Protein AF-0000000083135665 (afdb_homodimer)

Sequence (626 aa):
MLQQIFTLSFMTAFLAAAVRLAVPLMYGGIGETIAEKSGILNIGMEGVMLSGAFFSFAGAWYSGNLFVGLLAGMLGGLVVSLLHGLLSITLVQNQSVSGLAINMLMLGVTSFLFKLMSDGQGYQQIETFPNIAIPGLSKIPLIGEAFFNCDFLTYLIYILLIFTWIFYKKTNPGLAFAAVGEHPQAAESAGIPVKKYRWVVMVFNGLLGGIGGAYLVLVQLGVFTENMISGRGYIALATVILGRYTPFGMFGAALLFGAANALQIRLQTIGVSISPFLLAILPYALTLIAMLGAAGKSSEPEALSKPYIKGSRMLQQIFTLSFMTAFLAAAVRLAVPLMYGGIGETIAEKSGILNIGMEGVMLSGAFFSFAGAWYSGNLFVGLLAGMLGGLVVSLLHGLLSITLVQNQSVSGLAINMLMLGVTSFLFKLMSDGQGYQQIETFPNIAIPGLSKIPLIGEAFFNCDFLTYLIYILLIFTWIFYKKTNPGLAFAAVGEHPQAAESAGIPVKKYRWVVMVFNGLLGGIGGAYLVLVQLGVFTENMISGRGYIALATVILGRYTPFGMFGAALLFGAANALQIRLQTIGVSISPFLLAILPYALTLIAMLGAAGKSSEPEALSKPYIKGSR

Structure (mmCIF, N/CA/C/O backbone):
data_AF-0000000083135665-model_v1
#
loop_
_entity.id
_entity.type
_entity.pdbx_description
1 polymer 'ABC transporter permease'
#
loop_
_atom_site.group_PDB
_atom_site.id
_atom_site.type_symbol
_atom_site.label_atom_id
_atom_site.label_alt_id
_atom_site.label_comp_id
_atom_site.label_asym_id
_atom_site.label_entity_id
_atom_site.label_seq_id
_atom_site.pdbx_PDB_ins_code
_atom_site.Cartn_x
_atom_site.Cartn_y
_atom_site.Cartn_z
_atom_site.occupancy
_atom_site.B_iso_or_equiv
_atom_site.auth_seq_id
_atom_site.auth_comp_id
_atom_site.auth_asym_id
_atom_site.auth_atom_id
_atom_site.pdbx_PDB_model_num
ATOM 1 N N . MET A 1 1 ? -18.047 -30.859 16.953 1 53.84 1 MET A N 1
ATOM 2 C CA . MET A 1 1 ? -17.969 -29.688 16.078 1 53.84 1 MET A CA 1
ATOM 3 C C . MET A 1 1 ? -16.594 -29.562 15.453 1 53.84 1 MET A C 1
ATOM 5 O O . MET A 1 1 ? -16.453 -29.453 14.234 1 53.84 1 MET A O 1
ATOM 9 N N . LEU A 1 2 ? -15.664 -29.656 16.344 1 58.78 2 LEU A N 1
ATOM 10 C CA . LEU A 1 2 ? -14.289 -29.734 15.859 1 58.78 2 LEU A CA 1
ATOM 11 C C . LEU A 1 2 ? -14.023 -31.047 15.141 1 58.78 2 LEU A C 1
ATOM 13 O O . LEU A 1 2 ? -13.18 -31.109 14.242 1 58.78 2 LEU A O 1
ATOM 17 N N . GLN A 1 3 ? -14.734 -32.031 15.492 1 61.81 3 GLN A N 1
ATOM 18 C CA . GLN A 1 3 ? -14.531 -33.312 14.844 1 61.81 3 GLN A CA 1
ATOM 19 C C . GLN A 1 3 ? -14.883 -33.25 13.359 1 61.81 3 GLN A C 1
ATOM 21 O O . GLN A 1 3 ? -14.344 -34.031 12.555 1 61.81 3 GLN A O 1
ATOM 26 N N . GLN A 1 4 ? -15.758 -32.375 13.102 1 66.75 4 GLN A N 1
ATOM 27 C CA . GLN A 1 4 ? -16.188 -32.219 11.719 1 66.75 4 GLN A CA 1
ATOM 28 C C . GLN A 1 4 ? -15.055 -31.641 10.859 1 66.75 4 GLN A C 1
ATOM 30 O O . GLN A 1 4 ? -15.023 -31.875 9.648 1 66.75 4 GLN A O 1
ATOM 35 N N . ILE A 1 5 ? -14.133 -31 11.5 1 68.31 5 ILE A N 1
ATOM 36 C CA . ILE A 1 5 ? -13.031 -30.359 10.781 1 68.31 5 ILE A CA 1
ATOM 37 C C . ILE A 1 5 ? -12.078 -31.438 10.266 1 68.31 5 ILE A C 1
ATOM 39 O O . ILE A 1 5 ? -11.414 -31.25 9.242 1 68.31 5 ILE A O 1
ATOM 43 N N . PHE A 1 6 ? -12.281 -32.562 10.766 1 72.38 6 PHE A N 1
ATOM 44 C CA . PHE A 1 6 ? -11.312 -33.562 10.383 1 72.38 6 PHE A CA 1
ATOM 45 C C . PHE A 1 6 ? -11.953 -34.625 9.469 1 72.38 6 PHE A C 1
ATOM 47 O O . PHE A 1 6 ? -11.328 -35.625 9.133 1 72.38 6 PHE A O 1
ATOM 54 N N . THR A 1 7 ? -13.078 -34.375 8.969 1 80.44 7 THR A N 1
ATOM 55 C CA . THR A 1 7 ? -13.688 -35.312 8.016 1 80.44 7 THR A CA 1
ATOM 56 C C . THR A 1 7 ? -13.086 -35.125 6.625 1 80.44 7 THR A C 1
ATOM 58 O O . THR A 1 7 ? -12.555 -34.062 6.312 1 80.44 7 THR A O 1
ATOM 61 N N . LEU A 1 8 ? -13.164 -36.188 5.887 1 83.88 8 LEU A N 1
ATOM 62 C CA . LEU A 1 8 ? -12.617 -36.156 4.531 1 83.88 8 LEU A CA 1
ATOM 63 C C . LEU A 1 8 ? -13.352 -35.125 3.67 1 83.88 8 LEU A C 1
ATOM 65 O O . LEU A 1 8 ? -12.727 -34.438 2.857 1 83.88 8 LEU A O 1
ATOM 69 N N . SER A 1 9 ? -14.578 -35.094 3.891 1 82.69 9 SER A N 1
ATOM 70 C CA . SER A 1 9 ? -15.383 -34.156 3.123 1 82.69 9 SER A CA 1
ATOM 71 C C . SER A 1 9 ? -14.984 -32.719 3.428 1 82.69 9 SER A C 1
ATOM 73 O O . SER A 1 9 ? -14.852 -31.906 2.514 1 82.69 9 SER A O 1
ATOM 75 N N . PHE A 1 10 ? -14.789 -32.469 4.645 1 84.88 10 PHE A N 1
ATOM 76 C CA . PHE A 1 10 ? -14.391 -31.141 5.051 1 84.88 10 PHE A CA 1
ATOM 77 C C . PHE A 1 10 ? -13 -30.797 4.527 1 84.88 10 PHE A C 1
ATOM 79 O O . PHE A 1 10 ? -12.789 -29.734 3.963 1 84.88 10 PHE A O 1
ATOM 86 N N . MET A 1 11 ? -12.172 -31.672 4.688 1 88.06 11 MET A N 1
ATOM 87 C CA . MET A 1 11 ? -10.789 -31.438 4.277 1 88.06 11 MET A CA 1
ATOM 88 C C . MET A 1 11 ? -10.688 -31.266 2.766 1 88.06 11 MET A C 1
ATOM 90 O O . MET A 1 11 ? -9.898 -30.469 2.279 1 88.06 11 MET A O 1
ATOM 94 N N . THR A 1 12 ? -11.453 -32.062 2.074 1 89.12 12 THR A N 1
ATOM 95 C CA . THR A 1 12 ? -11.453 -31.953 0.618 1 89.12 12 THR A CA 1
ATOM 96 C C . THR A 1 12 ? -11.969 -30.578 0.173 1 89.12 12 THR A C 1
ATOM 98 O O . THR A 1 12 ? -11.359 -29.922 -0.673 1 89.12 12 THR A O 1
ATOM 101 N N . ALA A 1 13 ? -13.039 -30.219 0.764 1 87.69 13 ALA A N 1
ATOM 102 C CA . ALA A 1 13 ? -13.625 -28.922 0.43 1 87.69 13 ALA A CA 1
ATOM 103 C C . ALA A 1 13 ? -12.711 -27.781 0.849 1 87.69 13 ALA A C 1
ATOM 105 O O . ALA A 1 13 ? -12.609 -26.766 0.152 1 87.69 13 ALA A O 1
ATOM 106 N N . PHE A 1 14 ? -12.094 -27.969 1.969 1 90.56 14 PHE A N 1
ATOM 107 C CA . PHE A 1 14 ? -11.156 -26.969 2.484 1 90.56 14 PHE A CA 1
ATOM 108 C C . PHE A 1 14 ? -9.977 -26.797 1.537 1 90.56 14 PHE A C 1
ATOM 110 O O . PHE A 1 14 ? -9.633 -25.672 1.17 1 90.56 14 PHE A O 1
ATOM 117 N N . LEU A 1 15 ? -9.453 -27.859 1.141 1 91.62 15 LEU A N 1
ATOM 118 C CA . LEU A 1 15 ? -8.289 -27.797 0.264 1 91.62 15 LEU A CA 1
ATOM 119 C C . LEU A 1 15 ? -8.656 -27.219 -1.094 1 91.62 15 LEU A C 1
ATOM 121 O O . LEU A 1 15 ? -7.887 -26.438 -1.669 1 91.62 15 LEU A O 1
ATOM 125 N N . ALA A 1 16 ? -9.797 -27.609 -1.599 1 92.44 16 ALA A N 1
ATOM 126 C CA . ALA A 1 16 ? -10.258 -27.062 -2.873 1 92.44 16 ALA A CA 1
ATOM 127 C C . ALA A 1 16 ? -10.453 -25.547 -2.787 1 92.44 16 ALA A C 1
ATOM 129 O O . ALA A 1 16 ? -10.055 -24.812 -3.695 1 92.44 16 ALA A O 1
ATOM 130 N N . ALA A 1 17 ? -10.992 -25.125 -1.688 1 92 17 ALA A N 1
ATOM 131 C CA . ALA A 1 17 ? -11.211 -23.703 -1.481 1 92 17 ALA A CA 1
ATOM 132 C C . ALA A 1 17 ? -9.883 -22.969 -1.312 1 92 17 ALA A C 1
ATOM 134 O O . ALA A 1 17 ? -9.719 -21.844 -1.809 1 92 17 ALA A O 1
ATOM 135 N N . ALA A 1 18 ? -9.039 -23.547 -0.624 1 93.31 18 ALA A N 1
ATOM 136 C CA . ALA A 1 18 ? -7.715 -22.969 -0.41 1 93.31 18 ALA A CA 1
ATOM 137 C C . ALA A 1 18 ? -7.008 -22.703 -1.737 1 93.31 18 ALA A C 1
ATOM 139 O O . ALA A 1 18 ? -6.449 -21.625 -1.949 1 93.31 18 ALA A O 1
ATOM 140 N N . VAL A 1 19 ? -7.129 -23.641 -2.609 1 95 19 VAL A N 1
ATOM 141 C CA . VAL A 1 19 ? -6.477 -23.516 -3.91 1 95 19 VAL A CA 1
ATOM 142 C C . VAL A 1 19 ? -7.164 -22.438 -4.73 1 95 19 VAL A C 1
ATOM 144 O O . VAL A 1 19 ? -6.5 -21.562 -5.309 1 95 19 VAL A O 1
ATOM 147 N N . ARG A 1 20 ? -8.445 -22.484 -4.699 1 94.56 20 ARG A N 1
ATOM 148 C CA . ARG A 1 20 ? -9.219 -21.516 -5.469 1 94.56 20 ARG A CA 1
ATOM 149 C C . ARG A 1 20 ? -8.906 -20.094 -5.02 1 94.56 20 ARG A C 1
ATOM 151 O O . ARG A 1 20 ? -8.773 -19.188 -5.852 1 94.56 20 ARG A O 1
ATOM 158 N N . LEU A 1 21 ? -8.742 -19.922 -3.742 1 94.31 21 LEU A N 1
ATOM 159 C CA . LEU A 1 21 ? -8.508 -18.594 -3.188 1 94.31 21 LEU A CA 1
ATOM 160 C C . LEU A 1 21 ? -7.043 -18.188 -3.361 1 94.31 21 LEU A C 1
ATOM 162 O O . LEU A 1 21 ? -6.711 -17 -3.27 1 94.31 21 LEU A O 1
ATOM 166 N N . ALA A 1 22 ? -6.199 -19.109 -3.656 1 97.31 22 ALA A N 1
ATOM 167 C CA . ALA A 1 22 ? -4.766 -18.859 -3.805 1 97.31 22 ALA A CA 1
ATOM 168 C C . ALA A 1 22 ? -4.426 -18.453 -5.238 1 97.31 22 ALA A C 1
ATOM 170 O O . ALA A 1 22 ? -3.414 -17.797 -5.48 1 97.31 22 ALA A O 1
ATOM 171 N N . VAL A 1 23 ? -5.215 -18.812 -6.168 1 98.25 23 VAL A N 1
ATOM 172 C CA . VAL A 1 23 ? -4.863 -18.734 -7.582 1 98.25 23 VAL A CA 1
ATOM 173 C C . VAL A 1 23 ? -4.625 -17.281 -7.977 1 98.25 23 VAL A C 1
ATOM 175 O O . VAL A 1 23 ? -3.6 -16.953 -8.578 1 98.25 23 VAL A O 1
ATOM 178 N N . PRO A 1 24 ? -5.531 -16.328 -7.629 1 98.44 24 PRO A N 1
ATOM 179 C CA . PRO A 1 24 ? -5.23 -14.938 -7.98 1 98.44 24 PRO A CA 1
ATOM 180 C C . PRO A 1 24 ? -3.926 -14.438 -7.363 1 98.44 24 PRO A C 1
ATOM 182 O O . PRO A 1 24 ? -3.188 -13.68 -8 1 98.44 24 PRO A O 1
ATOM 185 N N . LEU A 1 25 ? -3.639 -14.891 -6.176 1 97.81 25 LEU A N 1
ATOM 186 C CA . LEU A 1 25 ? -2.398 -14.516 -5.504 1 97.81 25 LEU A CA 1
ATOM 187 C C . LEU A 1 25 ? -1.191 -15.102 -6.23 1 97.81 25 LEU A C 1
ATOM 189 O O . LEU A 1 25 ? -0.142 -14.461 -6.316 1 97.81 25 LEU A O 1
ATOM 193 N N . MET A 1 26 ? -1.379 -16.297 -6.746 1 98.56 26 MET A N 1
ATOM 194 C CA . MET A 1 26 ? -0.293 -16.938 -7.473 1 98.56 26 MET A CA 1
ATOM 195 C C . MET A 1 26 ? 0.042 -16.172 -8.75 1 98.56 26 MET A C 1
ATOM 197 O O . MET A 1 26 ? 1.215 -16.016 -9.094 1 98.56 26 MET A O 1
ATOM 201 N N . TYR A 1 27 ? -0.945 -15.688 -9.422 1 98.88 27 TYR A N 1
ATOM 202 C CA . TYR A 1 27 ? -0.711 -14.914 -10.641 1 98.88 27 TYR A CA 1
ATOM 203 C C . TYR A 1 27 ? -0.014 -13.594 -10.32 1 98.88 27 TYR A C 1
ATOM 205 O O . TYR A 1 27 ? 0.992 -13.25 -10.945 1 98.88 27 TYR A O 1
ATOM 213 N N . GLY A 1 28 ? -0.559 -12.875 -9.359 1 98.62 28 GLY A N 1
ATOM 214 C CA . GLY A 1 28 ? 0.14 -11.68 -8.93 1 98.62 28 GLY A CA 1
ATOM 215 C C . GLY A 1 28 ? 1.542 -11.953 -8.422 1 98.62 28 GLY A C 1
ATOM 216 O O . GLY A 1 28 ? 2.477 -11.211 -8.727 1 98.62 28 GLY A O 1
ATOM 217 N N . GLY A 1 29 ? 1.669 -13.039 -7.68 1 98.25 29 GLY A N 1
ATOM 218 C CA . GLY A 1 29 ? 2.938 -13.414 -7.074 1 98.25 29 GLY A CA 1
ATOM 219 C C . GLY A 1 29 ? 4.004 -13.773 -8.094 1 98.25 29 GLY A C 1
ATOM 220 O O . GLY A 1 29 ? 5.156 -13.359 -7.965 1 98.25 29 GLY A O 1
ATOM 221 N N . ILE A 1 30 ? 3.631 -14.578 -9.062 1 98.12 30 ILE A N 1
ATOM 222 C CA . ILE A 1 30 ? 4.621 -14.969 -10.062 1 98.12 30 ILE A CA 1
ATOM 223 C C . ILE A 1 30 ? 5.035 -13.758 -10.883 1 98.12 30 ILE A C 1
ATOM 225 O O . ILE A 1 30 ? 6.203 -13.617 -11.25 1 98.12 30 ILE A O 1
ATOM 229 N N . GLY A 1 31 ? 4.059 -12.906 -11.211 1 98.25 31 GLY A N 1
ATOM 230 C CA . GLY A 1 31 ? 4.41 -11.641 -11.844 1 98.25 31 GLY A CA 1
ATOM 231 C C . GLY A 1 31 ? 5.402 -10.828 -11.039 1 98.25 31 GLY A C 1
ATOM 232 O O . GLY A 1 31 ? 6.363 -10.281 -11.586 1 98.25 31 GLY A O 1
ATOM 233 N N . GLU A 1 32 ? 5.207 -10.805 -9.781 1 97.75 32 GLU A N 1
ATOM 234 C CA . GLU A 1 32 ? 6.082 -10.047 -8.891 1 97.75 32 GLU A CA 1
ATOM 235 C C . GLU A 1 32 ? 7.43 -10.75 -8.719 1 97.75 32 GLU A C 1
ATOM 237 O O . GLU A 1 32 ? 8.461 -10.086 -8.578 1 97.75 32 GLU A O 1
ATOM 242 N N . THR A 1 33 ? 7.391 -12.078 -8.672 1 96.94 33 THR A N 1
ATOM 243 C CA . THR A 1 33 ? 8.641 -12.828 -8.57 1 96.94 33 THR A CA 1
ATOM 244 C C . THR A 1 33 ? 9.562 -12.508 -9.742 1 96.94 33 THR A C 1
ATOM 246 O O . THR A 1 33 ? 10.75 -12.242 -9.539 1 96.94 33 THR A O 1
ATOM 249 N N . ILE A 1 34 ? 8.992 -12.469 -10.875 1 96.94 34 ILE A N 1
ATOM 250 C CA . ILE A 1 34 ? 9.75 -12.164 -12.086 1 96.94 34 ILE A CA 1
ATOM 251 C C . ILE A 1 34 ? 10.281 -10.734 -12.016 1 96.94 34 ILE A C 1
ATOM 253 O O . ILE A 1 34 ? 11.453 -10.492 -12.32 1 96.94 34 ILE A O 1
ATOM 257 N N . ALA A 1 35 ? 9.469 -9.836 -11.57 1 96.88 35 ALA A N 1
ATOM 258 C CA . ALA A 1 35 ? 9.859 -8.43 -11.484 1 96.88 35 ALA A CA 1
ATOM 259 C C . ALA A 1 35 ? 10.945 -8.227 -10.438 1 96.88 35 ALA A C 1
ATOM 261 O O . ALA A 1 35 ? 11.969 -7.598 -10.711 1 96.88 35 ALA A O 1
ATOM 262 N N . GLU A 1 36 ? 10.758 -8.805 -9.305 1 95.06 36 GLU A N 1
ATOM 263 C CA . GLU A 1 36 ? 11.688 -8.594 -8.195 1 95.06 36 GLU A CA 1
ATOM 264 C C . GLU A 1 36 ? 13.031 -9.258 -8.461 1 95.06 36 GLU A C 1
ATOM 266 O O . GLU A 1 36 ? 14.078 -8.742 -8.062 1 95.06 36 GLU A O 1
ATOM 271 N N . LYS A 1 37 ? 13.031 -10.352 -9.117 1 94.56 37 LYS A N 1
ATOM 272 C CA . LYS A 1 37 ? 14.281 -11.023 -9.461 1 94.56 37 LYS A CA 1
ATOM 273 C C . LYS A 1 37 ? 15.125 -10.18 -10.414 1 94.56 37 LYS A C 1
ATOM 275 O O . LYS A 1 37 ? 16.344 -10.344 -10.484 1 94.56 37 LYS A O 1
ATOM 280 N N . SER A 1 38 ? 14.461 -9.305 -11.078 1 94.81 38 SER A N 1
ATOM 281 C CA . SER A 1 38 ? 15.188 -8.43 -11.992 1 94.81 38 SER A CA 1
ATOM 282 C C . SER A 1 38 ? 15.461 -7.066 -11.359 1 94.81 38 SER A C 1
ATOM 284 O O . SER A 1 38 ? 16.016 -6.172 -12.008 1 94.81 38 SER A O 1
ATOM 286 N N . GLY A 1 39 ? 15.008 -6.887 -10.148 1 93.62 39 GLY A N 1
ATOM 287 C CA . GLY A 1 39 ? 15.367 -5.695 -9.391 1 93.62 39 GLY A CA 1
ATOM 288 C C . GLY A 1 39 ? 14.25 -4.672 -9.328 1 93.62 39 GLY A C 1
ATOM 289 O O . GLY A 1 39 ? 14.445 -3.566 -8.82 1 93.62 39 GLY A O 1
ATOM 290 N N . ILE A 1 40 ? 13.047 -5.004 -9.844 1 95.19 40 ILE A N 1
ATOM 291 C CA . ILE A 1 40 ? 11.945 -4.051 -9.844 1 95.19 40 ILE A CA 1
ATOM 292 C C . ILE A 1 40 ? 10.875 -4.508 -8.852 1 95.19 40 ILE A C 1
ATOM 294 O O . ILE A 1 40 ? 10.391 -5.641 -8.93 1 95.19 40 ILE A O 1
ATOM 298 N N . LEU A 1 41 ? 10.625 -3.691 -7.879 1 95.12 41 LEU A N 1
ATOM 299 C CA . LEU A 1 41 ? 9.523 -3.908 -6.949 1 95.12 41 LEU A CA 1
ATOM 300 C C . LEU A 1 41 ? 8.281 -3.143 -7.391 1 95.12 41 LEU A C 1
ATOM 302 O O . LEU A 1 41 ? 8.289 -1.91 -7.43 1 95.12 41 LEU A O 1
ATOM 306 N N . ASN A 1 42 ? 7.25 -3.861 -7.719 1 96.56 42 ASN A N 1
ATOM 307 C CA . ASN A 1 42 ? 6.023 -3.189 -8.148 1 96.56 42 ASN A CA 1
ATOM 308 C C . ASN A 1 42 ? 4.949 -3.25 -7.066 1 96.56 42 ASN A C 1
ATOM 310 O O . ASN A 1 42 ? 4.027 -4.066 -7.145 1 96.56 42 ASN A O 1
ATOM 314 N N . ILE A 1 43 ? 4.984 -2.301 -6.219 1 94.62 43 ILE A N 1
ATOM 315 C CA . ILE A 1 43 ? 3.975 -2.17 -5.172 1 94.62 43 ILE A CA 1
ATOM 316 C C . ILE A 1 43 ? 2.615 -1.879 -5.805 1 94.62 43 ILE A C 1
ATOM 318 O O . ILE A 1 43 ? 1.575 -2.072 -5.172 1 94.62 43 ILE A O 1
ATOM 322 N N . GLY A 1 44 ? 2.604 -1.494 -7.039 1 96.81 44 GLY A N 1
ATOM 323 C CA . GLY A 1 44 ? 1.392 -1.168 -7.773 1 96.81 44 GLY A CA 1
ATOM 324 C C . GLY A 1 44 ? 0.614 -2.393 -8.219 1 96.81 44 GLY A C 1
ATOM 325 O O . GLY A 1 44 ? -0.378 -2.277 -8.938 1 96.81 44 GLY A O 1
ATOM 326 N N . MET A 1 45 ? 1.031 -3.531 -7.781 1 98.06 45 MET A N 1
ATOM 327 C CA . MET A 1 45 ? 0.377 -4.773 -8.18 1 98.06 45 MET A CA 1
ATOM 328 C C . MET A 1 45 ? -1.102 -4.754 -7.805 1 98.06 45 MET A C 1
ATOM 330 O O . MET A 1 45 ? -1.931 -5.34 -8.508 1 98.06 45 MET A O 1
ATOM 334 N N . GLU A 1 46 ? -1.435 -4.09 -6.75 1 96.69 46 GLU A N 1
ATOM 335 C CA . GLU A 1 46 ? -2.838 -3.895 -6.395 1 96.69 46 GLU A CA 1
ATOM 336 C C . GLU A 1 46 ? -3.607 -3.234 -7.539 1 96.69 46 GLU A C 1
ATOM 338 O O . GLU A 1 46 ? -4.703 -3.676 -7.891 1 96.69 46 GLU A O 1
ATOM 343 N N . GLY A 1 47 ? -3.01 -2.201 -8.086 1 97.88 47 GLY A N 1
ATOM 344 C CA . GLY A 1 47 ? -3.615 -1.505 -9.203 1 97.88 47 GLY A CA 1
ATOM 345 C C . GLY A 1 47 ? -3.605 -2.318 -10.484 1 97.88 47 GLY A C 1
ATOM 346 O O . GLY A 1 47 ? -4.562 -2.271 -11.266 1 97.88 47 GLY A O 1
ATOM 347 N N . VAL A 1 48 ? -2.535 -3.037 -10.719 1 98.81 48 VAL A N 1
ATOM 348 C CA . VAL A 1 48 ? -2.424 -3.9 -11.891 1 98.81 48 VAL A CA 1
ATOM 349 C C . VAL A 1 48 ? -3.553 -4.93 -11.883 1 98.81 48 VAL A C 1
ATOM 351 O O . VAL A 1 48 ? -4.262 -5.09 -12.883 1 98.81 48 VAL A O 1
ATOM 354 N N . MET A 1 49 ? -3.76 -5.555 -10.766 1 98.81 49 MET A N 1
ATOM 355 C CA . MET A 1 49 ? -4.797 -6.574 -10.641 1 98.81 49 MET A CA 1
ATOM 356 C C . MET A 1 49 ? -6.184 -5.953 -10.727 1 98.81 49 MET A C 1
ATOM 358 O O . MET A 1 49 ? -7.086 -6.523 -11.344 1 98.81 49 MET A O 1
ATOM 362 N N . LEU A 1 50 ? -6.336 -4.785 -10.125 1 98.62 50 LEU A N 1
ATOM 363 C CA . LEU A 1 50 ? -7.625 -4.109 -10.164 1 98.62 50 LEU A CA 1
ATOM 364 C C . LEU A 1 50 ? -8 -3.732 -11.594 1 98.62 50 LEU A C 1
ATOM 366 O O . LEU A 1 50 ? -9.148 -3.9 -12 1 98.62 50 LEU A O 1
ATOM 370 N N . SER A 1 51 ? -7.027 -3.219 -12.266 1 98.75 51 SER A N 1
ATOM 371 C CA . SER A 1 51 ? -7.246 -2.918 -13.68 1 98.75 51 SER A CA 1
ATOM 372 C C . SER A 1 51 ? -7.613 -4.176 -14.461 1 98.75 51 SER A C 1
ATOM 374 O O . SER A 1 51 ? -8.508 -4.148 -15.305 1 98.75 51 SER A O 1
ATOM 376 N N . GLY A 1 52 ? -6.938 -5.23 -14.203 1 98.88 52 GLY A N 1
ATOM 377 C CA . GLY A 1 52 ? -7.273 -6.492 -14.836 1 98.88 52 GLY A CA 1
ATOM 378 C C . GLY A 1 52 ? -8.695 -6.949 -14.555 1 98.88 52 GLY A C 1
ATOM 379 O O . GLY A 1 52 ? -9.391 -7.41 -15.453 1 98.88 52 GLY A O 1
ATOM 380 N N . ALA A 1 53 ? -9.078 -6.809 -13.312 1 98.75 53 ALA A N 1
ATOM 381 C CA . ALA A 1 53 ? -10.43 -7.195 -12.922 1 98.75 53 ALA A CA 1
ATOM 382 C C . ALA A 1 53 ? -11.469 -6.363 -13.664 1 98.75 53 ALA A C 1
ATOM 384 O O . ALA A 1 53 ? -12.414 -6.91 -14.242 1 98.75 53 ALA A O 1
ATOM 385 N N . PHE A 1 54 ? -11.281 -5.047 -13.734 1 98.12 54 PHE A N 1
ATOM 386 C CA . PHE A 1 54 ? -12.266 -4.172 -14.359 1 98.12 54 PHE A CA 1
ATOM 387 C C . PHE A 1 54 ? -12.344 -4.434 -15.859 1 98.12 54 PHE A C 1
ATOM 389 O O . PHE A 1 54 ? -13.438 -4.625 -16.406 1 98.12 54 PHE A O 1
ATOM 396 N N . PHE A 1 55 ? -11.188 -4.445 -16.5 1 98.69 55 PHE A N 1
ATOM 397 C CA . PHE A 1 55 ? -11.211 -4.527 -17.953 1 98.69 55 PHE A CA 1
ATOM 398 C C . PHE A 1 55 ? -11.617 -5.926 -18.406 1 98.69 55 PHE A C 1
ATOM 400 O O . PHE A 1 55 ? -12.188 -6.086 -19.5 1 98.69 55 PHE A O 1
ATOM 407 N N . SER A 1 56 ? -11.336 -6.93 -17.609 1 98.81 56 SER A N 1
ATOM 408 C CA . SER A 1 56 ? -11.852 -8.242 -17.969 1 98.81 56 SER A CA 1
ATOM 409 C C . SER A 1 56 ? -13.375 -8.273 -17.922 1 98.81 56 SER A C 1
ATOM 411 O O . SER A 1 56 ? -14.023 -8.859 -18.797 1 98.81 56 SER A O 1
ATOM 413 N N . PHE A 1 57 ? -13.93 -7.691 -16.922 1 97.94 57 PHE A N 1
ATOM 414 C CA . PHE A 1 57 ? -15.383 -7.609 -16.812 1 97.94 57 PHE A CA 1
ATOM 415 C C . PHE A 1 57 ? -15.969 -6.844 -18 1 97.94 57 PHE A C 1
ATOM 417 O O . PHE A 1 57 ? -16.906 -7.312 -18.641 1 97.94 57 PHE A O 1
ATOM 424 N N . ALA A 1 58 ? -15.391 -5.633 -18.219 1 97.25 58 ALA A N 1
ATOM 425 C CA . ALA A 1 58 ? -15.867 -4.793 -19.312 1 97.25 58 ALA A CA 1
ATOM 426 C C . ALA A 1 58 ? -15.797 -5.531 -20.641 1 97.25 58 ALA A C 1
ATOM 428 O O . ALA A 1 58 ? -16.75 -5.512 -21.422 1 97.25 58 ALA A O 1
ATOM 429 N N . GLY A 1 59 ? -14.664 -6.156 -20.906 1 97.81 59 GLY A N 1
ATOM 430 C CA . GLY A 1 59 ? -14.5 -6.895 -22.156 1 97.81 59 GLY A CA 1
ATOM 431 C C . GLY A 1 59 ? -15.5 -8.031 -22.297 1 97.81 59 GLY A C 1
ATOM 432 O O . GLY A 1 59 ? -16.078 -8.219 -23.375 1 97.81 59 GLY A O 1
ATOM 433 N N . ALA A 1 60 ? -15.672 -8.789 -21.234 1 97.81 60 ALA A N 1
ATOM 434 C CA . ALA A 1 60 ? -16.625 -9.891 -21.266 1 97.81 60 ALA A CA 1
ATOM 435 C C . ALA A 1 60 ? -18.047 -9.375 -21.406 1 97.81 60 ALA A C 1
ATOM 437 O O . ALA A 1 60 ? -18.859 -9.938 -22.156 1 97.81 60 ALA A O 1
ATOM 438 N N . TRP A 1 61 ? -18.312 -8.328 -20.672 1 94.94 61 TRP A N 1
ATOM 439 C CA . TRP A 1 61 ? -19.672 -7.766 -20.641 1 94.94 61 TRP A CA 1
ATOM 440 C C . TRP A 1 61 ? -20.078 -7.258 -22.016 1 94.94 61 TRP A C 1
ATOM 442 O O . TRP A 1 61 ? -21.156 -7.582 -22.5 1 94.94 61 TRP A O 1
ATOM 452 N N . TYR A 1 62 ? -19.266 -6.52 -22.703 1 94.88 62 TYR A N 1
ATOM 453 C CA . TYR A 1 62 ? -19.625 -5.887 -23.953 1 94.88 62 TYR A CA 1
ATOM 454 C C . TYR A 1 62 ? -19.516 -6.871 -25.109 1 94.88 62 TYR A C 1
ATOM 456 O O . TYR A 1 62 ? -20.266 -6.785 -26.094 1 94.88 62 TYR A O 1
ATOM 464 N N . SER A 1 63 ? -18.641 -7.852 -25.016 1 96.81 63 SER A N 1
ATOM 465 C CA . SER A 1 63 ? -18.422 -8.773 -26.125 1 96.81 63 SER A CA 1
ATOM 466 C C . SER A 1 63 ? -19.266 -10.031 -25.969 1 96.81 63 SER A C 1
ATOM 468 O O . SER A 1 63 ? -19.5 -10.75 -26.938 1 96.81 63 SER A O 1
ATOM 470 N N . GLY A 1 64 ? -19.625 -10.383 -24.766 1 95.94 64 GLY A N 1
ATOM 471 C CA . GLY A 1 64 ? -20.297 -11.633 -24.484 1 95.94 64 GLY A CA 1
ATOM 472 C C . GLY A 1 64 ? -19.359 -12.836 -24.531 1 95.94 64 GLY A C 1
ATOM 473 O O . GLY A 1 64 ? -19.828 -13.977 -24.562 1 95.94 64 GLY A O 1
ATOM 474 N N . ASN A 1 65 ? -18.062 -12.531 -24.578 1 98.25 65 ASN A N 1
ATOM 475 C CA . ASN A 1 65 ? -17.047 -13.578 -24.719 1 98.25 65 ASN A CA 1
ATOM 476 C C . ASN A 1 65 ? -16.016 -13.508 -23.594 1 98.25 65 ASN A C 1
ATOM 478 O O . ASN A 1 65 ? -15.336 -12.5 -23.438 1 98.25 65 ASN A O 1
ATOM 482 N N . LEU A 1 66 ? -15.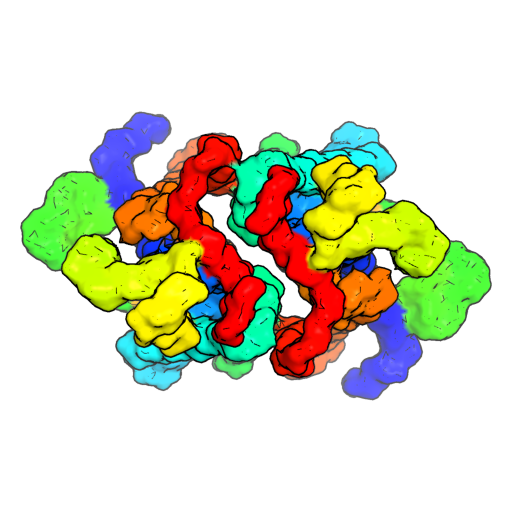867 -14.617 -22.859 1 98.38 66 LEU A N 1
ATOM 483 C CA . LEU A 1 66 ? -14.984 -14.656 -21.703 1 98.38 66 LEU A CA 1
ATOM 484 C C . LEU A 1 66 ? -13.523 -14.523 -22.125 1 98.38 66 LEU A C 1
ATOM 486 O O . LEU A 1 66 ? -12.719 -13.93 -21.406 1 98.38 66 LEU A O 1
ATOM 490 N N . PHE A 1 67 ? -13.188 -14.992 -23.297 1 98.69 67 PHE A N 1
ATOM 491 C CA . PHE A 1 67 ? -11.805 -14.922 -23.75 1 98.69 67 PHE A CA 1
ATOM 492 C C . PHE A 1 67 ? -11.438 -13.5 -24.141 1 98.69 67 PHE A C 1
ATOM 494 O O . PHE A 1 67 ? -10.289 -13.07 -23.969 1 98.69 67 PHE A O 1
ATOM 501 N N . VAL A 1 68 ? -12.414 -12.789 -24.719 1 98.69 68 VAL A N 1
ATOM 502 C CA . VAL A 1 68 ? -12.188 -11.375 -24.984 1 98.69 68 VAL A CA 1
ATOM 503 C C . VAL A 1 68 ? -12.016 -10.625 -23.656 1 98.69 68 VAL A C 1
ATOM 505 O O . VAL A 1 68 ? -11.172 -9.727 -23.562 1 98.69 68 VAL A O 1
ATOM 508 N N . GLY A 1 69 ? -12.82 -11.031 -22.656 1 98.75 69 GLY A N 1
ATOM 509 C CA . GLY A 1 69 ? -12.633 -10.469 -21.328 1 98.75 69 GLY A CA 1
ATOM 510 C C . GLY A 1 69 ? -11.25 -10.719 -20.75 1 98.75 69 GLY A C 1
ATOM 511 O O . GLY A 1 69 ? -10.625 -9.812 -20.219 1 98.75 69 GLY A O 1
ATOM 512 N N . LEU A 1 70 ? -10.781 -11.953 -20.891 1 98.88 70 LEU A N 1
ATOM 513 C CA . LEU A 1 70 ? -9.461 -12.312 -20.391 1 98.88 70 LEU A CA 1
ATOM 514 C C . LEU A 1 70 ? -8.375 -11.484 -21.078 1 98.88 70 LEU A C 1
ATOM 516 O O . LEU A 1 70 ? -7.48 -10.961 -20.406 1 98.88 70 LEU A O 1
ATOM 520 N N . LEU A 1 71 ? -8.484 -11.312 -22.391 1 98.88 71 LEU A N 1
ATOM 521 C CA . LEU A 1 71 ? -7.512 -10.523 -23.141 1 98.88 71 LEU A CA 1
ATOM 522 C C . LEU A 1 71 ? -7.539 -9.062 -22.688 1 98.88 71 LEU A C 1
ATOM 524 O O . LEU A 1 71 ? -6.488 -8.445 -22.516 1 98.88 71 LEU A O 1
ATOM 528 N N . ALA A 1 72 ? -8.734 -8.555 -22.484 1 98.88 72 ALA A N 1
ATOM 529 C CA . ALA A 1 72 ? -8.875 -7.172 -22.031 1 98.88 72 ALA A CA 1
ATOM 530 C C . ALA A 1 72 ? -8.273 -6.992 -20.641 1 98.88 72 ALA A C 1
ATOM 532 O O . ALA A 1 72 ? -7.645 -5.969 -20.359 1 98.88 72 ALA A O 1
ATOM 533 N N . GLY A 1 73 ? -8.539 -7.953 -19.734 1 98.88 73 GLY A N 1
ATOM 534 C CA . GLY A 1 73 ? -7.938 -7.91 -18.422 1 98.88 73 GLY A CA 1
ATOM 535 C C . GLY A 1 73 ? -6.422 -7.941 -18.453 1 98.88 73 GLY A C 1
ATOM 536 O O . GLY A 1 73 ? -5.766 -7.172 -17.734 1 98.88 73 GLY A O 1
ATOM 537 N N . MET A 1 74 ? -5.867 -8.812 -19.281 1 98.94 74 MET A N 1
ATOM 538 C CA . MET A 1 74 ? -4.422 -8.898 -19.453 1 98.94 74 MET A CA 1
ATOM 539 C C . MET A 1 74 ? -3.852 -7.57 -19.938 1 98.94 74 MET A C 1
ATOM 541 O O . MET A 1 74 ? -2.85 -7.086 -19.406 1 98.94 74 MET A O 1
ATOM 545 N N . LEU A 1 75 ? -4.508 -6.961 -20.891 1 98.88 75 LEU A N 1
ATOM 546 C CA . LEU A 1 75 ? -4.051 -5.691 -21.453 1 98.88 75 LEU A CA 1
ATOM 547 C C . LEU A 1 75 ? -4.199 -4.562 -20.438 1 98.88 75 LEU A C 1
ATOM 549 O O . LEU A 1 75 ? -3.357 -3.666 -20.359 1 98.88 75 LEU A O 1
ATOM 553 N N . GLY A 1 76 ? -5.312 -4.648 -19.688 1 98.88 76 GLY A N 1
ATOM 554 C CA . GLY A 1 76 ? -5.473 -3.678 -18.625 1 98.88 76 GLY A CA 1
ATOM 555 C C . GLY A 1 76 ? -4.34 -3.705 -17.609 1 98.88 76 GLY A C 1
ATOM 556 O O . GLY A 1 76 ? -3.795 -2.658 -17.25 1 98.88 76 GLY A O 1
ATOM 557 N N . GLY A 1 77 ? -3.988 -4.926 -17.141 1 98.88 77 GLY A N 1
ATOM 558 C CA . GLY A 1 77 ? -2.855 -5.066 -16.25 1 98.88 77 GLY A CA 1
ATOM 559 C C . GLY A 1 77 ? -1.539 -4.645 -16.875 1 98.88 77 GLY A C 1
ATOM 560 O O . GLY A 1 77 ? -0.707 -4.02 -16.219 1 98.88 77 GLY A O 1
ATOM 561 N N . LEU A 1 78 ? -1.388 -4.93 -18.141 1 98.88 78 LEU A N 1
ATOM 562 C CA . LEU A 1 78 ? -0.172 -4.594 -18.875 1 98.88 78 LEU A CA 1
ATOM 563 C C . LEU A 1 78 ? 0.043 -3.082 -18.906 1 98.88 78 LEU A C 1
ATOM 565 O O . LEU A 1 78 ? 1.143 -2.602 -18.625 1 98.88 78 LEU A O 1
ATOM 569 N N . VAL A 1 79 ? -0.952 -2.328 -19.188 1 98.81 79 VAL A N 1
ATOM 570 C CA . VAL A 1 79 ? -0.852 -0.876 -19.297 1 98.81 79 VAL A CA 1
ATOM 571 C C . VAL A 1 79 ? -0.412 -0.285 -17.969 1 98.81 79 VAL A C 1
ATOM 573 O O . VAL A 1 79 ? 0.474 0.572 -17.922 1 98.81 79 VAL A O 1
ATOM 576 N N . VAL A 1 80 ? -0.952 -0.757 -16.906 1 98.62 80 VAL A N 1
ATOM 577 C CA . VAL A 1 80 ? -0.656 -0.227 -15.586 1 98.62 80 VAL A CA 1
ATOM 578 C C . VAL A 1 80 ? 0.779 -0.575 -15.195 1 98.62 80 VAL A C 1
ATOM 580 O O . VAL A 1 80 ? 1.506 0.266 -14.664 1 98.62 80 VAL A O 1
ATOM 583 N N . SER A 1 81 ? 1.136 -1.785 -15.445 1 98.81 81 SER A N 1
ATOM 584 C CA . SER A 1 81 ? 2.498 -2.205 -15.133 1 98.81 81 SER A CA 1
ATOM 585 C C . SER A 1 81 ? 3.52 -1.43 -15.953 1 98.81 81 SER A C 1
ATOM 587 O O . SER A 1 81 ? 4.602 -1.102 -15.461 1 98.81 81 SER A O 1
ATOM 589 N N . LEU A 1 82 ? 3.219 -1.124 -17.219 1 98.62 82 LEU A N 1
ATOM 590 C CA . LEU A 1 82 ? 4.125 -0.353 -18.062 1 98.62 82 LEU A CA 1
ATOM 591 C C . LEU A 1 82 ? 4.246 1.082 -17.562 1 98.62 82 LEU A C 1
ATOM 593 O O . LEU A 1 82 ? 5.309 1.695 -17.672 1 98.62 82 LEU A O 1
ATOM 597 N N . LEU A 1 83 ? 3.209 1.562 -17.016 1 97.69 83 LEU A N 1
ATOM 598 C CA . LEU A 1 83 ? 3.281 2.879 -16.391 1 97.69 83 LEU A CA 1
ATOM 599 C C . LEU A 1 83 ? 4.266 2.875 -15.227 1 97.69 83 LEU A C 1
ATOM 601 O O . LEU A 1 83 ? 5.055 3.809 -15.07 1 97.69 83 LEU A O 1
ATOM 605 N N . HIS A 1 84 ? 4.172 1.87 -14.422 1 97.38 84 HIS A N 1
ATOM 606 C CA . HIS A 1 84 ? 5.152 1.722 -13.352 1 97.38 84 HIS A CA 1
ATOM 607 C C . HIS A 1 84 ? 6.566 1.62 -13.914 1 97.38 84 HIS A C 1
ATOM 609 O O . HIS A 1 84 ? 7.504 2.199 -13.359 1 97.38 84 HIS A O 1
ATOM 615 N N . GLY A 1 85 ? 6.668 0.863 -15.016 1 97.31 85 GLY A N 1
ATOM 616 C CA . GLY A 1 85 ? 7.957 0.773 -15.68 1 97.31 85 GLY A CA 1
ATOM 617 C C . GLY A 1 85 ? 8.477 2.115 -16.156 1 97.31 85 GLY A C 1
ATOM 618 O O . GLY A 1 85 ? 9.656 2.43 -15.984 1 97.31 85 GLY A O 1
ATOM 619 N N . LEU A 1 86 ? 7.613 2.873 -16.719 1 96.38 86 LEU A N 1
ATOM 620 C CA . LEU A 1 86 ? 8 4.199 -17.203 1 96.38 86 LEU A CA 1
ATOM 621 C C . LEU A 1 86 ? 8.523 5.051 -16.047 1 96.38 86 LEU A C 1
ATOM 623 O O . LEU A 1 86 ? 9.578 5.688 -16.172 1 96.38 86 LEU A O 1
ATOM 627 N N . LEU A 1 87 ? 7.906 4.988 -14.984 1 93.31 87 LEU A N 1
ATOM 628 C CA . LEU A 1 87 ? 8.273 5.809 -13.836 1 93.31 87 LEU A CA 1
ATOM 629 C C . LEU A 1 87 ? 9.547 5.289 -13.188 1 93.31 87 LEU A C 1
ATOM 631 O O . LEU A 1 87 ? 10.43 6.074 -12.82 1 93.31 87 LEU A O 1
ATOM 635 N N . SER A 1 88 ? 9.711 3.988 -13.109 1 93.06 88 SER A N 1
ATOM 636 C CA . SER A 1 88 ? 10.789 3.395 -12.32 1 93.06 88 SER A CA 1
ATOM 637 C C . SER A 1 88 ? 12.039 3.182 -13.164 1 93.06 88 SER A C 1
ATOM 639 O O . SER A 1 88 ? 13.156 3.352 -12.68 1 93.06 88 SER A O 1
ATOM 641 N N . ILE A 1 89 ? 11.852 2.805 -14.422 1 93.94 89 ILE A N 1
ATOM 642 C CA . ILE A 1 89 ? 12.992 2.418 -15.258 1 93.94 89 ILE A CA 1
ATOM 643 C C . ILE A 1 89 ? 13.508 3.635 -16.016 1 93.94 89 ILE A C 1
ATOM 645 O O . ILE A 1 89 ? 14.703 3.936 -15.984 1 93.94 89 ILE A O 1
ATOM 649 N N . THR A 1 90 ? 12.586 4.305 -16.641 1 93.06 90 THR A N 1
ATOM 650 C CA . THR A 1 90 ? 13 5.406 -17.5 1 93.06 90 THR A CA 1
ATOM 651 C C . THR A 1 90 ? 13.18 6.688 -16.703 1 93.06 90 THR A C 1
ATOM 653 O O . THR A 1 90 ? 14.203 7.367 -16.828 1 93.06 90 THR A O 1
ATOM 656 N N . LEU A 1 91 ? 12.273 6.965 -15.812 1 90.25 91 LEU A N 1
ATOM 657 C CA . LEU A 1 91 ? 12.32 8.234 -15.094 1 90.25 91 LEU A CA 1
ATOM 658 C C . LEU A 1 91 ? 13.008 8.07 -13.75 1 90.25 91 LEU A C 1
ATOM 660 O O . LEU A 1 91 ? 13.203 9.055 -13.023 1 90.25 91 LEU A O 1
ATOM 664 N N . VAL A 1 92 ? 13.297 6.832 -13.352 1 90 92 VAL A N 1
ATOM 665 C CA . VAL A 1 92 ? 14.117 6.484 -12.195 1 90 92 VAL A CA 1
ATOM 666 C C . VAL A 1 92 ? 13.484 7.059 -10.93 1 90 92 VAL A C 1
ATOM 668 O O . VAL A 1 92 ? 14.188 7.594 -10.07 1 90 92 VAL A O 1
ATOM 671 N N . GLN A 1 93 ? 12.148 7.07 -10.969 1 86.88 93 GLN A N 1
ATOM 672 C CA . GLN A 1 93 ? 11.422 7.488 -9.773 1 86.88 93 GLN A CA 1
ATOM 673 C C . GLN A 1 93 ? 11.438 6.391 -8.711 1 86.88 93 GLN A C 1
ATOM 675 O O . GLN A 1 93 ? 11.703 5.227 -9.016 1 86.88 93 GLN A O 1
ATOM 680 N N . ASN A 1 94 ? 11.234 6.789 -7.438 1 86.19 94 ASN A N 1
ATOM 681 C CA . ASN A 1 94 ? 11.109 5.832 -6.344 1 86.19 94 ASN A CA 1
ATOM 682 C C . ASN A 1 94 ? 10.008 4.812 -6.613 1 86.19 94 ASN A C 1
ATOM 684 O O . ASN A 1 94 ? 8.852 5.184 -6.805 1 86.19 94 ASN A O 1
ATOM 688 N N . GLN A 1 95 ? 10.359 3.568 -6.684 1 91.19 95 GLN A N 1
ATOM 689 C CA . GLN A 1 95 ? 9.445 2.492 -7.07 1 91.19 95 GLN A CA 1
ATOM 690 C C . GLN A 1 95 ? 8.289 2.367 -6.086 1 91.19 95 GLN A C 1
ATOM 692 O O . GLN A 1 95 ? 7.168 2.045 -6.477 1 91.19 95 GLN A O 1
ATOM 697 N N . SER A 1 96 ? 8.547 2.607 -4.812 1 88.88 96 SER A N 1
ATOM 698 C CA . SER A 1 96 ? 7.512 2.52 -3.791 1 88.88 96 SER A CA 1
ATOM 699 C C . SER A 1 96 ? 6.445 3.592 -3.992 1 88.88 96 SER A C 1
ATOM 701 O O . SER A 1 96 ? 5.25 3.303 -3.949 1 88.88 96 SER A O 1
ATOM 703 N N . VAL A 1 97 ? 6.938 4.766 -4.27 1 82.75 97 VAL A N 1
ATOM 704 C CA . VAL A 1 97 ? 6.047 5.902 -4.469 1 82.75 97 VAL A CA 1
ATOM 705 C C . VAL A 1 97 ? 5.23 5.703 -5.742 1 82.75 97 VAL A C 1
ATOM 707 O O . VAL A 1 97 ? 4.023 5.953 -5.762 1 82.75 97 VAL A O 1
ATOM 710 N N . SER A 1 98 ? 5.941 5.266 -6.762 1 90.75 98 SER A N 1
ATOM 711 C CA . SER A 1 98 ? 5.273 5.004 -8.031 1 90.75 98 SER A CA 1
ATOM 712 C C . SER A 1 98 ? 4.152 3.979 -7.867 1 90.75 98 SER A C 1
ATOM 714 O O . SER A 1 98 ? 3.031 4.199 -8.328 1 90.75 98 SER A O 1
ATOM 716 N N . GLY A 1 99 ? 4.434 2.889 -7.223 1 93.62 99 GLY A N 1
ATOM 717 C CA . GLY A 1 99 ? 3.441 1.845 -7.012 1 93.62 99 GLY A CA 1
ATOM 718 C C . GLY A 1 99 ? 2.223 2.324 -6.242 1 93.62 99 GLY A C 1
ATOM 719 O O . GLY A 1 99 ? 1.089 2.033 -6.629 1 93.62 99 GLY A O 1
ATOM 720 N N . LEU A 1 100 ? 2.455 3.047 -5.195 1 88.69 100 LEU A N 1
ATOM 721 C CA . LEU A 1 100 ? 1.367 3.547 -4.363 1 88.69 100 LEU A CA 1
ATOM 722 C C . LEU A 1 100 ? 0.486 4.516 -5.145 1 88.69 100 LEU A C 1
ATOM 724 O O . LEU A 1 100 ? -0.743 4.453 -5.059 1 88.69 100 LEU A O 1
ATOM 728 N N . ALA A 1 101 ? 1.131 5.426 -5.855 1 87.62 101 ALA A N 1
ATOM 729 C CA . ALA A 1 101 ? 0.392 6.395 -6.664 1 87.62 101 ALA A CA 1
ATOM 730 C C . ALA A 1 101 ? -0.499 5.691 -7.684 1 87.62 101 ALA A C 1
ATOM 732 O O . ALA A 1 101 ? -1.654 6.078 -7.879 1 87.62 101 ALA A O 1
ATOM 733 N N . ILE A 1 102 ? 0.042 4.676 -8.266 1 94.62 102 ILE A N 1
ATOM 734 C CA . ILE A 1 102 ? -0.686 3.924 -9.281 1 94.62 102 ILE A CA 1
ATOM 735 C C . ILE A 1 102 ? -1.876 3.213 -8.641 1 94.62 102 ILE A C 1
ATOM 737 O O . ILE A 1 102 ? -2.973 3.197 -9.203 1 94.62 102 ILE A O 1
ATOM 741 N N . ASN A 1 103 ? -1.665 2.637 -7.5 1 93.81 103 ASN A N 1
ATOM 742 C CA . ASN A 1 103 ? -2.76 1.967 -6.809 1 93.81 103 ASN A CA 1
ATOM 743 C C . ASN A 1 103 ? -3.918 2.922 -6.535 1 93.81 103 ASN A C 1
ATOM 745 O O . ASN A 1 103 ? -5.078 2.586 -6.789 1 93.81 103 ASN A O 1
ATOM 749 N N . MET A 1 104 ? -3.592 4.051 -6.051 1 87.44 104 MET A N 1
ATOM 750 C CA . MET A 1 104 ? -4.625 5.023 -5.711 1 87.44 104 MET A CA 1
ATOM 751 C C . MET A 1 104 ? -5.336 5.523 -6.965 1 87.44 104 MET A C 1
ATOM 753 O O . MET A 1 104 ? -6.555 5.715 -6.961 1 87.44 104 MET A O 1
ATOM 757 N N . LEU A 1 105 ? -4.57 5.727 -7.965 1 90.19 105 LEU A N 1
ATOM 758 C CA . LEU A 1 105 ? -5.152 6.168 -9.227 1 90.19 105 LEU A CA 1
ATOM 759 C C . LEU A 1 105 ? -6.113 5.117 -9.781 1 90.19 105 LEU A C 1
ATOM 761 O O . LEU A 1 105 ? -7.215 5.449 -10.227 1 90.19 105 LEU A O 1
ATOM 765 N N . MET A 1 106 ? -5.684 3.887 -9.75 1 94.75 106 MET A N 1
ATOM 766 C CA . MET A 1 106 ? -6.488 2.83 -10.359 1 94.75 106 MET A CA 1
ATOM 767 C C . MET A 1 106 ? -7.758 2.58 -9.547 1 94.75 106 MET A C 1
ATOM 769 O O . MET A 1 106 ? -8.797 2.221 -10.109 1 94.75 106 MET A O 1
ATOM 773 N N . LEU A 1 107 ? -7.723 2.732 -8.234 1 89.19 107 LEU A N 1
ATOM 774 C CA . LEU A 1 107 ? -8.93 2.664 -7.422 1 89.19 107 LEU A CA 1
ATOM 775 C C . LEU A 1 107 ? -9.984 3.641 -7.934 1 89.19 107 LEU A C 1
ATOM 777 O O . LEU A 1 107 ? -11.141 3.262 -8.133 1 89.19 107 LEU A O 1
ATOM 781 N N . GLY A 1 108 ? -9.602 4.902 -8.195 1 86.5 108 GLY A N 1
ATOM 782 C CA . GLY A 1 108 ? -10.516 5.914 -8.703 1 86.5 108 GLY A CA 1
ATOM 783 C C . GLY A 1 108 ? -10.945 5.672 -10.133 1 86.5 108 GLY A C 1
ATOM 784 O O . GLY A 1 108 ? -12.133 5.754 -10.453 1 86.5 108 GLY A O 1
ATOM 785 N N . VAL A 1 109 ? -10.016 5.309 -11 1 92.44 109 VAL A N 1
ATOM 786 C CA . VAL A 1 109 ? -10.273 5.152 -12.43 1 92.44 109 VAL A CA 1
ATOM 787 C C . VAL A 1 109 ? -11.242 3.998 -12.656 1 92.44 109 VAL A C 1
ATOM 789 O O . VAL A 1 109 ? -12.219 4.133 -13.406 1 92.44 109 VAL A O 1
ATOM 792 N N . THR A 1 110 ? -11.031 2.896 -12 1 93.94 110 THR A N 1
ATOM 793 C CA . THR A 1 110 ? -11.883 1.736 -12.234 1 93.94 110 THR A CA 1
ATOM 794 C C . THR A 1 110 ? -13.281 1.969 -11.664 1 93.94 110 THR A C 1
ATOM 796 O O . THR A 1 110 ? -14.273 1.553 -12.258 1 93.94 110 THR A O 1
ATOM 799 N N . SER A 1 111 ? -13.359 2.604 -10.508 1 87.94 111 SER A N 1
ATOM 800 C CA . SER A 1 111 ? -14.664 2.932 -9.938 1 87.94 111 SER A CA 1
ATOM 801 C C . SER A 1 111 ? -15.445 3.869 -10.852 1 87.94 111 SER A C 1
ATOM 803 O O . SER A 1 111 ? -16.641 3.676 -11.078 1 87.94 111 SER A O 1
ATOM 805 N N . PHE A 1 112 ? -14.75 4.867 -11.422 1 86.5 112 PHE A N 1
ATOM 806 C CA . PHE A 1 112 ? -15.367 5.832 -12.32 1 86.5 112 PHE A CA 1
ATOM 807 C C . PHE A 1 112 ? -15.859 5.152 -13.594 1 86.5 112 PHE A C 1
ATOM 809 O O . PHE A 1 112 ? -17 5.355 -14.016 1 86.5 112 PHE A O 1
ATOM 816 N N . LEU A 1 113 ? -15.008 4.375 -14.156 1 90.75 113 LEU A N 1
ATOM 817 C CA . LEU A 1 113 ? -15.359 3.703 -15.406 1 90.75 113 LEU A CA 1
ATOM 818 C C . LEU A 1 113 ? -16.5 2.721 -15.188 1 90.75 113 LEU A C 1
ATOM 820 O O . LEU A 1 113 ? -17.375 2.564 -16.047 1 90.75 113 LEU A O 1
ATOM 824 N N . PHE A 1 114 ? -16.5 2.094 -14.07 1 90.56 114 PHE A N 1
ATOM 825 C CA . PHE A 1 114 ? -17.562 1.141 -13.758 1 90.56 114 PHE A CA 1
ATOM 826 C C . PHE A 1 114 ? -18.906 1.85 -13.625 1 90.56 114 PHE A C 1
ATOM 828 O O . PHE A 1 114 ? -19.922 1.35 -14.102 1 90.56 114 PHE A O 1
ATOM 835 N N . LYS A 1 115 ? -18.891 2.906 -12.953 1 83.62 115 LYS A N 1
ATOM 836 C CA . LYS A 1 115 ? -20.109 3.684 -12.805 1 83.62 115 LYS A CA 1
ATOM 837 C C . LYS A 1 115 ? -20.609 4.188 -14.156 1 83.62 115 LYS A C 1
ATOM 839 O O . LYS A 1 115 ? -21.828 4.262 -14.383 1 83.62 115 LYS A O 1
ATOM 844 N N . LEU A 1 116 ? -19.703 4.637 -14.969 1 83.06 116 LEU A N 1
ATOM 845 C CA . LEU A 1 116 ? -20.062 5.078 -16.312 1 83.06 116 LEU A CA 1
ATOM 846 C C . LEU A 1 116 ? -20.703 3.945 -17.109 1 83.06 116 LEU A C 1
ATOM 848 O O . LEU A 1 116 ? -21.625 4.172 -17.875 1 83.06 116 LEU A O 1
ATOM 852 N N . MET A 1 117 ? -20.203 2.756 -16.922 1 86.62 117 MET A N 1
ATOM 853 C CA . MET A 1 117 ? -20.703 1.58 -17.625 1 86.62 117 MET A CA 1
ATOM 854 C C . MET A 1 117 ? -22.094 1.205 -17.109 1 86.62 117 MET A C 1
ATOM 856 O O . MET A 1 117 ? -22.953 0.776 -17.875 1 86.62 117 MET A O 1
ATOM 860 N N . SER A 1 118 ? -22.359 1.169 -15.797 1 76.81 118 SER A N 1
ATOM 861 C CA . SER A 1 118 ? -23.562 0.663 -15.164 1 76.81 118 SER A CA 1
ATOM 862 C C . SER A 1 118 ? -24.75 1.578 -15.43 1 76.81 118 SER A C 1
ATOM 864 O O . SER A 1 118 ? -25.906 1.147 -15.352 1 76.81 118 SER A O 1
ATOM 866 N N . ASP A 1 119 ? -24.594 2.646 -16.062 1 65.69 119 ASP A N 1
ATOM 867 C CA . ASP A 1 119 ? -25.688 3.607 -16.234 1 65.69 119 ASP A CA 1
ATOM 868 C C . ASP A 1 119 ? -26.594 3.613 -15.008 1 65.69 119 ASP A C 1
ATOM 870 O O . ASP A 1 119 ? -27.828 3.631 -15.148 1 65.69 119 ASP A O 1
ATOM 874 N N . GLY A 1 120 ? -26 3.4 -13.828 1 60.22 120 GLY A N 1
ATOM 875 C CA . GLY A 1 120 ? -26.766 3.43 -12.594 1 60.22 120 GLY A CA 1
ATOM 876 C C . GLY A 1 120 ? -27.469 2.119 -12.297 1 60.22 120 GLY A C 1
ATOM 877 O O . GLY A 1 120 ? -28.125 1.979 -11.258 1 60.22 120 GLY A O 1
ATOM 878 N N . GLN A 1 121 ? -27.438 1.15 -13.172 1 63.03 121 GLN A N 1
ATOM 879 C CA . GLN A 1 121 ? -28.156 -0.105 -12.945 1 63.03 121 GLN A CA 1
ATOM 880 C C . GLN A 1 121 ? -27.203 -1.194 -12.461 1 63.03 121 GLN A C 1
ATOM 882 O O . GLN A 1 121 ? -26 -1.135 -12.727 1 63.03 121 GLN A O 1
ATOM 887 N N . GLY A 1 122 ? -27.625 -1.982 -11.523 1 67.31 122 GLY A N 1
ATOM 888 C CA . GLY A 1 122 ? -26.875 -3.141 -11.078 1 67.31 122 GLY A CA 1
ATOM 889 C C . GLY A 1 122 ? -26.547 -4.109 -12.195 1 67.31 122 GLY A C 1
ATOM 890 O O . GLY A 1 122 ? -27.25 -4.16 -13.203 1 67.31 122 GLY A O 1
ATOM 891 N N . TYR A 1 123 ? -25.266 -4.531 -12.234 1 71.88 123 TYR A N 1
ATOM 892 C CA . TYR A 1 123 ? -24.859 -5.465 -13.289 1 71.88 123 TYR A CA 1
ATOM 893 C C . TYR A 1 123 ? -25.281 -6.891 -12.938 1 71.88 123 TYR A C 1
ATOM 895 O O . TYR A 1 123 ? -25.25 -7.281 -11.766 1 71.88 123 TYR A O 1
ATOM 903 N N . GLN A 1 124 ? -25.875 -7.441 -13.961 1 76.56 124 GLN A N 1
ATOM 904 C CA . GLN A 1 124 ? -26.062 -8.883 -13.836 1 76.56 124 GLN A CA 1
ATOM 905 C C . GLN A 1 124 ? -24.719 -9.617 -13.867 1 76.56 124 GLN A C 1
ATOM 907 O O . GLN A 1 124 ? -23.781 -9.172 -14.523 1 76.56 124 GLN A O 1
ATOM 912 N N . GLN A 1 125 ? -24.688 -10.703 -13.211 1 88.69 125 GLN A N 1
ATOM 913 C CA . GLN A 1 125 ? -23.531 -11.586 -13.172 1 88.69 125 GLN A CA 1
ATOM 914 C C . GLN A 1 125 ? -23.266 -12.211 -14.539 1 88.69 125 GLN A C 1
ATOM 916 O O . GLN A 1 125 ? -24.188 -12.648 -15.219 1 88.69 125 GLN A O 1
ATOM 921 N N . ILE A 1 126 ? -22.016 -12.109 -15.047 1 93.12 126 ILE A N 1
ATOM 922 C CA . ILE A 1 126 ? -21.641 -12.781 -16.281 1 93.12 126 ILE A CA 1
ATOM 923 C C . ILE A 1 126 ? -21.328 -14.25 -16 1 93.12 126 ILE A C 1
ATOM 925 O O . ILE A 1 126 ? -21.125 -14.633 -14.844 1 93.12 126 ILE A O 1
ATOM 929 N N . GLU A 1 127 ? -21.328 -15.008 -17.062 1 94.5 127 GLU A N 1
ATOM 930 C CA . GLU A 1 127 ? -20.875 -16.391 -16.922 1 94.5 127 GLU A CA 1
ATOM 931 C C . GLU A 1 127 ? -19.391 -16.453 -16.547 1 94.5 127 GLU A C 1
ATOM 933 O O . GLU A 1 127 ? -18.641 -15.5 -16.812 1 94.5 127 GLU A O 1
ATOM 938 N N . THR A 1 128 ? -19.016 -17.516 -15.93 1 96.88 128 THR A N 1
ATOM 939 C CA . THR A 1 128 ? -17.625 -17.688 -15.539 1 96.88 128 THR A CA 1
ATOM 940 C C . THR A 1 128 ? -17.031 -18.922 -16.219 1 96.88 128 THR A C 1
ATOM 942 O O . THR A 1 128 ? -17.766 -19.766 -16.75 1 96.88 128 THR A O 1
A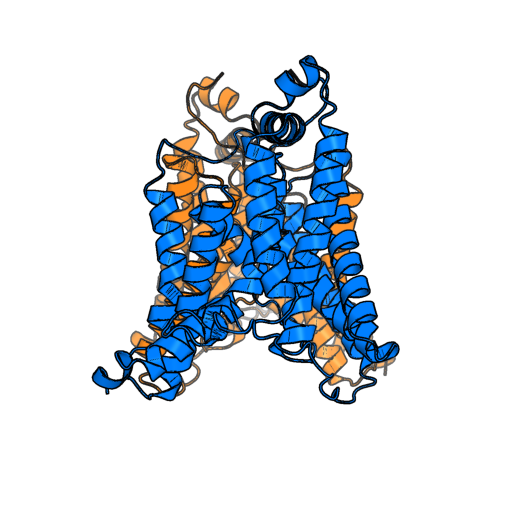TOM 945 N N . PHE A 1 129 ? -15.734 -19.031 -16.328 1 97.38 129 PHE A N 1
ATOM 946 C CA . PHE A 1 129 ? -15.07 -20.203 -16.859 1 97.38 129 PHE A CA 1
ATOM 947 C C . PHE A 1 129 ? -15.422 -21.438 -16.047 1 97.38 129 PHE A C 1
ATOM 949 O O . PHE A 1 129 ? -15.352 -21.422 -14.812 1 97.38 129 PHE A O 1
ATOM 956 N N . PRO A 1 130 ? -15.797 -22.5 -16.672 1 94.69 130 PRO A N 1
ATOM 957 C CA . PRO A 1 130 ? -16.109 -23.734 -15.945 1 94.69 130 PRO A CA 1
ATOM 958 C C . PRO A 1 130 ? -14.875 -24.5 -15.523 1 94.69 130 PRO A C 1
ATOM 960 O O . PRO A 1 130 ? -13.781 -24.266 -16.047 1 94.69 130 PRO A O 1
ATOM 963 N N . ASN A 1 131 ? -15.062 -25.375 -14.531 1 94 131 ASN A N 1
ATOM 964 C CA . ASN A 1 131 ? -14.008 -26.312 -14.172 1 94 131 ASN A CA 1
ATOM 965 C C . ASN A 1 131 ? -13.859 -27.422 -15.227 1 94 131 ASN A C 1
ATOM 967 O O . ASN A 1 131 ? -14.82 -27.75 -15.93 1 94 131 ASN A O 1
ATOM 971 N N . ILE A 1 132 ? -12.672 -27.891 -15.391 1 94.12 132 ILE A N 1
ATOM 972 C CA . ILE A 1 132 ? -12.344 -29.031 -16.25 1 94.12 132 ILE A CA 1
ATOM 973 C C . ILE A 1 132 ? -11.727 -30.141 -15.414 1 94.12 132 ILE A C 1
ATOM 975 O O . ILE A 1 132 ? -10.578 -30.047 -14.961 1 94.12 132 ILE A O 1
ATOM 979 N N . ALA A 1 133 ? -12.461 -31.188 -15.258 1 93.06 133 ALA A N 1
ATOM 980 C CA . ALA A 1 133 ? -11.977 -32.312 -14.461 1 93.06 133 ALA A CA 1
ATOM 981 C C . ALA A 1 133 ? -11.062 -33.219 -15.289 1 93.06 133 ALA A C 1
ATOM 983 O O . ALA A 1 133 ? -11.414 -33.594 -16.406 1 93.06 133 ALA A O 1
ATOM 984 N N . ILE A 1 134 ? -9.945 -33.469 -14.797 1 91.56 134 ILE A N 1
ATOM 985 C CA . ILE A 1 134 ? -9.07 -34.469 -15.422 1 91.56 134 ILE A CA 1
ATOM 986 C C . ILE A 1 134 ? -9.477 -35.875 -14.992 1 91.56 134 ILE A C 1
ATOM 988 O O . ILE A 1 134 ? -9.406 -36.219 -13.805 1 91.56 134 ILE A O 1
ATOM 992 N N . PRO A 1 135 ? -9.898 -36.625 -15.953 1 90.31 135 PRO A N 1
ATOM 993 C CA . PRO A 1 135 ? -10.406 -37.969 -15.609 1 90.31 135 PRO A CA 1
ATOM 994 C C . PRO A 1 135 ? -9.398 -38.781 -14.812 1 90.31 135 PRO A C 1
ATOM 996 O O . PRO A 1 135 ? -8.211 -38.781 -15.141 1 90.31 135 PRO A O 1
ATOM 999 N N . GLY A 1 136 ? -9.914 -39.469 -13.781 1 89.69 136 GLY A N 1
ATOM 1000 C CA . GLY A 1 136 ? -9.055 -40.281 -12.945 1 89.69 136 GLY A CA 1
ATOM 1001 C C . GLY A 1 136 ? -8.406 -39.531 -11.812 1 89.69 136 GLY A C 1
ATOM 1002 O O . GLY A 1 136 ? -8.617 -39.844 -10.641 1 89.69 136 GLY A O 1
ATOM 1003 N N . LEU A 1 137 ? -7.797 -38.406 -12.141 1 89.44 137 LEU A N 1
ATOM 1004 C CA . LEU A 1 137 ? -7.047 -37.656 -11.148 1 89.44 137 LEU A CA 1
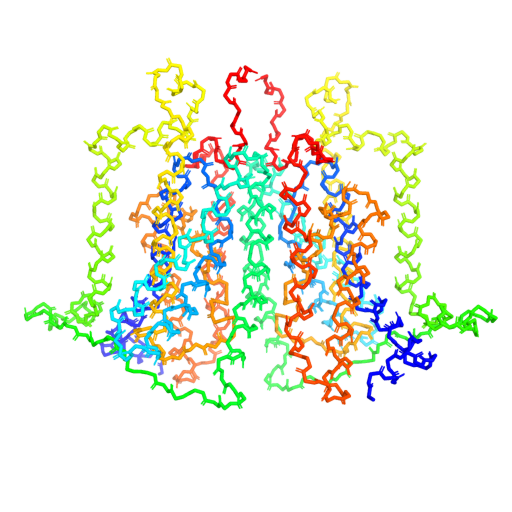ATOM 1005 C C . LEU A 1 137 ? -7.988 -36.844 -10.266 1 89.44 137 LEU A C 1
ATOM 1007 O O . LEU A 1 137 ? -7.711 -36.625 -9.078 1 89.44 137 LEU A O 1
ATOM 1011 N N . SER A 1 138 ? -9.047 -36.438 -10.805 1 89.88 138 SER A N 1
ATOM 1012 C CA . SER A 1 138 ? -10 -35.594 -10.078 1 89.88 138 SER A CA 1
ATOM 1013 C C . SER A 1 138 ? -10.711 -36.406 -8.992 1 89.88 138 SER A C 1
ATOM 1015 O O . SER A 1 138 ? -11.344 -35.812 -8.102 1 89.88 138 SER A O 1
ATOM 1017 N N . LYS A 1 139 ? -10.602 -37.75 -9.008 1 87.31 139 LYS A N 1
ATOM 1018 C CA . LYS A 1 139 ? -11.32 -38.594 -8.07 1 87.31 139 LYS A CA 1
ATOM 1019 C C . LYS A 1 139 ? -10.438 -39 -6.895 1 87.31 139 LYS A C 1
ATOM 1021 O O . LYS A 1 139 ? -10.898 -39.625 -5.949 1 87.31 139 LYS A O 1
ATOM 1026 N N . ILE A 1 140 ? -9.172 -38.625 -6.934 1 87.75 140 ILE A N 1
ATOM 1027 C CA . ILE A 1 140 ? -8.266 -38.906 -5.828 1 87.75 140 ILE A CA 1
ATOM 1028 C C . ILE A 1 140 ? -8.75 -38.219 -4.562 1 87.75 140 ILE A C 1
ATOM 1030 O O . ILE A 1 140 ? -9 -37 -4.566 1 87.75 140 ILE A O 1
ATOM 1034 N N . PRO A 1 141 ? -8.883 -38.969 -3.525 1 85.88 141 PRO A N 1
ATOM 1035 C CA . PRO A 1 141 ? -9.367 -38.375 -2.287 1 85.88 141 PRO A CA 1
ATOM 1036 C C . PRO A 1 141 ? -8.461 -37.25 -1.782 1 85.88 141 PRO A C 1
ATOM 1038 O O . PRO A 1 141 ? -7.238 -37.312 -1.899 1 85.88 141 PRO A O 1
ATOM 1041 N N . LEU A 1 142 ? -9.031 -36.125 -1.277 1 85.56 142 LEU A N 1
ATOM 1042 C CA . LEU A 1 142 ? -8.359 -35.031 -0.63 1 85.56 142 LEU A CA 1
ATOM 1043 C C . LEU A 1 142 ? -7.777 -34.062 -1.666 1 85.56 142 LEU A C 1
ATOM 1045 O O . LEU A 1 142 ? -8.148 -32.875 -1.703 1 85.56 142 LEU A O 1
ATOM 1049 N N . ILE A 1 143 ? -7.035 -34.594 -2.666 1 88.69 143 ILE A N 1
ATOM 1050 C CA . ILE A 1 143 ? -6.27 -33.688 -3.52 1 88.69 143 ILE A CA 1
ATOM 1051 C C . ILE A 1 143 ? -6.949 -33.594 -4.883 1 88.69 143 ILE A C 1
ATOM 1053 O O . ILE A 1 143 ? -6.688 -32.656 -5.637 1 88.69 143 ILE A O 1
ATOM 1057 N N . GLY A 1 144 ? -7.773 -34.531 -5.312 1 88 144 GLY A N 1
ATOM 1058 C CA . GLY A 1 144 ? -8.375 -34.562 -6.637 1 88 144 GLY A CA 1
ATOM 1059 C C . GLY A 1 144 ? -9.18 -33.344 -6.961 1 88 144 GLY A C 1
ATOM 1060 O O . GLY A 1 144 ? -8.938 -32.688 -7.973 1 88 144 GLY A O 1
ATOM 1061 N N . GLU A 1 145 ? -10.07 -32.969 -6.094 1 87.81 145 GLU A N 1
ATOM 1062 C CA . GLU A 1 145 ? -10.938 -31.812 -6.293 1 87.81 145 GLU A CA 1
ATOM 1063 C C . GLU A 1 145 ? -10.133 -30.516 -6.27 1 87.81 145 GLU A C 1
ATOM 1065 O O . GLU A 1 145 ? -10.422 -29.594 -7.023 1 87.81 145 GLU A O 1
ATOM 1070 N N . ALA A 1 146 ? -9.102 -30.5 -5.5 1 89 146 ALA A N 1
ATOM 1071 C CA . ALA A 1 146 ? -8.352 -29.281 -5.258 1 89 146 ALA A CA 1
ATOM 1072 C C . ALA A 1 146 ? -7.414 -28.969 -6.422 1 89 146 ALA A C 1
ATOM 1074 O O . ALA A 1 146 ? -7.27 -27.812 -6.824 1 89 146 ALA A O 1
ATOM 1075 N N . PHE A 1 147 ? -6.895 -30.016 -7.047 1 91.81 147 PHE A N 1
ATOM 1076 C CA . PHE A 1 147 ? -5.816 -29.75 -7.992 1 91.81 147 PHE A CA 1
ATOM 1077 C C . PHE A 1 147 ? -6.195 -30.234 -9.391 1 91.81 147 PHE A C 1
ATOM 1079 O O . PHE A 1 147 ? -5.586 -29.828 -10.383 1 91.81 147 PHE A O 1
ATOM 1086 N N . PHE A 1 148 ? -7.289 -31.094 -9.469 1 93.31 148 PHE A N 1
ATOM 1087 C CA . PHE A 1 148 ? -7.516 -31.734 -10.766 1 93.31 148 PHE A CA 1
ATOM 1088 C C . PHE A 1 148 ? -8.953 -31.531 -11.219 1 93.31 148 PHE A C 1
ATOM 1090 O O . PHE A 1 148 ? -9.414 -32.188 -12.156 1 93.31 148 PHE A O 1
ATOM 1097 N N . ASN A 1 149 ? -9.688 -30.75 -10.641 1 92.81 149 ASN A N 1
ATOM 1098 C CA . ASN A 1 149 ? -10.992 -30.234 -11.055 1 92.81 149 ASN A CA 1
ATOM 1099 C C . ASN A 1 149 ? -11.055 -28.719 -10.969 1 92.81 149 ASN A C 1
ATOM 1101 O O . ASN A 1 149 ? -11.859 -28.172 -10.211 1 92.81 149 ASN A O 1
ATOM 1105 N N . CYS A 1 150 ? -10.148 -28.094 -11.789 1 94.56 150 CYS A N 1
ATOM 1106 C CA . CYS A 1 150 ? -9.977 -26.641 -11.75 1 94.56 150 CYS A CA 1
ATOM 1107 C C . CYS A 1 150 ? -10.258 -26.016 -13.109 1 94.56 150 CYS A C 1
ATOM 1109 O O . CYS A 1 150 ? -10.422 -26.734 -14.102 1 94.56 150 CYS A O 1
ATOM 1111 N N . ASP A 1 151 ? -10.469 -24.781 -13.156 1 96.12 151 ASP A N 1
ATOM 1112 C CA . ASP A 1 151 ? -10.609 -24.031 -14.398 1 96.12 151 ASP A CA 1
ATOM 1113 C C . ASP A 1 151 ? -9.281 -23.984 -15.156 1 96.12 151 ASP A C 1
ATOM 1115 O O . ASP A 1 151 ? -8.227 -24.297 -14.594 1 96.12 151 ASP A O 1
ATOM 1119 N N . PHE A 1 152 ? -9.305 -23.609 -16.422 1 96.31 152 PHE A N 1
ATOM 1120 C CA . PHE A 1 152 ? -8.117 -23.688 -17.266 1 96.31 152 PHE A CA 1
ATOM 1121 C C . PHE A 1 152 ? -7.051 -22.703 -16.797 1 96.31 152 PHE A C 1
ATOM 1123 O O . PHE A 1 152 ? -5.852 -22.953 -16.953 1 96.31 152 PHE A O 1
ATOM 1130 N N . LEU A 1 153 ? -7.422 -21.578 -16.156 1 98.19 153 LEU A N 1
ATOM 1131 C CA . LEU A 1 153 ? -6.445 -20.609 -15.664 1 98.19 153 LEU A CA 1
ATOM 1132 C C . LEU A 1 153 ? -5.652 -21.203 -14.5 1 98.19 153 LEU A C 1
ATOM 1134 O O . LEU A 1 153 ? -4.465 -20.906 -14.336 1 98.19 153 LEU A O 1
ATOM 1138 N N . THR A 1 154 ? -6.32 -22.016 -13.703 1 97.81 154 THR A N 1
ATOM 1139 C CA . THR A 1 154 ? -5.625 -22.672 -12.609 1 97.81 154 THR A CA 1
ATOM 1140 C C . THR A 1 154 ? -4.59 -23.656 -13.141 1 97.81 154 THR A C 1
ATOM 1142 O O . THR A 1 154 ? -3.445 -23.688 -12.68 1 97.81 154 THR A O 1
ATOM 1145 N N . TYR A 1 155 ? -4.93 -24.453 -14.156 1 97.31 155 TYR A N 1
ATOM 1146 C CA . TYR A 1 155 ? -3.963 -25.344 -14.789 1 97.31 155 TYR A CA 1
ATOM 1147 C C . TYR A 1 155 ? -2.809 -24.562 -15.398 1 97.31 155 TYR A C 1
ATOM 1149 O O . TYR A 1 155 ? -1.651 -24.969 -15.32 1 97.31 155 TYR A O 1
ATOM 1157 N N . LEU A 1 156 ? -3.152 -23.406 -15.961 1 97.94 156 LEU A N 1
ATOM 1158 C CA . LEU A 1 156 ? -2.139 -22.578 -16.594 1 97.94 156 LEU A CA 1
ATOM 1159 C C . LEU A 1 156 ? -1.113 -22.078 -15.586 1 97.94 156 LEU A C 1
ATOM 1161 O O . LEU A 1 156 ? 0.086 -22.062 -15.867 1 97.94 156 LEU A O 1
ATOM 1165 N N . ILE A 1 157 ? -1.579 -21.703 -14.375 1 97.81 157 ILE A N 1
ATOM 1166 C CA . ILE A 1 157 ? -0.645 -21.141 -13.398 1 97.81 157 ILE A CA 1
ATOM 1167 C C . ILE A 1 157 ? 0.284 -22.25 -12.891 1 97.81 157 ILE A C 1
ATOM 1169 O O . ILE A 1 157 ? 1.454 -22 -12.594 1 97.81 157 ILE A O 1
ATOM 1173 N N . TYR A 1 158 ? -0.204 -23.547 -12.859 1 96.44 158 TYR A N 1
ATOM 1174 C CA . TYR A 1 158 ? 0.675 -24.656 -12.508 1 96.44 158 TYR A CA 1
ATOM 1175 C C . TYR A 1 158 ? 1.795 -24.812 -13.531 1 96.44 158 TYR A C 1
ATOM 1177 O O . TYR A 1 158 ? 2.959 -24.984 -13.164 1 96.44 158 TYR A O 1
ATOM 1185 N N . ILE A 1 159 ? 1.461 -24.688 -14.711 1 97.56 159 ILE A N 1
ATOM 1186 C CA . ILE A 1 159 ? 2.432 -24.812 -15.789 1 97.56 159 ILE A CA 1
ATOM 1187 C C . ILE A 1 159 ? 3.418 -23.656 -15.742 1 97.56 159 ILE A C 1
ATOM 1189 O O . ILE A 1 159 ? 4.629 -23.859 -15.867 1 97.56 159 ILE A O 1
ATOM 1193 N N . LEU A 1 160 ? 2.893 -22.453 -15.5 1 98 160 LEU A N 1
ATOM 1194 C CA . LEU A 1 160 ? 3.73 -21.266 -15.461 1 98 160 LEU A CA 1
ATOM 1195 C C . LEU A 1 160 ? 4.715 -21.328 -14.305 1 98 160 LEU A C 1
ATOM 1197 O O . LEU A 1 160 ? 5.848 -20.859 -14.414 1 98 160 LEU A O 1
ATOM 1201 N N . LEU A 1 161 ? 4.23 -21.906 -13.219 1 97.44 161 LEU A N 1
ATOM 1202 C CA . LEU A 1 161 ? 5.102 -22.078 -12.062 1 97.44 161 LEU A CA 1
ATOM 1203 C C . LEU A 1 161 ? 6.293 -22.969 -12.398 1 97.44 161 LEU A C 1
ATOM 1205 O O . LEU A 1 161 ? 7.438 -22.625 -12.102 1 97.44 161 LEU A O 1
ATOM 1209 N N . ILE A 1 162 ? 6.02 -24.078 -13.031 1 97.38 162 ILE A N 1
ATOM 1210 C CA . ILE A 1 162 ? 7.062 -25.031 -13.414 1 97.38 162 ILE A CA 1
ATOM 1211 C C . ILE A 1 162 ? 7.977 -24.391 -14.461 1 97.38 162 ILE A C 1
ATOM 1213 O O . ILE A 1 162 ? 9.203 -24.469 -14.352 1 97.38 162 ILE A O 1
ATOM 1217 N N . PHE A 1 163 ? 7.379 -23.703 -15.344 1 97.62 163 PHE A N 1
ATOM 1218 C CA . PHE A 1 163 ? 8.141 -23.062 -16.406 1 97.62 163 PHE A CA 1
ATOM 1219 C C . PHE A 1 163 ? 9.055 -21.984 -15.844 1 97.62 163 PHE A C 1
ATOM 1221 O O . PHE A 1 163 ? 10.219 -21.875 -16.234 1 97.62 163 PHE A O 1
ATOM 1228 N N . THR A 1 164 ? 8.531 -21.141 -14.992 1 97.38 164 THR A N 1
ATOM 1229 C CA . THR A 1 164 ? 9.328 -20.062 -14.406 1 97.38 164 THR A CA 1
ATOM 1230 C C . THR A 1 164 ? 10.484 -20.641 -13.586 1 97.38 164 THR A C 1
ATOM 1232 O O . THR A 1 164 ? 11.594 -20.109 -13.625 1 97.38 164 THR A O 1
ATOM 1235 N N . TRP A 1 165 ? 10.172 -21.719 -12.914 1 96.38 165 TRP A N 1
ATOM 1236 C CA . TRP A 1 165 ? 11.219 -22.375 -12.133 1 96.38 165 TRP A CA 1
ATOM 1237 C C . TRP A 1 165 ? 12.328 -22.891 -13.031 1 96.38 165 TRP A C 1
ATOM 1239 O O . TRP A 1 165 ? 13.508 -22.672 -12.773 1 96.38 165 TRP A O 1
ATOM 1249 N N . ILE A 1 166 ? 12.016 -23.594 -14.133 1 96.81 166 ILE A N 1
ATOM 1250 C CA . ILE A 1 166 ? 12.984 -24.125 -15.086 1 96.81 166 ILE A CA 1
ATOM 1251 C C . ILE A 1 166 ? 13.734 -22.984 -15.766 1 96.81 166 ILE A C 1
ATOM 1253 O O . ILE A 1 166 ? 14.953 -23.047 -15.945 1 96.81 166 ILE A O 1
ATOM 1257 N N . PHE A 1 167 ? 13.016 -21.922 -16.047 1 96.56 167 PHE A N 1
ATOM 1258 C CA . PHE A 1 167 ? 13.578 -20.766 -16.734 1 96.56 167 PHE A CA 1
ATOM 1259 C C . PHE A 1 167 ? 14.719 -20.156 -15.93 1 96.56 167 PHE A C 1
ATOM 1261 O O . PHE A 1 167 ? 15.812 -19.938 -16.469 1 96.56 167 PHE A O 1
ATOM 1268 N N . TYR A 1 168 ? 14.578 -19.953 -14.664 1 94.31 168 TYR A N 1
ATOM 1269 C CA . TYR A 1 168 ? 15.57 -19.266 -13.844 1 94.31 168 TYR A CA 1
ATOM 1270 C C . TYR A 1 168 ? 16.688 -20.219 -13.422 1 94.31 168 TYR A C 1
ATOM 1272 O O . TYR A 1 168 ? 17.812 -19.812 -13.203 1 94.31 168 TYR A O 1
ATOM 1280 N N . LYS A 1 169 ? 16.359 -21.531 -13.391 1 93.75 169 LYS A N 1
ATOM 1281 C CA . LYS A 1 169 ? 17.328 -22.484 -12.875 1 93.75 169 LYS A CA 1
ATOM 1282 C C . LYS A 1 169 ? 18.188 -23.062 -14 1 93.75 169 LYS A C 1
ATOM 1284 O O . LYS A 1 169 ? 19.359 -23.391 -13.797 1 93.75 169 LYS A O 1
ATOM 1289 N N . LYS A 1 170 ? 17.625 -23.062 -15.219 1 95.06 170 LYS A N 1
ATOM 1290 C CA . LYS A 1 170 ? 18.297 -23.922 -16.203 1 95.06 170 LYS A CA 1
ATOM 1291 C C . LYS A 1 170 ? 18.609 -23.156 -17.484 1 95.06 170 LYS A C 1
ATOM 1293 O O . LYS A 1 170 ? 19.281 -23.672 -18.359 1 95.06 170 LYS A O 1
ATOM 1298 N N . THR A 1 171 ? 18.172 -21.938 -17.609 1 96.19 171 THR A N 1
ATOM 1299 C CA . THR A 1 171 ? 18.375 -21.281 -18.906 1 96.19 171 THR A CA 1
ATOM 1300 C C . THR A 1 171 ? 19.281 -20.062 -18.766 1 96.19 171 THR A C 1
ATOM 1302 O O . THR A 1 171 ? 19.344 -19.438 -17.703 1 96.19 171 THR A O 1
ATOM 1305 N N . ASN A 1 172 ? 19.953 -19.719 -19.844 1 94.56 172 ASN A N 1
ATOM 1306 C CA . ASN A 1 172 ? 20.859 -18.578 -19.875 1 94.56 172 ASN A CA 1
ATOM 1307 C C . ASN A 1 172 ? 20.109 -17.266 -19.734 1 94.56 172 ASN A C 1
ATOM 1309 O O . ASN A 1 172 ? 20.5 -16.406 -18.922 1 94.56 172 ASN A O 1
ATOM 1313 N N . PRO A 1 173 ? 18.969 -17.156 -20.438 1 94.38 173 PRO A N 1
ATOM 1314 C CA . PRO A 1 173 ? 18.219 -15.914 -20.219 1 94.38 173 PRO A CA 1
ATOM 1315 C C . PRO A 1 173 ? 17.734 -15.758 -18.781 1 94.38 173 PRO A C 1
ATOM 1317 O O . PRO A 1 173 ? 17.719 -14.648 -18.25 1 94.38 173 PRO A O 1
ATOM 1320 N N . GLY A 1 174 ? 17.328 -16.812 -18.219 1 95 174 GLY A N 1
ATOM 1321 C CA . GLY A 1 174 ? 16.906 -16.766 -16.828 1 95 174 GLY A CA 1
ATOM 1322 C C . GLY A 1 174 ? 18 -16.297 -15.891 1 95 174 GLY A C 1
ATOM 1323 O O . GLY A 1 174 ? 17.75 -15.5 -14.984 1 95 174 GLY A O 1
ATOM 1324 N N . LEU A 1 175 ? 19.203 -16.719 -16.141 1 93.12 175 LEU A N 1
ATOM 1325 C CA . LEU A 1 175 ? 20.344 -16.312 -15.352 1 93.12 175 LEU A CA 1
ATOM 1326 C C . LEU A 1 175 ? 20.688 -14.844 -15.594 1 93.12 175 LEU A C 1
ATOM 1328 O O . LEU A 1 175 ? 21.078 -14.125 -14.672 1 93.12 175 LEU A O 1
ATOM 1332 N N . ALA A 1 176 ? 20.469 -14.484 -16.797 1 94.31 176 ALA A N 1
ATOM 1333 C CA . ALA A 1 176 ? 20.703 -13.086 -17.141 1 94.31 176 ALA A CA 1
ATOM 1334 C C . ALA A 1 176 ? 19.719 -12.172 -16.406 1 94.31 176 ALA A C 1
ATOM 1336 O O . ALA A 1 176 ? 20.109 -11.125 -15.891 1 94.31 176 ALA A O 1
ATOM 1337 N N . PHE A 1 177 ? 18.484 -12.633 -16.391 1 94 177 PHE A N 1
ATOM 1338 C CA . PHE A 1 177 ? 17.469 -11.859 -15.672 1 94 177 PHE A CA 1
ATOM 1339 C C . PHE A 1 177 ? 17.812 -11.758 -14.188 1 94 177 PHE A C 1
ATOM 1341 O O . PHE A 1 177 ? 17.688 -10.695 -13.586 1 94 177 PHE A O 1
ATOM 1348 N N . ALA A 1 178 ? 18.281 -12.789 -13.617 1 93.88 178 ALA A N 1
ATOM 1349 C CA . ALA A 1 178 ? 18.672 -12.812 -12.203 1 93.88 178 ALA A CA 1
ATOM 1350 C C . ALA A 1 178 ? 19.875 -11.914 -11.953 1 93.88 178 ALA A C 1
ATOM 1352 O O . ALA A 1 178 ? 19.953 -11.234 -10.93 1 93.88 178 ALA A O 1
ATOM 1353 N N . ALA A 1 179 ? 20.812 -11.875 -12.883 1 93 179 ALA A N 1
ATOM 1354 C CA . ALA A 1 179 ? 22.016 -11.055 -12.75 1 93 179 ALA A CA 1
ATOM 1355 C C . ALA A 1 179 ? 21.672 -9.57 -12.734 1 93 179 ALA A C 1
ATOM 1357 O O . ALA A 1 179 ? 22.312 -8.789 -12.023 1 93 179 ALA A O 1
ATOM 1358 N N . VAL A 1 180 ? 20.656 -9.273 -13.5 1 94.19 180 VAL A N 1
ATOM 1359 C CA . VAL A 1 180 ? 20.203 -7.891 -13.57 1 94.19 180 VAL A CA 1
ATOM 1360 C C . VAL A 1 180 ? 19.688 -7.438 -12.211 1 94.19 180 VAL A C 1
ATOM 1362 O O . VAL A 1 180 ? 19.859 -6.281 -11.828 1 94.19 180 VAL A O 1
ATOM 1365 N N . GLY A 1 181 ? 19.062 -8.336 -11.508 1 93.25 181 GLY A N 1
ATOM 1366 C CA . GLY A 1 181 ? 18.516 -8.016 -10.195 1 93.25 181 GLY A CA 1
ATOM 1367 C C . GLY A 1 181 ? 19.547 -8.031 -9.094 1 93.25 181 GLY A C 1
ATOM 1368 O O . GLY A 1 181 ? 19.422 -7.316 -8.102 1 93.25 181 GLY A O 1
ATOM 1369 N N . GLU A 1 182 ? 20.672 -8.75 -9.312 1 91.81 182 GLU A N 1
ATOM 1370 C CA . GLU A 1 182 ? 21.688 -8.875 -8.289 1 91.81 182 GLU A CA 1
ATOM 1371 C C . GLU A 1 182 ? 22.766 -7.801 -8.438 1 91.81 182 GLU A C 1
ATOM 1373 O O . GLU A 1 182 ? 23.078 -7.094 -7.48 1 91.81 182 GLU A O 1
ATOM 1378 N N . HIS A 1 183 ? 23.297 -7.727 -9.648 1 92.75 183 HIS A N 1
ATOM 1379 C CA . HIS A 1 183 ? 24.375 -6.781 -9.938 1 92.75 183 HIS A CA 1
ATOM 1380 C C . HIS A 1 183 ? 24.172 -6.125 -11.297 1 92.75 183 HIS A C 1
ATOM 1382 O O . HIS A 1 183 ? 24.859 -6.477 -12.266 1 92.75 183 HIS A O 1
ATOM 1388 N N . PRO A 1 184 ? 23.312 -5.117 -11.281 1 93.31 184 PRO A N 1
ATOM 1389 C CA . PRO A 1 184 ? 22.984 -4.516 -12.578 1 93.31 184 PRO A CA 1
ATOM 1390 C C . PRO A 1 184 ? 24.203 -3.871 -13.25 1 93.31 184 PRO A C 1
ATOM 1392 O O . PRO A 1 184 ? 24.359 -3.959 -14.477 1 93.31 184 PRO A O 1
ATOM 1395 N N . GLN A 1 185 ? 25.078 -3.248 -12.5 1 91.94 185 GLN A N 1
ATOM 1396 C CA . GLN A 1 185 ? 26.25 -2.605 -13.078 1 91.94 185 GLN A CA 1
ATOM 1397 C C . GLN A 1 185 ? 27.188 -3.639 -13.688 1 91.94 185 GLN A C 1
ATOM 1399 O O . GLN A 1 185 ? 27.719 -3.436 -14.789 1 91.94 185 GLN A O 1
ATOM 1404 N N . ALA A 1 186 ? 27.406 -4.688 -12.922 1 91.81 186 ALA A N 1
ATOM 1405 C CA . ALA A 1 186 ? 28.25 -5.77 -13.422 1 91.81 186 ALA A CA 1
ATOM 1406 C C . ALA A 1 186 ? 27.625 -6.418 -14.656 1 91.81 186 ALA A C 1
ATOM 1408 O O . ALA A 1 186 ? 28.344 -6.766 -15.602 1 91.81 186 ALA A O 1
ATOM 1409 N N . ALA A 1 187 ? 26.328 -6.559 -14.641 1 93.12 187 ALA A N 1
ATOM 1410 C CA . ALA A 1 187 ? 25.625 -7.133 -15.781 1 93.12 187 ALA A CA 1
ATOM 1411 C C . ALA A 1 187 ? 25.781 -6.25 -17.016 1 93.12 187 ALA A C 1
ATOM 1413 O O . ALA A 1 187 ? 26.016 -6.754 -18.125 1 93.12 187 ALA A O 1
ATOM 1414 N N . GLU A 1 188 ? 25.656 -4.996 -16.844 1 93.06 188 GLU A N 1
ATOM 1415 C CA . GLU A 1 188 ? 25.828 -4.066 -17.953 1 93.06 188 GLU A CA 1
ATOM 1416 C C . GLU A 1 188 ? 27.234 -4.137 -18.531 1 93.06 188 GLU A C 1
ATOM 1418 O O . GLU A 1 188 ? 27.422 -4.078 -19.75 1 93.06 188 GLU A O 1
ATOM 1423 N N . SER A 1 189 ? 28.188 -4.227 -17.656 1 93.31 189 SER A N 1
ATOM 1424 C CA . SER A 1 189 ? 29.578 -4.328 -18.078 1 93.31 189 SER A CA 1
ATOM 1425 C C . SER A 1 189 ? 29.812 -5.613 -18.875 1 93.31 189 SER A C 1
ATOM 1427 O O . SER A 1 189 ? 30.688 -5.66 -19.734 1 93.31 189 SER A O 1
ATOM 1429 N N . ALA A 1 190 ? 29.031 -6.605 -18.625 1 94.44 190 ALA A N 1
ATOM 1430 C CA . ALA A 1 190 ? 29.156 -7.895 -19.312 1 94.44 190 ALA A CA 1
ATOM 1431 C C . ALA A 1 190 ? 28.344 -7.91 -20.594 1 94.44 190 ALA A C 1
ATOM 1433 O O . ALA A 1 190 ? 28.25 -8.938 -21.281 1 94.44 190 ALA A O 1
ATOM 1434 N N . GLY A 1 191 ? 27.656 -6.797 -20.922 1 93.69 191 GLY A N 1
ATOM 1435 C CA . GLY A 1 191 ? 26.969 -6.672 -22.188 1 93.69 191 GLY A CA 1
ATOM 1436 C C . GLY A 1 191 ? 25.484 -6.926 -22.094 1 93.69 191 GLY A C 1
ATOM 1437 O O . GLY A 1 191 ? 24.781 -6.953 -23.109 1 93.69 191 GLY A O 1
ATOM 1438 N N . ILE A 1 192 ? 24.984 -7.137 -20.969 1 94.56 192 ILE A N 1
ATOM 1439 C CA . ILE A 1 192 ? 23.562 -7.367 -20.781 1 94.56 192 ILE A CA 1
ATOM 1440 C C . ILE A 1 192 ? 22.828 -6.027 -20.688 1 94.56 192 ILE A C 1
ATOM 1442 O O . ILE A 1 192 ? 23.125 -5.211 -19.812 1 94.56 192 ILE A O 1
ATOM 1446 N N . PRO A 1 193 ? 21.891 -5.809 -21.625 1 96.19 193 PRO A N 1
ATOM 1447 C CA . PRO A 1 193 ? 21.156 -4.547 -21.562 1 96.19 193 PRO A CA 1
ATOM 1448 C C . PRO A 1 193 ? 20.109 -4.531 -20.438 1 96.19 193 PRO A C 1
ATOM 1450 O O . PRO A 1 193 ? 18.969 -4.949 -20.641 1 96.19 193 PRO A O 1
ATOM 1453 N N . VAL A 1 194 ? 20.406 -3.939 -19.375 1 96 194 VAL A N 1
ATOM 1454 C CA . VAL A 1 194 ? 19.641 -3.994 -18.125 1 96 194 VAL A CA 1
ATOM 1455 C C . VAL A 1 194 ? 18.266 -3.381 -18.344 1 96 194 VAL A C 1
ATOM 1457 O O . VAL A 1 194 ? 17.25 -3.984 -17.984 1 96 194 VAL A O 1
ATOM 1460 N N . LYS A 1 195 ? 18.125 -2.211 -18.969 1 96 195 LYS A N 1
ATOM 1461 C CA . LYS A 1 195 ? 16.859 -1.529 -19.172 1 96 195 LYS A CA 1
ATOM 1462 C C . LYS A 1 195 ? 15.891 -2.383 -19.984 1 96 195 LYS A C 1
ATOM 1464 O O . LYS A 1 195 ? 14.703 -2.465 -19.672 1 96 195 LYS A O 1
ATOM 1469 N N . LYS A 1 196 ? 16.406 -3.004 -21.031 1 97.12 196 LYS A N 1
ATOM 1470 C CA . LYS A 1 196 ? 15.57 -3.85 -21.875 1 97.12 196 LYS A CA 1
ATOM 1471 C C . LYS A 1 196 ? 14.992 -5.02 -21.078 1 97.12 196 LYS A C 1
ATOM 1473 O O . LYS A 1 196 ? 13.812 -5.34 -21.203 1 97.12 196 LYS A O 1
ATOM 1478 N N . TYR A 1 197 ? 15.852 -5.66 -20.312 1 96.38 197 TYR A N 1
ATOM 1479 C CA . TYR A 1 197 ? 15.414 -6.781 -19.5 1 96.38 197 TYR A CA 1
ATOM 1480 C C . TYR A 1 197 ? 14.344 -6.348 -18.5 1 96.38 197 TYR A C 1
ATOM 1482 O O . TYR A 1 197 ? 13.336 -7.047 -18.328 1 96.38 197 TYR A O 1
ATOM 1490 N N . ARG A 1 198 ? 14.492 -5.199 -17.906 1 97.31 198 ARG A N 1
ATOM 1491 C CA . ARG A 1 198 ? 13.531 -4.707 -16.922 1 97.31 198 ARG A CA 1
ATOM 1492 C C . ARG A 1 198 ? 12.203 -4.355 -17.578 1 97.31 198 ARG A C 1
ATOM 1494 O O . ARG A 1 198 ? 11.141 -4.57 -17 1 97.31 198 ARG A O 1
ATOM 1501 N N . TRP A 1 199 ? 12.266 -3.869 -18.812 1 98.06 199 TRP A N 1
ATOM 1502 C CA . TRP A 1 199 ? 11.023 -3.598 -19.531 1 98.06 199 TRP A CA 1
ATOM 1503 C C . TRP A 1 199 ? 10.297 -4.895 -19.875 1 98.06 199 TRP A C 1
ATOM 1505 O O . TRP A 1 199 ? 9.07 -4.969 -19.797 1 98.06 199 TRP A O 1
ATOM 1515 N N . VAL A 1 200 ? 11.039 -5.895 -20.266 1 98.25 200 VAL A N 1
ATOM 1516 C CA . VAL A 1 200 ? 10.438 -7.188 -20.578 1 98.25 200 VAL A CA 1
ATOM 1517 C C . VAL A 1 200 ? 9.734 -7.746 -19.344 1 98.25 200 VAL A C 1
ATOM 1519 O O . VAL A 1 200 ? 8.633 -8.273 -19.438 1 98.25 200 VAL A O 1
ATOM 1522 N N . VAL A 1 201 ? 10.359 -7.582 -18.219 1 97.12 201 VAL A N 1
ATOM 1523 C CA . VAL A 1 201 ? 9.797 -8.117 -16.984 1 97.12 201 VAL A CA 1
ATOM 1524 C C . VAL A 1 201 ? 8.516 -7.359 -16.625 1 97.12 201 VAL A C 1
ATOM 1526 O O . VAL A 1 201 ? 7.566 -7.945 -16.094 1 97.12 201 VAL A O 1
ATOM 1529 N N . MET A 1 202 ? 8.453 -6.051 -16.922 1 98.38 202 MET A N 1
ATOM 1530 C CA . MET A 1 202 ? 7.25 -5.273 -16.641 1 98.38 202 MET A CA 1
ATOM 1531 C C . MET A 1 202 ? 6.082 -5.754 -17.5 1 98.38 202 MET A C 1
ATOM 1533 O O . MET A 1 202 ? 4.93 -5.723 -17.078 1 98.38 202 MET A O 1
ATOM 1537 N N . VAL A 1 203 ? 6.395 -6.258 -18.703 1 98.75 203 VAL A N 1
ATOM 1538 C CA . VAL A 1 203 ? 5.363 -6.816 -19.578 1 98.75 203 VAL A CA 1
ATOM 1539 C C . VAL A 1 203 ? 4.766 -8.062 -18.922 1 98.75 203 VAL A C 1
ATOM 1541 O O . VAL A 1 203 ? 3.545 -8.172 -18.797 1 98.75 203 VAL A O 1
ATOM 1544 N N . PHE A 1 204 ? 5.621 -8.953 -18.453 1 98.62 204 PHE A N 1
ATOM 1545 C CA . PHE A 1 204 ? 5.145 -10.188 -17.844 1 98.62 204 PHE A CA 1
ATOM 1546 C C . PHE A 1 204 ? 4.438 -9.898 -16.516 1 98.62 204 PHE A C 1
ATOM 1548 O O . PHE A 1 204 ? 3.426 -10.531 -16.203 1 98.62 204 PHE A O 1
ATOM 1555 N N . ASN A 1 205 ? 5.012 -8.953 -15.758 1 98.69 205 ASN A N 1
ATOM 1556 C CA . ASN A 1 205 ? 4.391 -8.531 -14.508 1 98.69 205 ASN A CA 1
ATOM 1557 C C . ASN A 1 205 ? 2.953 -8.07 -14.719 1 98.69 205 ASN A C 1
ATOM 1559 O O . ASN A 1 205 ? 2.045 -8.5 -14.008 1 98.69 205 ASN A O 1
ATOM 1563 N N . GLY A 1 206 ? 2.744 -7.273 -15.766 1 98.88 206 GLY A N 1
ATOM 1564 C CA . GLY A 1 206 ? 1.433 -6.723 -16.062 1 98.88 206 GLY A CA 1
ATOM 1565 C C . GLY A 1 206 ? 0.456 -7.758 -16.578 1 98.88 206 GLY A C 1
ATOM 1566 O O . GLY A 1 206 ? -0.702 -7.797 -16.172 1 98.88 206 GLY A O 1
ATOM 1567 N N . LEU A 1 207 ? 0.92 -8.578 -17.5 1 98.88 207 LEU A N 1
ATOM 1568 C CA . LEU A 1 207 ? 0.055 -9.609 -18.062 1 98.88 207 LEU A CA 1
ATOM 1569 C C . LEU A 1 207 ? -0.401 -10.586 -16.984 1 98.88 207 LEU A C 1
ATOM 1571 O O . LEU A 1 207 ? -1.593 -10.883 -16.875 1 98.88 207 LEU A O 1
ATOM 1575 N N . LEU A 1 208 ? 0.537 -11.039 -16.203 1 98.88 208 LEU A N 1
ATOM 1576 C CA . LEU A 1 208 ? 0.228 -12.031 -15.172 1 98.88 208 LEU A CA 1
ATOM 1577 C C . LEU A 1 208 ? -0.607 -11.414 -14.055 1 98.88 208 LEU A C 1
ATOM 1579 O O . LEU A 1 208 ? -1.578 -12.016 -13.594 1 98.88 208 LEU A O 1
ATOM 1583 N N . GLY A 1 209 ? -0.254 -10.195 -13.625 1 98.88 209 GLY A N 1
ATOM 1584 C CA . GLY A 1 209 ? -1.098 -9.5 -12.664 1 98.88 209 GLY A CA 1
ATOM 1585 C C . GLY A 1 209 ? -2.508 -9.266 -13.172 1 98.88 209 GLY A C 1
ATOM 1586 O O . GLY A 1 209 ? -3.475 -9.398 -12.422 1 98.88 209 GLY A O 1
ATOM 1587 N N . GLY A 1 210 ? -2.582 -8.883 -14.445 1 98.94 210 GLY A N 1
ATOM 1588 C CA . GLY A 1 210 ? -3.887 -8.711 -15.07 1 98.94 210 GLY A CA 1
ATOM 1589 C C . GLY A 1 210 ? -4.734 -9.969 -15.039 1 98.94 210 GLY A C 1
ATOM 1590 O O . GLY A 1 210 ? -5.934 -9.914 -14.758 1 98.94 210 GLY A O 1
ATOM 1591 N N . ILE A 1 211 ? -4.125 -11.102 -15.289 1 98.88 211 ILE A N 1
ATOM 1592 C CA . ILE A 1 211 ? -4.832 -12.383 -15.227 1 98.88 211 ILE A CA 1
ATOM 1593 C C . ILE A 1 211 ? -5.301 -12.641 -13.797 1 98.88 211 ILE A C 1
ATOM 1595 O O . ILE A 1 211 ? -6.41 -13.133 -13.578 1 98.88 211 ILE A O 1
ATOM 1599 N N . GLY A 1 212 ? -4.426 -12.328 -12.836 1 98.81 212 GLY A N 1
ATOM 1600 C CA . GLY A 1 212 ? -4.816 -12.484 -11.445 1 98.81 212 GLY A CA 1
ATOM 1601 C C . GLY A 1 212 ? -6.082 -11.727 -11.094 1 98.81 212 GLY A C 1
ATOM 1602 O O . GLY A 1 212 ? -6.965 -12.266 -10.422 1 98.81 212 GLY A O 1
ATOM 1603 N N . GLY A 1 213 ? -6.164 -10.469 -11.531 1 98.81 213 GLY A N 1
ATOM 1604 C CA . GLY A 1 213 ? -7.383 -9.695 -11.344 1 98.81 213 GLY A CA 1
ATOM 1605 C C . GLY A 1 213 ? -8.562 -10.258 -12.109 1 98.81 213 GLY A C 1
ATOM 1606 O O . GLY A 1 213 ? -9.672 -10.336 -11.578 1 98.81 213 GLY A O 1
ATOM 1607 N N . ALA A 1 214 ? -8.32 -10.672 -13.305 1 98.88 214 ALA A N 1
ATOM 1608 C CA . ALA A 1 214 ? -9.367 -11.227 -14.156 1 98.88 214 ALA A CA 1
ATOM 1609 C C . ALA A 1 214 ? -9.945 -12.508 -13.562 1 98.88 214 ALA A C 1
ATOM 1611 O O . ALA A 1 214 ? -11.133 -12.797 -13.719 1 98.88 214 ALA A O 1
ATOM 1612 N N . TYR A 1 215 ? -9.102 -13.227 -12.914 1 98.75 215 TYR A N 1
ATOM 1613 C CA . TYR A 1 215 ? -9.531 -14.484 -12.297 1 98.75 215 TYR A CA 1
ATOM 1614 C C . TYR A 1 215 ? -10.68 -14.242 -11.32 1 98.75 215 TYR A C 1
ATOM 1616 O O . TYR A 1 215 ? -11.633 -15.023 -11.281 1 98.75 215 TYR A O 1
ATOM 1624 N N . LEU A 1 216 ? -10.625 -13.219 -10.57 1 98 216 LEU A N 1
ATOM 1625 C CA . LEU A 1 216 ? -11.672 -12.914 -9.594 1 98 216 LEU A CA 1
ATOM 1626 C C . LEU A 1 216 ? -13.008 -12.664 -10.289 1 98 216 LEU A C 1
ATOM 1628 O O . LEU A 1 216 ? -14.062 -13.008 -9.75 1 98 216 LEU A O 1
ATOM 1632 N N . VAL A 1 217 ? -12.945 -12.148 -11.445 1 98.19 217 VAL A N 1
ATOM 1633 C CA . VAL A 1 217 ? -14.148 -11.789 -12.172 1 98.19 217 VAL A CA 1
ATOM 1634 C C . VAL A 1 217 ? -14.609 -12.969 -13.031 1 98.19 217 VAL A C 1
ATOM 1636 O O . VAL A 1 217 ? -15.758 -13.414 -12.922 1 98.19 217 VAL A O 1
ATOM 1639 N N . LEU A 1 218 ? -13.742 -13.562 -13.789 1 98.5 218 LEU A N 1
ATOM 1640 C CA . LEU A 1 218 ? -14.109 -14.484 -14.852 1 98.5 218 LEU A CA 1
ATOM 1641 C C . LEU A 1 218 ? -14.25 -15.906 -14.312 1 98.5 218 LEU A C 1
ATOM 1643 O O . LEU A 1 218 ? -14.797 -16.781 -14.992 1 98.5 218 LEU A O 1
ATOM 1647 N N . VAL A 1 219 ? -13.75 -16.141 -13.109 1 97.81 219 VAL A N 1
ATOM 1648 C CA . VAL A 1 219 ? -13.805 -17.5 -12.578 1 97.81 219 VAL A CA 1
ATOM 1649 C C . VAL A 1 219 ? -14.578 -17.5 -11.258 1 97.81 219 VAL A C 1
ATOM 1651 O O . VAL A 1 219 ? -15.477 -18.312 -11.055 1 97.81 219 VAL A O 1
ATOM 1654 N N . GLN A 1 220 ? -14.367 -16.531 -10.391 1 95.62 220 GLN A N 1
ATOM 1655 C CA . GLN A 1 220 ? -14.867 -16.641 -9.023 1 95.62 220 GLN A CA 1
ATOM 1656 C C . GLN A 1 220 ? -16.234 -15.961 -8.883 1 95.62 220 GLN A C 1
ATOM 1658 O O . GLN A 1 220 ? -17.172 -16.562 -8.375 1 95.62 220 GLN A O 1
ATOM 1663 N N . LEU A 1 221 ? -16.391 -14.703 -9.398 1 94.75 221 LEU A N 1
ATOM 1664 C CA . LEU A 1 221 ? -17.562 -13.945 -8.953 1 94.75 221 LEU A CA 1
ATOM 1665 C C . LEU A 1 221 ? -18.484 -13.633 -10.125 1 94.75 221 LEU A C 1
ATOM 1667 O O . LEU A 1 221 ? -19.688 -13.477 -9.938 1 94.75 221 LEU A O 1
ATOM 1671 N N . GLY A 1 222 ? -17.938 -13.445 -11.242 1 96.56 222 GLY A N 1
ATOM 1672 C CA . GLY A 1 222 ? -18.75 -13.109 -12.406 1 96.56 222 GLY A CA 1
ATOM 1673 C C . GLY A 1 222 ? -19.219 -11.672 -12.406 1 96.56 222 GLY A C 1
ATOM 1674 O O . GLY A 1 222 ? -20.109 -11.305 -13.172 1 96.56 222 GLY A O 1
ATOM 1675 N N . VAL A 1 223 ? -18.734 -10.867 -11.523 1 95.38 223 VAL A N 1
ATOM 1676 C CA . VAL A 1 223 ? -19.094 -9.453 -11.461 1 95.38 223 VAL A CA 1
ATOM 1677 C C . VAL A 1 223 ? -17.891 -8.641 -10.984 1 95.38 223 VAL A C 1
ATOM 1679 O O . VAL A 1 223 ? -17 -9.172 -10.312 1 95.38 223 VAL A O 1
ATOM 1682 N N . PHE A 1 224 ? -17.859 -7.387 -11.438 1 95.94 224 PHE A N 1
ATOM 1683 C CA . PHE A 1 224 ? -16.891 -6.441 -10.906 1 95.94 224 PHE A CA 1
ATOM 1684 C C . PHE A 1 224 ? -17.5 -5.605 -9.789 1 95.94 224 PHE A C 1
ATOM 1686 O O . PHE A 1 224 ? -18.641 -5.156 -9.891 1 95.94 224 PHE A O 1
ATOM 1693 N N . THR A 1 225 ? -16.844 -5.512 -8.719 1 92.88 225 THR A N 1
ATOM 1694 C CA . THR A 1 225 ? -17.219 -4.586 -7.652 1 92.88 225 THR A CA 1
ATOM 1695 C C . THR A 1 225 ? -16.062 -3.627 -7.348 1 92.88 225 THR A C 1
ATOM 1697 O O . THR A 1 225 ? -14.898 -3.969 -7.543 1 92.88 225 THR A O 1
ATOM 1700 N N . GLU A 1 226 ? -16.422 -2.48 -6.926 1 88.69 226 GLU A N 1
ATOM 1701 C CA . GLU A 1 226 ? -15.414 -1.477 -6.613 1 88.69 226 GLU A CA 1
ATOM 1702 C C . GLU A 1 226 ? -14.43 -1.991 -5.562 1 88.69 226 GLU A C 1
ATOM 1704 O O . GLU A 1 226 ? -14.844 -2.568 -4.551 1 88.69 226 GLU A O 1
ATOM 1709 N N . ASN A 1 227 ? -13.086 -1.86 -5.836 1 89.06 227 ASN A N 1
ATOM 1710 C CA . ASN A 1 227 ? -12.008 -2.225 -4.926 1 89.06 227 ASN A CA 1
ATOM 1711 C C . ASN A 1 227 ? -12.031 -3.713 -4.59 1 89.06 227 ASN A C 1
ATOM 1713 O O . ASN A 1 227 ? -11.742 -4.102 -3.457 1 89.06 227 ASN A O 1
ATOM 1717 N N . MET A 1 228 ? -12.43 -4.5 -5.539 1 94.31 228 MET A N 1
ATOM 1718 C CA . MET A 1 228 ? -12.648 -5.918 -5.254 1 94.31 228 MET A CA 1
ATOM 1719 C C . MET A 1 228 ? -11.32 -6.621 -4.977 1 94.31 228 MET A C 1
ATOM 1721 O O . MET A 1 228 ? -11.305 -7.719 -4.418 1 94.31 228 MET A O 1
ATOM 1725 N N . ILE A 1 229 ? -10.164 -6.031 -5.434 1 95.44 229 ILE A N 1
ATOM 1726 C CA . ILE A 1 229 ? -8.875 -6.66 -5.145 1 95.44 229 ILE A CA 1
ATOM 1727 C C . ILE A 1 229 ? -8.609 -6.617 -3.643 1 95.44 229 ILE A C 1
ATOM 1729 O O . ILE A 1 229 ? -8.031 -7.555 -3.082 1 95.44 229 ILE A O 1
ATOM 1733 N N . SER A 1 230 ? -8.938 -5.543 -3.037 1 89.81 230 SER A N 1
ATOM 1734 C CA . SER A 1 230 ? -9.016 -5.402 -1.586 1 89.81 230 SER A CA 1
ATOM 1735 C C . SER A 1 230 ? -7.75 -5.906 -0.907 1 89.81 230 SER A C 1
ATOM 1737 O O . SER A 1 230 ? -7.816 -6.715 0.022 1 89.81 230 SER A O 1
ATOM 1739 N N . GLY A 1 231 ? -6.555 -5.559 -1.422 1 88.69 231 GLY A N 1
ATOM 1740 C CA . GLY A 1 231 ? -5.297 -5.84 -0.751 1 88.69 231 GLY A CA 1
ATOM 1741 C C . GLY A 1 231 ? -4.598 -7.078 -1.283 1 88.69 231 GLY A C 1
ATOM 1742 O O . GLY A 1 231 ? -3.445 -7.34 -0.939 1 88.69 231 GLY A O 1
ATOM 1743 N N . ARG A 1 232 ? -5.207 -7.832 -2.148 1 93.62 232 ARG A N 1
ATOM 1744 C CA . ARG A 1 232 ? -4.621 -9.062 -2.666 1 93.62 232 ARG A CA 1
ATOM 1745 C C . ARG A 1 232 ? -3.332 -8.781 -3.428 1 93.62 232 ARG A C 1
ATOM 1747 O O . ARG A 1 232 ? -2.424 -9.617 -3.453 1 93.62 232 ARG A O 1
ATOM 1754 N N . GLY A 1 233 ? -3.299 -7.629 -4.055 1 95.44 233 GLY A N 1
ATOM 1755 C CA . GLY A 1 233 ? -2.057 -7.25 -4.707 1 95.44 233 GLY A CA 1
ATOM 1756 C C . GLY A 1 233 ? -0.892 -7.117 -3.744 1 95.44 233 GLY A C 1
ATOM 1757 O O . GLY A 1 233 ? 0.232 -7.512 -4.062 1 95.44 233 GLY A O 1
ATOM 1758 N N . TYR A 1 234 ? -1.144 -6.594 -2.609 1 91.81 234 TYR A N 1
ATOM 1759 C CA . TYR A 1 234 ? -0.123 -6.492 -1.572 1 91.81 234 TYR A CA 1
ATOM 1760 C C . TYR A 1 234 ? 0.227 -7.863 -1.012 1 91.81 234 TYR A C 1
ATOM 1762 O O . TYR A 1 234 ? 1.387 -8.133 -0.688 1 91.81 234 TYR A O 1
ATOM 1770 N N . ILE A 1 235 ? -0.792 -8.688 -0.923 1 91.81 235 ILE A N 1
ATOM 1771 C CA . ILE A 1 235 ? -0.549 -10.039 -0.431 1 91.81 235 ILE A CA 1
ATOM 1772 C C . ILE A 1 235 ? 0.342 -10.797 -1.416 1 91.81 235 ILE A C 1
ATOM 1774 O O . ILE A 1 235 ? 1.227 -11.547 -1.008 1 91.81 235 ILE A O 1
ATOM 1778 N N . ALA A 1 236 ? 0.053 -10.539 -2.641 1 95.75 236 ALA A N 1
ATOM 1779 C CA . ALA A 1 236 ? 0.908 -11.156 -3.652 1 95.75 236 ALA A CA 1
ATOM 1780 C C . ALA A 1 236 ? 2.373 -10.797 -3.422 1 95.75 236 ALA A C 1
ATOM 1782 O O . ALA A 1 236 ? 3.252 -11.656 -3.533 1 95.75 236 ALA A O 1
ATOM 1783 N N . LEU A 1 237 ? 2.621 -9.578 -3.105 1 92.81 237 LEU A N 1
ATOM 1784 C CA . LEU A 1 237 ? 3.98 -9.156 -2.785 1 92.81 237 LEU A CA 1
ATOM 1785 C C . LEU A 1 237 ? 4.5 -9.891 -1.555 1 92.81 237 LEU A C 1
ATOM 1787 O O . LEU A 1 237 ? 5.652 -10.336 -1.531 1 92.81 237 LEU A O 1
ATOM 1791 N N . ALA A 1 238 ? 3.633 -10.039 -0.595 1 88.94 238 ALA A N 1
ATOM 1792 C CA . ALA A 1 238 ? 4.004 -10.727 0.64 1 88.94 238 ALA A CA 1
ATOM 1793 C C . ALA A 1 238 ? 4.355 -12.188 0.371 1 88.94 238 ALA A C 1
ATOM 1795 O O . ALA A 1 238 ? 5.25 -12.75 1.012 1 88.94 238 ALA A O 1
ATOM 1796 N N . THR A 1 239 ? 3.633 -12.781 -0.554 1 93.56 239 THR A N 1
ATOM 1797 C CA . THR A 1 239 ? 3.904 -14.18 -0.858 1 93.56 239 THR A CA 1
ATOM 1798 C C . THR A 1 239 ? 5.301 -14.344 -1.457 1 93.56 239 THR A C 1
ATOM 1800 O O . THR A 1 239 ? 5.973 -15.352 -1.218 1 93.56 239 THR A O 1
ATOM 1803 N N . VAL A 1 240 ? 5.734 -13.375 -2.234 1 93.81 240 VAL A N 1
ATOM 1804 C CA . VAL A 1 240 ? 7.059 -13.43 -2.846 1 93.81 240 VAL A CA 1
ATOM 1805 C C . VAL A 1 240 ? 8.133 -13.359 -1.763 1 93.81 240 VAL A C 1
ATOM 1807 O O . VAL A 1 240 ? 9.109 -14.117 -1.797 1 93.81 240 VAL A O 1
ATOM 1810 N N . ILE A 1 241 ? 7.863 -12.547 -0.82 1 84.56 241 ILE A N 1
ATOM 1811 C CA . ILE A 1 241 ? 8.805 -12.375 0.28 1 84.56 241 ILE A CA 1
ATOM 1812 C C . ILE A 1 241 ? 8.852 -13.648 1.123 1 84.56 241 ILE A C 1
ATOM 1814 O O . ILE A 1 241 ? 9.93 -14.188 1.381 1 84.56 241 ILE A O 1
ATOM 1818 N N . LEU A 1 242 ? 7.719 -14.047 1.477 1 86.12 242 LEU A N 1
ATOM 1819 C CA . LEU A 1 242 ? 7.625 -15.25 2.299 1 86.12 242 LEU A CA 1
ATOM 1820 C C . LEU A 1 242 ? 8.164 -16.469 1.55 1 86.12 242 LEU A C 1
ATOM 1822 O O . LEU A 1 242 ? 8.719 -17.375 2.162 1 86.12 242 LEU A O 1
ATOM 1826 N N . GLY A 1 243 ? 8 -16.453 0.28 1 90.88 243 GLY A N 1
ATOM 1827 C CA . GLY A 1 243 ? 8.469 -17.547 -0.559 1 90.88 243 GLY A CA 1
ATOM 1828 C C . GLY A 1 243 ? 9.938 -17.422 -0.928 1 90.88 243 GLY A C 1
ATOM 1829 O O . GLY A 1 243 ? 10.438 -18.203 -1.744 1 90.88 243 GLY A O 1
ATOM 1830 N N . ARG A 1 244 ? 10.602 -16.422 -0.406 1 89.69 244 ARG A N 1
ATOM 1831 C CA . ARG A 1 244 ? 12.031 -16.203 -0.585 1 89.69 244 ARG A CA 1
ATOM 1832 C C . ARG A 1 244 ? 12.375 -16 -2.057 1 89.69 244 ARG A C 1
ATOM 1834 O O . ARG A 1 244 ? 13.391 -16.516 -2.541 1 89.69 244 ARG A O 1
ATOM 1841 N N . TYR A 1 245 ? 11.516 -15.484 -2.781 1 91.31 245 TYR A N 1
ATOM 1842 C CA . TYR A 1 245 ? 11.711 -15.008 -4.145 1 91.31 245 TYR A CA 1
ATOM 1843 C C . TYR A 1 245 ? 11.859 -16.172 -5.117 1 91.31 245 TYR A C 1
ATOM 1845 O O . TYR A 1 245 ? 12.516 -16.047 -6.152 1 91.31 245 TYR A O 1
ATOM 1853 N N . THR A 1 246 ? 11.328 -17.344 -4.758 1 94.5 246 THR A N 1
ATOM 1854 C CA . THR A 1 246 ? 11.281 -18.484 -5.668 1 94.5 246 THR A CA 1
ATOM 1855 C C . THR A 1 246 ? 9.844 -18.797 -6.086 1 94.5 246 THR A C 1
ATOM 1857 O O . THR A 1 246 ? 8.906 -18.547 -5.332 1 94.5 246 THR A O 1
ATOM 1860 N N . PRO A 1 247 ? 9.734 -19.328 -7.25 1 96.38 247 PRO A N 1
ATOM 1861 C CA . PRO A 1 247 ? 8.375 -19.625 -7.719 1 96.38 247 PRO A CA 1
ATOM 1862 C C . PRO A 1 247 ? 7.641 -20.594 -6.809 1 96.38 247 PRO A C 1
ATOM 1864 O O . PRO A 1 247 ? 6.488 -20.359 -6.441 1 96.38 247 PRO A O 1
ATOM 1867 N N . PHE A 1 248 ? 8.281 -21.609 -6.363 1 96.56 248 PHE A N 1
ATOM 1868 C CA . PHE A 1 248 ? 7.613 -22.625 -5.551 1 96.56 248 PHE A CA 1
ATOM 1869 C C . PHE A 1 248 ? 7.414 -22.141 -4.125 1 96.56 248 PHE A C 1
ATOM 1871 O O . PHE A 1 248 ? 6.422 -22.484 -3.477 1 96.56 248 PHE A O 1
ATOM 1878 N N . GLY A 1 249 ? 8.383 -21.375 -3.613 1 95.25 249 GLY A N 1
ATOM 1879 C CA . GLY A 1 249 ? 8.156 -20.734 -2.33 1 95.25 249 GLY A CA 1
ATOM 1880 C C . GLY A 1 249 ? 6.961 -19.812 -2.33 1 95.25 249 GLY A C 1
ATOM 1881 O O . GLY A 1 249 ? 6.141 -19.844 -1.408 1 95.25 249 GLY A O 1
ATOM 1882 N N . MET A 1 250 ? 6.941 -19.016 -3.363 1 96.44 250 MET A N 1
ATOM 1883 C CA . MET A 1 250 ? 5.816 -18.109 -3.537 1 96.44 250 MET A CA 1
ATOM 1884 C C . MET A 1 250 ? 4.504 -18.875 -3.65 1 96.44 250 MET A C 1
ATOM 1886 O O . MET A 1 250 ? 3.494 -18.484 -3.062 1 96.44 250 MET A O 1
ATOM 1890 N N . PHE A 1 251 ? 4.512 -20 -4.34 1 97.12 251 PHE A N 1
ATOM 1891 C CA . PHE A 1 251 ? 3.354 -20.875 -4.461 1 97.12 251 PHE A CA 1
ATOM 1892 C C . PHE A 1 251 ? 2.895 -21.359 -3.094 1 97.12 251 PHE A C 1
ATOM 1894 O O . PHE A 1 251 ? 1.707 -21.297 -2.77 1 97.12 251 PHE A O 1
ATOM 1901 N N . GLY A 1 252 ? 3.801 -21.875 -2.312 1 95.44 252 GLY A N 1
ATOM 1902 C CA . GLY A 1 252 ? 3.488 -22.328 -0.966 1 95.44 252 GLY A CA 1
ATOM 1903 C C . GLY A 1 252 ? 2.91 -21.234 -0.089 1 95.44 252 GLY A C 1
ATOM 1904 O O . GLY A 1 252 ? 1.951 -21.469 0.65 1 95.44 252 GLY A O 1
ATOM 1905 N N . ALA A 1 253 ? 3.5 -20.062 -0.194 1 94.12 253 ALA A N 1
ATOM 1906 C CA . ALA A 1 253 ? 3.01 -18.922 0.58 1 94.12 253 ALA A CA 1
ATOM 1907 C C . ALA A 1 253 ? 1.599 -18.547 0.149 1 94.12 253 ALA A C 1
ATOM 1909 O O . ALA A 1 253 ? 0.748 -18.234 0.989 1 94.12 253 ALA A O 1
ATOM 1910 N N . ALA A 1 254 ? 1.372 -18.516 -1.14 1 96.56 254 ALA A N 1
ATOM 1911 C CA . ALA A 1 254 ? 0.04 -18.203 -1.648 1 96.56 254 ALA A CA 1
ATOM 1912 C C . ALA A 1 254 ? -0.993 -19.203 -1.137 1 96.56 254 ALA A C 1
ATOM 1914 O O . ALA A 1 254 ? -2.109 -18.828 -0.775 1 96.56 254 ALA A O 1
ATOM 1915 N N . LEU A 1 255 ? -0.611 -20.469 -1.106 1 94.75 255 LEU A N 1
ATOM 1916 C CA . LEU A 1 255 ? -1.501 -21.5 -0.591 1 94.75 255 LEU A CA 1
ATOM 1917 C C . LEU A 1 255 ? -1.796 -21.281 0.888 1 94.75 255 LEU A C 1
ATOM 1919 O O . LEU A 1 255 ? -2.908 -21.547 1.351 1 94.75 255 LEU A O 1
ATOM 1923 N N . LEU A 1 256 ? -0.807 -20.859 1.58 1 92.5 256 LEU A N 1
ATOM 1924 C CA . LEU A 1 256 ? -0.992 -20.562 2.998 1 92.5 256 LEU A CA 1
ATOM 1925 C C . LEU A 1 256 ? -2.021 -19.453 3.199 1 92.5 256 LEU A C 1
ATOM 1927 O O . LEU A 1 256 ? -2.902 -19.562 4.055 1 92.5 256 LEU A O 1
ATOM 1931 N N . PHE A 1 257 ? -1.918 -18.438 2.41 1 92.12 257 PHE A N 1
ATOM 1932 C CA . PHE A 1 257 ? -2.871 -17.328 2.494 1 92.12 257 PHE A CA 1
ATOM 1933 C C . PHE A 1 257 ? -4.258 -17.781 2.049 1 92.12 257 PHE A C 1
ATOM 1935 O O . PHE A 1 257 ? -5.258 -17.438 2.676 1 92.12 257 PHE A O 1
ATOM 1942 N N . GLY A 1 258 ? -4.289 -18.547 0.954 1 92.69 258 GLY A N 1
ATOM 1943 C CA . GLY A 1 258 ? -5.555 -19.109 0.519 1 92.69 258 GLY A CA 1
ATOM 1944 C C . GLY A 1 258 ? -6.195 -20.016 1.558 1 92.69 258 GLY A C 1
ATOM 1945 O O . GLY A 1 258 ? -7.406 -19.953 1.779 1 92.69 258 GLY A O 1
ATOM 1946 N N . ALA A 1 259 ? -5.43 -20.797 2.217 1 91.25 259 ALA A N 1
ATOM 1947 C CA . ALA A 1 259 ? -5.906 -21.703 3.254 1 91.25 259 ALA A CA 1
ATOM 1948 C C . ALA A 1 259 ? -6.449 -20.938 4.453 1 91.25 259 ALA A C 1
ATOM 1950 O O . ALA A 1 259 ? -7.48 -21.297 5.02 1 91.25 259 ALA A O 1
ATOM 1951 N N . ALA A 1 260 ? -5.734 -19.922 4.77 1 86.88 260 ALA A N 1
ATOM 1952 C CA . ALA A 1 260 ? -6.191 -19.094 5.887 1 86.88 260 ALA A CA 1
ATOM 1953 C C . ALA A 1 260 ? -7.547 -18.453 5.582 1 86.88 260 ALA A C 1
ATOM 1955 O O . ALA A 1 260 ? -8.438 -18.438 6.434 1 86.88 260 ALA A O 1
ATOM 1956 N N . ASN A 1 261 ? -7.695 -17.984 4.398 1 86.25 261 ASN A N 1
ATOM 1957 C CA . ASN A 1 261 ? -8.961 -17.391 3.984 1 86.25 261 ASN A CA 1
ATOM 1958 C C . ASN A 1 261 ? -10.07 -18.438 3.918 1 86.25 261 ASN A C 1
ATOM 1960 O O . ASN A 1 261 ? -11.203 -18.172 4.344 1 86.25 261 ASN A O 1
ATOM 1964 N N . ALA A 1 262 ? -9.727 -19.594 3.395 1 88 262 ALA A N 1
ATOM 1965 C CA . ALA A 1 262 ? -10.703 -20.672 3.293 1 88 262 ALA A CA 1
ATOM 1966 C C . ALA A 1 262 ? -11.164 -21.141 4.676 1 88 262 ALA A C 1
ATOM 1968 O O . ALA A 1 262 ? -12.344 -21.406 4.883 1 88 262 ALA A O 1
ATOM 1969 N N . LEU A 1 263 ? -10.227 -21.188 5.551 1 83.69 263 LEU A N 1
ATOM 1970 C CA . LEU A 1 263 ? -10.539 -21.609 6.91 1 83.69 263 LEU A CA 1
ATOM 1971 C C . LEU A 1 263 ? -11.445 -20.594 7.598 1 83.69 263 LEU A C 1
ATOM 1973 O O . LEU A 1 263 ? -12.375 -20.969 8.32 1 83.69 263 LEU A O 1
ATOM 1977 N N . GLN A 1 264 ? -11.141 -19.359 7.371 1 80.44 264 GLN A N 1
ATOM 1978 C CA . GLN A 1 264 ? -11.961 -18.297 7.941 1 80.44 264 GLN A CA 1
ATOM 1979 C C . GLN A 1 264 ? -13.406 -18.406 7.465 1 80.44 264 GLN A C 1
ATOM 1981 O O . GLN A 1 264 ? -14.344 -18.328 8.273 1 80.44 264 GLN A O 1
ATOM 1986 N N . ILE A 1 265 ? -13.57 -18.641 6.246 1 77.94 265 ILE A N 1
ATOM 1987 C CA . ILE A 1 265 ? -14.898 -18.719 5.648 1 77.94 265 ILE A CA 1
ATOM 1988 C C . ILE A 1 265 ? -15.625 -19.953 6.18 1 77.94 265 ILE A C 1
ATOM 1990 O O . ILE A 1 265 ? -16.797 -19.891 6.539 1 77.94 265 ILE A O 1
ATOM 1994 N N . ARG A 1 266 ? -14.938 -21 6.328 1 80.19 266 ARG A N 1
ATOM 1995 C CA . ARG A 1 266 ? -15.555 -22.266 6.723 1 80.19 266 ARG A CA 1
ATOM 1996 C C . ARG A 1 266 ? -15.898 -22.266 8.211 1 80.19 266 ARG A C 1
ATOM 1998 O O . ARG A 1 266 ? -16.906 -22.828 8.625 1 80.19 266 ARG A O 1
ATOM 2005 N N . LEU A 1 267 ? -15.008 -21.734 9.008 1 77.38 267 LEU A N 1
ATOM 2006 C CA . LEU A 1 267 ? -15.281 -21.672 10.438 1 77.38 267 LEU A CA 1
ATOM 2007 C C . LEU A 1 267 ? -16.484 -20.781 10.727 1 77.38 267 LEU A C 1
ATOM 2009 O O . LEU A 1 267 ? -17.25 -21.031 11.664 1 77.38 267 LEU A O 1
ATOM 2013 N N . GLN A 1 268 ? -16.578 -19.766 9.945 1 73.12 268 GLN A N 1
ATOM 2014 C CA . GLN A 1 268 ? -17.75 -18.906 10.094 1 73.12 268 GLN A CA 1
ATOM 2015 C C . GLN A 1 268 ? -19.031 -19.672 9.758 1 73.12 268 GLN A C 1
ATOM 2017 O O . GLN A 1 268 ? -20.062 -19.438 10.383 1 73.12 268 GLN A O 1
ATOM 2022 N N . THR A 1 269 ? -18.938 -20.656 8.922 1 70.06 269 THR A N 1
ATOM 2023 C CA . THR A 1 269 ? -20.109 -21.406 8.492 1 70.06 269 THR A CA 1
ATOM 2024 C C . THR A 1 269 ? -20.5 -22.438 9.539 1 70.06 269 THR A C 1
ATOM 2026 O O . THR A 1 269 ? -21.688 -22.703 9.75 1 70.06 269 THR A O 1
ATOM 2029 N N . ILE A 1 270 ? -19.484 -23.031 10.195 1 71.06 270 ILE A N 1
ATOM 2030 C CA . ILE A 1 270 ? -19.781 -24.109 11.141 1 71.06 270 ILE A CA 1
ATOM 2031 C C . ILE A 1 270 ? -20.078 -23.5 12.516 1 71.06 270 ILE A C 1
ATOM 2033 O O . ILE A 1 270 ? -20.531 -24.219 13.422 1 71.06 270 ILE A O 1
ATOM 2037 N N . GLY A 1 271 ? -19.969 -22.188 12.711 1 63.66 271 GLY A N 1
ATOM 2038 C CA . GLY A 1 271 ? -20.359 -21.547 13.953 1 63.66 271 GLY A CA 1
ATOM 2039 C C . GLY A 1 271 ? -19.297 -21.656 15.039 1 63.66 271 GLY A C 1
ATOM 2040 O O . GLY A 1 271 ? -19.609 -21.641 16.234 1 63.66 271 GLY A O 1
ATOM 2041 N N . VAL A 1 272 ? -18.156 -22.203 14.656 1 60.47 272 VAL A N 1
ATOM 2042 C CA . VAL A 1 272 ? -17.125 -22.297 15.688 1 60.47 272 VAL A CA 1
ATOM 2043 C C . VAL A 1 272 ? -16.719 -20.891 16.125 1 60.47 272 VAL A C 1
ATOM 2045 O O . VAL A 1 272 ? -16.688 -19.953 15.328 1 60.47 272 VAL A O 1
ATOM 2048 N N . SER A 1 273 ? -16.641 -20.703 17.453 1 57.75 273 SER A N 1
ATOM 2049 C CA . SER A 1 273 ? -16.406 -19.469 18.172 1 57.75 273 SER A CA 1
ATOM 2050 C C . SER A 1 273 ? -14.984 -18.953 17.938 1 57.75 273 SER A C 1
ATOM 2052 O O . SER A 1 273 ? -14.531 -18.031 18.625 1 57.75 273 SER A O 1
ATOM 2054 N N . ILE A 1 274 ? -14.18 -19.75 17.188 1 59.44 274 ILE A N 1
ATOM 2055 C CA . ILE A 1 274 ? -12.891 -19.094 16.984 1 59.44 274 ILE A CA 1
ATOM 2056 C C . ILE A 1 274 ? -13.07 -17.859 16.094 1 59.44 274 ILE A C 1
ATOM 2058 O O . ILE A 1 274 ? -13.703 -17.922 15.047 1 59.44 274 ILE A O 1
ATOM 2062 N N . SER A 1 275 ? -12.68 -16.734 16.609 1 63.66 275 SER A N 1
ATOM 2063 C CA . SER A 1 275 ? -12.828 -15.492 15.875 1 63.66 275 SER A CA 1
ATOM 2064 C C . SER A 1 275 ? -12.164 -15.578 14.5 1 63.66 275 SER A C 1
ATOM 2066 O O . SER A 1 275 ? -10.945 -15.773 14.406 1 63.66 275 SER A O 1
ATOM 2068 N N . PRO A 1 276 ? -12.875 -15.797 13.5 1 64.06 276 PRO A N 1
ATOM 2069 C CA . PRO A 1 276 ? -12.344 -15.883 12.141 1 64.06 276 PRO A CA 1
ATOM 2070 C C . PRO A 1 276 ? -11.242 -14.859 11.875 1 64.06 276 PRO A C 1
ATOM 2072 O O . PRO A 1 276 ? -10.391 -15.07 11.008 1 64.06 276 PRO A O 1
ATOM 2075 N N . PHE A 1 277 ? -11.078 -13.938 12.758 1 67.38 277 PHE A N 1
ATOM 2076 C CA . PHE A 1 277 ? -10.109 -12.867 12.531 1 67.38 277 PHE A CA 1
ATOM 2077 C C . PHE A 1 277 ? -8.727 -13.281 13.016 1 67.38 277 PHE A C 1
ATOM 2079 O O . PHE A 1 277 ? -7.715 -12.828 12.477 1 67.38 277 PHE A O 1
ATOM 2086 N N . LEU A 1 278 ? -8.766 -14.195 13.984 1 72.5 278 LEU A N 1
ATOM 2087 C CA . LEU A 1 278 ? -7.469 -14.688 14.43 1 72.5 278 LEU A CA 1
ATOM 2088 C C . LEU A 1 278 ? -6.766 -15.445 13.305 1 72.5 278 LEU A C 1
ATOM 2090 O O . LEU A 1 278 ? -5.555 -15.297 13.109 1 72.5 278 LEU A O 1
ATOM 2094 N N . LEU A 1 279 ? -7.629 -16.172 12.656 1 70.56 279 LEU A N 1
ATOM 2095 C CA . LEU A 1 279 ? -7.043 -16.969 11.578 1 70.56 279 LEU A CA 1
ATOM 2096 C C . LEU A 1 279 ? -6.602 -16.078 10.422 1 70.56 279 LEU A C 1
ATOM 2098 O O . LEU A 1 279 ? -5.605 -16.359 9.758 1 70.56 279 LEU A O 1
ATOM 2102 N N . ALA A 1 280 ? -7.285 -14.953 10.297 1 70.62 280 ALA A N 1
ATOM 2103 C CA . ALA A 1 280 ? -6.945 -14.039 9.211 1 70.62 280 ALA A CA 1
ATOM 2104 C C . ALA A 1 280 ? -5.598 -13.367 9.469 1 70.62 280 ALA A C 1
ATOM 2106 O O . ALA A 1 280 ? -4.922 -12.945 8.523 1 70.62 280 ALA A O 1
ATOM 2107 N N . ILE A 1 281 ? -5.133 -13.414 10.734 1 81.31 281 ILE A N 1
ATOM 2108 C CA . ILE A 1 281 ? -3.906 -12.742 11.141 1 81.31 281 ILE A CA 1
ATOM 2109 C C . ILE A 1 281 ? -2.705 -13.641 10.859 1 81.31 281 ILE A C 1
ATOM 2111 O O . ILE A 1 281 ? -1.594 -13.148 10.633 1 81.31 281 ILE A O 1
ATOM 2115 N N . LEU A 1 282 ? -2.934 -14.852 10.719 1 80.56 282 LEU A N 1
ATOM 2116 C CA . LEU A 1 282 ? -1.845 -15.82 10.773 1 80.56 282 LEU A CA 1
ATOM 2117 C C . LEU A 1 282 ? -0.889 -15.633 9.602 1 80.56 282 LEU A C 1
ATOM 2119 O O . LEU A 1 282 ? 0.325 -15.531 9.797 1 80.56 282 LEU A O 1
ATOM 2123 N N . PRO A 1 283 ? -1.448 -15.562 8.406 1 77.62 283 PRO A N 1
ATOM 2124 C CA . PRO A 1 283 ? -0.501 -15.438 7.297 1 77.62 283 PRO A CA 1
ATOM 2125 C C . PRO A 1 283 ? 0.304 -14.141 7.359 1 77.62 283 PRO A C 1
ATOM 2127 O O . PRO A 1 283 ? 1.481 -14.125 6.988 1 77.62 283 PRO A O 1
ATOM 2130 N N . TYR A 1 284 ? -0.202 -13.133 7.859 1 81.62 284 TYR A N 1
ATOM 2131 C CA . TYR A 1 284 ? 0.494 -11.859 7.969 1 81.62 284 TYR A CA 1
ATOM 2132 C C . TYR A 1 284 ? 1.518 -11.891 9.102 1 81.62 284 TYR A C 1
ATOM 2134 O O . TYR A 1 284 ? 2.621 -11.359 8.961 1 81.62 284 TYR A O 1
ATOM 2142 N N . ALA A 1 285 ? 1.107 -12.555 10.164 1 85.75 285 ALA A N 1
ATOM 2143 C CA . ALA A 1 285 ? 2.045 -12.734 11.266 1 85.75 285 ALA A CA 1
ATOM 2144 C C . ALA A 1 285 ? 3.254 -13.562 10.828 1 85.75 285 ALA A C 1
ATOM 2146 O O . ALA A 1 285 ? 4.391 -13.242 11.188 1 85.75 285 ALA A O 1
ATOM 2147 N N . LEU A 1 286 ? 3.014 -14.547 10.031 1 82.19 286 LEU A N 1
ATOM 2148 C CA . LEU A 1 286 ? 4.105 -15.391 9.555 1 82.19 286 LEU A CA 1
ATOM 2149 C C . LEU A 1 286 ? 5.051 -14.594 8.656 1 82.19 286 LEU A C 1
ATOM 2151 O O . LEU A 1 286 ? 6.266 -14.789 8.711 1 82.19 286 LEU A O 1
ATOM 2155 N N . THR A 1 287 ? 4.457 -13.719 7.848 1 78.75 287 THR A N 1
ATOM 2156 C CA . THR A 1 287 ? 5.289 -12.875 6.992 1 78.75 287 THR A CA 1
ATOM 2157 C C . THR A 1 287 ? 6.195 -11.977 7.832 1 78.75 287 THR A C 1
ATOM 2159 O O . THR A 1 287 ? 7.398 -11.883 7.566 1 78.75 287 THR A O 1
ATOM 2162 N N . LEU A 1 288 ? 5.695 -11.43 8.836 1 85 288 LEU A N 1
ATOM 2163 C CA . LEU A 1 288 ? 6.469 -10.547 9.711 1 85 288 LEU A CA 1
ATOM 2164 C C . LEU A 1 288 ? 7.531 -11.328 10.469 1 85 288 LEU A C 1
ATOM 2166 O O . LEU A 1 288 ? 8.664 -10.859 10.625 1 85 288 LEU A O 1
ATOM 2170 N N . ILE A 1 289 ? 7.141 -12.5 10.93 1 85.5 289 ILE A N 1
ATOM 2171 C CA . ILE A 1 289 ? 8.086 -13.344 11.656 1 85.5 289 ILE A CA 1
ATOM 2172 C C . ILE A 1 289 ? 9.234 -13.742 10.734 1 85.5 289 ILE A C 1
ATOM 2174 O O . ILE A 1 289 ? 10.398 -13.75 11.148 1 85.5 289 ILE A O 1
ATOM 2178 N N . ALA A 1 290 ? 8.898 -14.031 9.523 1 78.44 290 ALA A N 1
ATOM 2179 C CA . ALA A 1 290 ? 9.922 -14.383 8.547 1 78.44 290 ALA A CA 1
ATOM 2180 C C . ALA A 1 290 ? 10.891 -13.219 8.336 1 78.44 290 ALA A C 1
ATOM 2182 O O . ALA A 1 290 ? 12.102 -13.422 8.219 1 78.44 290 ALA A O 1
ATOM 2183 N N . MET A 1 291 ? 10.383 -12.039 8.344 1 80.38 291 MET A N 1
ATOM 2184 C CA . MET A 1 291 ? 11.219 -10.859 8.156 1 80.38 291 MET A CA 1
ATOM 2185 C C . MET A 1 291 ? 12.086 -10.602 9.383 1 80.38 291 MET A C 1
ATOM 2187 O O . MET A 1 291 ? 13.25 -10.195 9.258 1 80.38 291 MET A O 1
ATOM 2191 N N . LEU A 1 292 ? 11.531 -10.875 10.508 1 82.06 292 LEU A N 1
ATOM 2192 C CA . LEU A 1 292 ? 12.25 -10.68 11.766 1 82.06 292 LEU A CA 1
ATOM 2193 C C . LEU A 1 292 ? 13.375 -11.695 11.906 1 82.06 292 LEU A C 1
ATOM 2195 O O . LEU A 1 292 ? 14.438 -11.383 12.445 1 82.06 292 LEU A O 1
ATOM 2199 N N . GLY A 1 293 ? 13.109 -12.93 11.375 1 78.12 293 GLY A N 1
ATOM 2200 C CA . GLY A 1 293 ? 14.102 -13.992 11.477 1 78.12 293 GLY A CA 1
ATOM 2201 C C . GLY A 1 293 ? 15.141 -13.945 10.375 1 78.12 293 GLY A C 1
ATOM 2202 O O . GLY A 1 293 ? 16.188 -14.594 10.477 1 78.12 293 GLY A O 1
ATOM 2203 N N . ALA A 1 294 ? 14.836 -13.352 9.281 1 67.88 294 ALA A N 1
ATOM 2204 C CA . ALA A 1 294 ? 15.742 -13.32 8.133 1 67.88 294 ALA A CA 1
ATOM 2205 C C . ALA A 1 294 ? 16.844 -12.289 8.336 1 67.88 294 ALA A C 1
ATOM 2207 O O . ALA A 1 294 ? 17.594 -11.984 7.406 1 67.88 294 ALA A O 1
ATOM 2208 N N . ALA A 1 295 ? 17.062 -11.945 9.633 1 60.56 295 ALA A N 1
ATOM 2209 C CA . ALA A 1 295 ? 18.141 -11.016 9.969 1 60.56 295 ALA A CA 1
ATOM 2210 C C . ALA A 1 295 ? 19.5 -11.57 9.547 1 60.56 295 ALA A C 1
ATOM 2212 O O . ALA A 1 295 ? 19.891 -12.664 9.961 1 60.56 295 ALA A O 1
ATOM 2213 N N . GLY A 1 296 ? 20.125 -11.016 8.367 1 56.97 296 GLY A N 1
ATOM 2214 C CA . GLY A 1 296 ? 21.469 -11.375 7.926 1 56.97 296 GLY A CA 1
ATOM 2215 C C . GLY A 1 296 ? 21.469 -12.273 6.707 1 56.97 296 GLY A C 1
ATOM 2216 O O . GLY A 1 296 ? 22.516 -12.484 6.086 1 56.97 296 GLY A O 1
ATOM 2217 N N . LYS A 1 297 ? 20.391 -12.945 6.445 1 63.03 297 LYS A N 1
ATOM 2218 C CA . LYS A 1 297 ? 20.422 -13.836 5.285 1 63.03 297 LYS A CA 1
ATOM 2219 C C . LYS A 1 297 ? 19.297 -13.508 4.309 1 63.03 297 LYS A C 1
ATOM 2221 O O . LYS A 1 297 ? 18.328 -14.273 4.172 1 63.03 297 LYS A O 1
ATOM 2226 N N . SER A 1 298 ? 19.406 -12.281 3.742 1 65.88 298 SER A N 1
ATOM 2227 C CA . SER A 1 298 ? 18.297 -11.906 2.869 1 65.88 298 SER A CA 1
ATOM 2228 C C . SER A 1 298 ? 18.406 -12.602 1.516 1 65.88 298 SER A C 1
ATOM 2230 O O . SER A 1 298 ? 19.5 -12.734 0.964 1 65.88 298 SER A O 1
ATOM 2232 N N . SER A 1 299 ? 17.406 -13.398 1.145 1 76.31 299 SER A N 1
ATOM 2233 C CA . SER A 1 299 ? 17.281 -13.992 -0.184 1 76.31 299 SER A CA 1
ATOM 2234 C C . SER A 1 299 ? 16.812 -12.961 -1.207 1 76.31 299 SER A C 1
ATOM 2236 O O . SER A 1 299 ? 16.609 -13.289 -2.375 1 76.31 299 SER A O 1
ATOM 2238 N N . GLU A 1 300 ? 16.719 -11.742 -0.767 1 81.31 300 GLU A N 1
ATOM 2239 C CA . GLU A 1 300 ? 16.266 -10.656 -1.636 1 81.31 300 GLU A CA 1
ATOM 2240 C C . GLU A 1 300 ? 17.344 -10.273 -2.65 1 81.31 300 GLU A C 1
ATOM 2242 O O . GLU A 1 300 ? 18.516 -10.219 -2.316 1 81.31 300 GLU A O 1
ATOM 2247 N N . PRO A 1 301 ? 16.906 -10.039 -3.877 1 79.62 301 PRO A N 1
ATOM 2248 C CA . PRO A 1 301 ? 17.891 -9.508 -4.816 1 79.62 301 PRO A CA 1
ATOM 2249 C C . PRO A 1 301 ? 18.562 -8.227 -4.312 1 79.62 301 PRO A C 1
ATOM 2251 O O . PRO A 1 301 ? 17.891 -7.34 -3.789 1 79.62 301 PRO A O 1
ATOM 2254 N N . GLU A 1 302 ? 19.828 -8.117 -4.504 1 79.81 302 GLU A N 1
ATOM 2255 C CA . GLU A 1 302 ? 20.641 -7.074 -3.875 1 79.81 302 GLU A CA 1
ATOM 2256 C C . GLU A 1 302 ? 20.234 -5.691 -4.387 1 79.81 302 GLU A C 1
ATOM 2258 O O . GLU A 1 302 ? 20.281 -4.711 -3.641 1 79.81 302 GLU A O 1
ATOM 2263 N N . ALA A 1 303 ? 19.797 -5.641 -5.609 1 81.12 303 ALA A N 1
ATOM 2264 C CA . ALA A 1 303 ? 19.5 -4.332 -6.195 1 81.12 303 ALA A CA 1
ATOM 2265 C C . ALA A 1 303 ? 18 -4.066 -6.242 1 81.12 303 ALA A C 1
ATOM 2267 O O . ALA A 1 303 ? 17.547 -3.172 -6.957 1 81.12 303 ALA A O 1
ATOM 2268 N N . LEU A 1 304 ? 17.281 -4.848 -5.441 1 83.31 304 LEU A N 1
ATOM 2269 C CA . LEU A 1 304 ? 15.836 -4.703 -5.457 1 83.31 304 LEU A CA 1
ATOM 2270 C C . LEU A 1 304 ? 15.422 -3.301 -5.02 1 83.31 304 LEU A C 1
ATOM 2272 O O . LEU A 1 304 ? 15.906 -2.793 -4.004 1 83.31 304 LEU A O 1
ATOM 2276 N N . SER A 1 305 ? 14.555 -2.658 -5.793 1 80.38 305 SER A N 1
ATOM 2277 C CA . SER A 1 305 ? 13.914 -1.374 -5.535 1 80.38 305 SER A CA 1
ATOM 2278 C C . SER A 1 305 ? 14.938 -0.239 -5.527 1 80.38 305 SER A C 1
ATOM 2280 O O . SER A 1 305 ? 14.641 0.865 -5.066 1 80.38 305 SER A O 1
ATOM 2282 N N . LYS A 1 306 ? 16.203 -0.522 -5.996 1 76.81 306 LYS A N 1
ATOM 2283 C CA . LYS A 1 306 ? 17.219 0.52 -6.137 1 76.81 306 LYS A CA 1
ATOM 2284 C C . LYS A 1 306 ? 17.234 1.085 -7.555 1 76.81 306 LYS A C 1
ATOM 2286 O O . LYS A 1 306 ? 17.109 0.34 -8.523 1 76.81 306 LYS A O 1
ATOM 2291 N N . PRO A 1 307 ? 17.281 2.385 -7.598 1 72.12 307 PRO A N 1
ATOM 2292 C CA . PRO A 1 307 ? 17.359 2.973 -8.938 1 72.12 307 PRO A CA 1
ATOM 2293 C C . PRO A 1 307 ? 18.625 2.541 -9.695 1 72.12 307 PRO A C 1
ATOM 2295 O O . PRO A 1 307 ? 19.688 2.391 -9.094 1 72.12 307 PRO A O 1
ATOM 2298 N N . TYR A 1 308 ? 18.484 2.301 -10.984 1 77.69 308 TYR A N 1
ATOM 2299 C CA . TYR A 1 308 ? 19.609 1.976 -11.852 1 77.69 308 TYR A CA 1
ATOM 2300 C C . TYR A 1 308 ? 19.812 3.061 -12.906 1 77.69 308 TYR A C 1
ATOM 2302 O O . TYR A 1 308 ? 18.875 3.422 -13.625 1 77.69 308 TYR A O 1
ATOM 2310 N N . ILE A 1 309 ? 20.938 3.646 -12.836 1 76.56 309 ILE A N 1
ATOM 2311 C CA . ILE A 1 309 ? 21.359 4.613 -13.836 1 76.56 309 ILE A CA 1
ATOM 2312 C C . ILE A 1 309 ? 22.578 4.07 -14.586 1 76.56 309 ILE A C 1
ATOM 2314 O O . ILE A 1 309 ? 23.609 3.781 -13.977 1 76.56 309 ILE A O 1
ATOM 2318 N N . LYS A 1 310 ? 22.406 3.977 -15.875 1 75.31 310 LYS A N 1
ATOM 2319 C CA . LYS A 1 310 ? 23.5 3.447 -16.688 1 75.31 310 LYS A CA 1
ATOM 2320 C C . LYS A 1 310 ? 24.766 4.285 -16.531 1 75.31 310 LYS A C 1
ATOM 2322 O O . LYS A 1 310 ? 24.719 5.516 -16.562 1 75.31 310 LYS A O 1
ATOM 2327 N N . GLY A 1 311 ? 25.844 3.693 -16.203 1 66.31 311 GLY A N 1
ATOM 2328 C CA . GLY A 1 311 ? 27.141 4.371 -16.141 1 66.31 311 GLY A CA 1
ATOM 2329 C C . GLY A 1 311 ? 27.438 4.926 -14.758 1 66.31 311 GLY A C 1
ATOM 2330 O O . GLY A 1 311 ? 28.516 5.504 -14.539 1 66.31 311 GLY A O 1
ATOM 2331 N N . SER A 1 312 ? 26.531 4.777 -13.852 1 64.19 312 SER A N 1
ATOM 2332 C CA . SER A 1 312 ? 26.766 5.32 -12.516 1 64.19 312 SER A CA 1
ATOM 2333 C C . SER A 1 312 ? 27.703 4.426 -11.719 1 64.19 312 SER A C 1
ATOM 2335 O O . SER A 1 312 ? 27.625 3.199 -11.797 1 64.19 312 SER A O 1
ATOM 2337 N N . ARG A 1 313 ? 28.969 4.93 -11.359 1 53.34 313 ARG A N 1
ATOM 2338 C CA . ARG A 1 313 ? 29.938 4.199 -10.555 1 53.34 313 ARG A CA 1
ATOM 2339 C C . ARG A 1 313 ? 29.688 4.422 -9.062 1 53.34 313 ARG A C 1
ATOM 2341 O O . ARG A 1 313 ? 29.188 5.469 -8.664 1 53.34 313 ARG A O 1
ATOM 2348 N N . MET B 1 1 ? -28.156 25.062 -10.086 1 53.12 1 MET B N 1
ATOM 2349 C CA . MET B 1 1 ? -27.594 23.984 -9.273 1 53.12 1 MET B CA 1
ATOM 2350 C C . MET B 1 1 ? -26.109 24.188 -9.062 1 53.12 1 MET B C 1
ATOM 2352 O O . MET B 1 1 ? -25.609 24.141 -7.934 1 53.12 1 MET B O 1
ATOM 2356 N N . LEU B 1 2 ? -25.516 24.438 -10.18 1 58.31 2 LEU B N 1
ATOM 2357 C CA . LEU B 1 2 ? -24.109 24.828 -10.094 1 58.31 2 LEU B CA 1
ATOM 2358 C C . LEU B 1 2 ? -23.953 26.188 -9.445 1 58.31 2 LEU B C 1
ATOM 2360 O O . LEU B 1 2 ? -22.938 26.469 -8.805 1 58.31 2 LEU B O 1
ATOM 2364 N N . GLN B 1 3 ? -24.922 26.984 -9.57 1 60.56 3 GLN B N 1
ATOM 2365 C CA . GLN B 1 3 ? -24.844 28.312 -8.969 1 60.56 3 GLN B CA 1
ATOM 2366 C C . GLN B 1 3 ? -24.75 28.219 -7.449 1 60.56 3 GLN B C 1
ATOM 2368 O O . GLN B 1 3 ? -24.203 29.109 -6.797 1 60.56 3 GLN B O 1
ATOM 2373 N N . GLN B 1 4 ? -25.297 27.203 -6.984 1 66.25 4 GLN B N 1
ATOM 2374 C CA . GLN B 1 4 ? -25.281 26.984 -5.539 1 66.25 4 GLN B CA 1
ATOM 2375 C C . GLN B 1 4 ? -23.875 26.703 -5.043 1 66.25 4 GLN B C 1
ATOM 2377 O O . GLN B 1 4 ? -23.547 26.969 -3.883 1 66.25 4 GLN B O 1
ATOM 2382 N N . ILE B 1 5 ? -23.062 26.25 -5.93 1 67.56 5 ILE B N 1
ATOM 2383 C CA . ILE B 1 5 ? -21.688 25.906 -5.566 1 67.56 5 ILE B CA 1
ATOM 2384 C C . ILE B 1 5 ? -20.891 27.172 -5.309 1 67.56 5 ILE B C 1
ATOM 2386 O O . ILE B 1 5 ? -19.938 27.172 -4.516 1 67.56 5 ILE B O 1
ATOM 2390 N N . PHE B 1 6 ? -21.453 28.188 -5.707 1 72.19 6 PHE B N 1
ATOM 2391 C CA . PHE B 1 6 ? -20.656 29.406 -5.582 1 72.19 6 PHE B CA 1
ATOM 2392 C C . PHE B 1 6 ? -21.234 30.312 -4.496 1 72.19 6 PHE B C 1
ATOM 2394 O O . PHE B 1 6 ? -20.766 31.453 -4.316 1 72.19 6 PHE B O 1
ATOM 2401 N N . THR B 1 7 ? -22.078 29.875 -3.703 1 80.12 7 THR B N 1
ATOM 2402 C CA . THR B 1 7 ? -22.578 30.672 -2.588 1 80.12 7 THR B CA 1
ATOM 2403 C C . THR B 1 7 ? -21.594 30.672 -1.431 1 80.12 7 THR B C 1
ATOM 2405 O O . THR B 1 7 ? -20.781 29.75 -1.31 1 80.12 7 THR B O 1
ATOM 2408 N N . LEU B 1 8 ? -21.672 31.703 -0.668 1 83.56 8 LEU B N 1
ATOM 2409 C CA . LEU B 1 8 ? -20.781 31.844 0.474 1 83.56 8 LEU B CA 1
ATOM 2410 C C . LEU B 1 8 ? -21 30.703 1.479 1 83.56 8 LEU B C 1
ATOM 2412 O O . LEU B 1 8 ? -20.047 30.203 2.061 1 83.56 8 LEU B O 1
ATOM 2416 N N . SER B 1 9 ? -22.203 30.422 1.629 1 82.38 9 SER B N 1
ATOM 2417 C CA . SER B 1 9 ? -22.531 29.359 2.564 1 82.38 9 SER B CA 1
ATOM 2418 C C . SER B 1 9 ? -21.938 28.031 2.119 1 82.38 9 SER B C 1
ATOM 2420 O O . SER B 1 9 ? -21.391 27.281 2.932 1 82.38 9 SER B O 1
ATOM 2422 N N . PHE B 1 10 ? -22.047 27.797 0.879 1 84.69 10 PHE B N 1
ATOM 2423 C CA . PHE B 1 10 ? -21.5 26.562 0.339 1 84.69 10 PHE B CA 1
ATOM 2424 C C . PHE B 1 10 ? -19.984 26.547 0.434 1 84.69 10 PHE B C 1
ATOM 2426 O O . PHE B 1 10 ? -19.391 25.562 0.883 1 84.69 10 PHE B O 1
ATOM 2433 N N . MET B 1 11 ? -19.438 27.562 0.072 1 87.94 11 MET B N 1
ATOM 2434 C CA . MET B 1 11 ? -17.984 27.656 0.061 1 87.94 11 MET B CA 1
ATOM 2435 C C . MET B 1 11 ? -17.422 27.562 1.477 1 87.94 11 MET B C 1
ATOM 2437 O O . MET B 1 11 ? -16.375 26.953 1.691 1 87.94 11 MET B O 1
ATOM 2441 N N . THR B 1 12 ? -18.109 28.172 2.385 1 89.06 12 THR B N 1
ATOM 2442 C CA . THR B 1 12 ? -17.688 28.125 3.777 1 89.06 12 THR B CA 1
ATOM 2443 C C . THR B 1 12 ? -17.75 26.688 4.305 1 89.06 12 THR B C 1
ATOM 2445 O O . THR B 1 12 ? -16.797 26.203 4.926 1 89.06 12 THR B O 1
ATOM 2448 N N . ALA B 1 13 ? -18.828 26.094 4.031 1 87.62 13 ALA B N 1
ATOM 2449 C CA . ALA B 1 13 ? -19 24.719 4.477 1 87.62 13 ALA B CA 1
ATOM 2450 C C . ALA B 1 13 ? -18.016 23.781 3.781 1 87.62 13 ALA B C 1
ATOM 2452 O O . ALA B 1 13 ? -17.5 22.828 4.391 1 87.62 13 ALA B O 1
ATOM 2453 N N . PHE B 1 14 ? -17.797 24.062 2.539 1 90.5 14 PHE B N 1
ATOM 2454 C CA . PHE B 1 14 ? -16.859 23.281 1.749 1 90.5 14 PHE B CA 1
ATOM 2455 C C . PHE B 1 14 ? -15.445 23.391 2.318 1 90.5 14 PHE B C 1
ATOM 2457 O O . PHE B 1 14 ? -14.781 22.375 2.539 1 90.5 14 PHE B O 1
ATOM 2464 N N . LEU B 1 15 ? -15.07 24.547 2.58 1 91.62 15 LEU B N 1
ATOM 2465 C CA . LEU B 1 15 ? -13.727 24.781 3.088 1 91.62 15 LEU B CA 1
ATOM 2466 C C . LEU B 1 15 ? -13.555 24.172 4.477 1 91.62 15 LEU B C 1
ATOM 2468 O O . LEU B 1 15 ? -12.508 23.594 4.785 1 91.62 15 LEU B O 1
ATOM 2472 N N . ALA B 1 16 ? -14.57 24.328 5.297 1 92.38 16 ALA B N 1
ATOM 2473 C CA . ALA B 1 16 ? -14.523 23.734 6.633 1 92.38 16 ALA B CA 1
ATOM 2474 C C . ALA B 1 16 ? -14.398 22.219 6.559 1 92.38 16 ALA B C 1
ATOM 2476 O O . ALA B 1 16 ? -13.617 21.609 7.297 1 92.38 16 ALA B O 1
ATOM 2477 N N . ALA B 1 17 ? -15.125 21.641 5.641 1 92.06 17 ALA B N 1
ATOM 2478 C CA . ALA B 1 17 ? -15.07 20.188 5.461 1 92.06 17 ALA B CA 1
ATOM 2479 C C . ALA B 1 17 ? -13.719 19.75 4.898 1 92.06 17 ALA B C 1
ATOM 2481 O O . ALA B 1 17 ? -13.188 18.719 5.293 1 92.06 17 ALA B O 1
ATOM 2482 N N . ALA B 1 18 ? -13.258 20.5 4.02 1 93.31 18 ALA B N 1
ATOM 2483 C CA . ALA B 1 18 ? -11.961 20.203 3.42 1 93.31 18 ALA B CA 1
ATOM 2484 C C . ALA B 1 18 ? -10.867 20.141 4.484 1 93.31 18 ALA B C 1
ATOM 2486 O O . ALA B 1 18 ? -10.047 19.219 4.492 1 93.31 18 ALA B O 1
ATOM 2487 N N . VAL B 1 19 ? -10.93 21.062 5.375 1 95 19 VAL B N 1
ATOM 2488 C CA . VAL B 1 19 ? -9.922 21.125 6.434 1 95 19 VAL B CA 1
ATOM 2489 C C . VAL B 1 19 ? -10.102 19.938 7.383 1 95 19 VAL B C 1
ATOM 2491 O O . VAL B 1 19 ? -9.125 19.266 7.723 1 95 1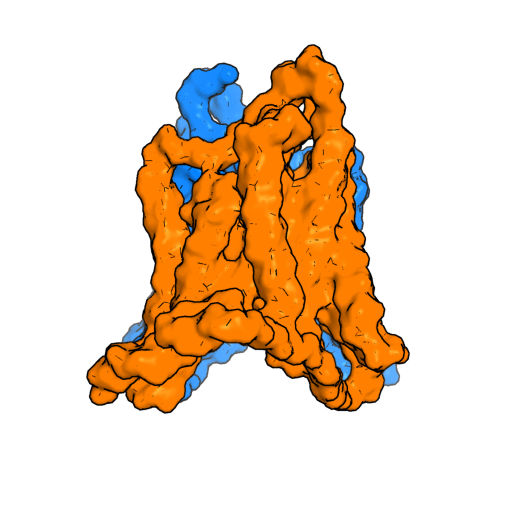9 VAL B O 1
ATOM 2494 N N . ARG B 1 20 ? -11.312 19.719 7.73 1 94.56 20 ARG B N 1
ATOM 2495 C CA . ARG B 1 20 ? -11.602 18.625 8.656 1 94.56 20 ARG B CA 1
ATOM 2496 C C . ARG B 1 20 ? -11.133 17.281 8.094 1 94.56 20 ARG B C 1
ATOM 2498 O O . ARG B 1 20 ? -10.578 16.469 8.828 1 94.56 20 ARG B O 1
ATOM 2505 N N . LEU B 1 21 ? -11.312 17.109 6.812 1 94.38 21 LEU B N 1
ATOM 2506 C CA . LEU B 1 21 ? -10.961 15.844 6.176 1 94.38 21 LEU B CA 1
ATOM 2507 C C . LEU B 1 21 ? -9.461 15.766 5.91 1 94.38 21 LEU B C 1
ATOM 2509 O O . LEU B 1 21 ? -8.922 14.68 5.695 1 94.38 21 LEU B O 1
ATOM 2513 N N . ALA B 1 22 ? -8.789 16.875 5.98 1 97.31 22 ALA B N 1
ATOM 2514 C CA . ALA B 1 22 ? -7.355 16.938 5.703 1 97.31 22 ALA B CA 1
ATOM 2515 C C . ALA B 1 22 ? -6.539 16.672 6.965 1 97.31 22 ALA B C 1
ATOM 2517 O O . ALA B 1 22 ? -5.383 16.25 6.891 1 97.31 22 ALA B O 1
ATOM 2518 N N . VAL B 1 23 ? -7.086 16.875 8.094 1 98.25 23 VAL B N 1
ATOM 2519 C CA . VAL B 1 23 ? -6.336 16.906 9.344 1 98.25 23 VAL B CA 1
ATOM 2520 C C . VAL B 1 23 ? -5.688 15.555 9.609 1 98.25 23 VAL B C 1
ATOM 2522 O O . VAL B 1 23 ? -4.488 15.477 9.883 1 98.25 23 VAL B O 1
ATOM 2525 N N . PRO B 1 24 ? -6.43 14.422 9.508 1 98.44 24 PRO B N 1
ATOM 2526 C CA . PRO B 1 24 ? -5.75 13.141 9.711 1 98.44 24 PRO B CA 1
ATOM 2527 C C . PRO B 1 24 ? -4.598 12.914 8.734 1 98.44 24 PRO B C 1
ATOM 2529 O O . PRO B 1 24 ? -3.564 12.359 9.102 1 98.44 24 PRO B O 1
ATOM 2532 N N . LEU B 1 25 ? -4.77 13.375 7.527 1 97.81 25 LEU B N 1
ATOM 2533 C CA . LEU B 1 25 ? -3.719 13.258 6.52 1 97.81 25 LEU B CA 1
ATOM 2534 C C . LEU B 1 25 ? -2.512 14.117 6.891 1 97.81 25 LEU B C 1
ATOM 2536 O O . LEU B 1 25 ? -1.369 13.719 6.652 1 97.81 25 LEU B O 1
ATOM 2540 N N . MET B 1 26 ? -2.799 15.258 7.469 1 98.56 26 MET B N 1
ATOM 2541 C CA . MET B 1 26 ? -1.718 16.156 7.875 1 98.56 26 MET B CA 1
ATOM 2542 C C . MET B 1 26 ? -0.875 15.516 8.977 1 98.56 26 MET B C 1
ATOM 2544 O O . MET B 1 26 ? 0.351 15.625 8.969 1 98.56 26 MET B O 1
ATOM 2548 N N . TYR B 1 27 ? -1.498 14.844 9.898 1 98.88 27 TYR B N 1
ATOM 2549 C CA . TYR B 1 27 ? -0.767 14.18 10.969 1 98.88 27 TYR B CA 1
ATOM 2550 C C . TYR B 1 27 ? 0.081 13.039 10.422 1 98.88 27 TYR B C 1
ATOM 2552 O O . TYR B 1 27 ? 1.273 12.938 10.727 1 98.88 27 TYR B O 1
ATOM 2560 N N . GLY B 1 28 ? -0.543 12.188 9.641 1 98.62 28 GLY B N 1
ATOM 2561 C CA . GLY B 1 28 ? 0.248 11.148 8.992 1 98.62 28 GLY B CA 1
ATOM 2562 C C . GLY B 1 28 ? 1.354 11.703 8.117 1 98.62 28 GLY B C 1
ATOM 2563 O O . GLY B 1 28 ? 2.475 11.195 8.125 1 98.62 28 GLY B O 1
ATOM 2564 N N . GLY B 1 29 ? 1.021 12.773 7.398 1 98.25 29 GLY B N 1
ATOM 2565 C CA . GLY B 1 29 ? 1.952 13.391 6.465 1 98.25 29 GLY B CA 1
ATOM 2566 C C . GLY B 1 29 ? 3.158 14.008 7.148 1 98.25 29 GLY B C 1
ATOM 2567 O O . GLY B 1 29 ? 4.289 13.844 6.684 1 98.25 29 GLY B O 1
ATOM 2568 N N . ILE B 1 30 ? 2.916 14.742 8.211 1 98.12 30 ILE B N 1
ATOM 2569 C CA . ILE B 1 30 ? 4.039 15.367 8.898 1 98.12 30 ILE B CA 1
ATOM 2570 C C . ILE B 1 30 ? 4.926 14.297 9.523 1 98.12 30 ILE B C 1
ATOM 2572 O O . ILE B 1 30 ? 6.152 14.43 9.539 1 98.12 30 ILE B O 1
ATOM 2576 N N . GLY B 1 31 ? 4.293 13.266 10.094 1 98.25 31 GLY B N 1
ATOM 2577 C CA . GLY B 1 31 ? 5.074 12.133 10.555 1 98.25 31 GLY B CA 1
ATOM 2578 C C . GLY B 1 31 ? 5.945 11.523 9.477 1 98.25 31 GLY B C 1
ATOM 2579 O O . GLY B 1 31 ? 7.117 11.219 9.711 1 98.25 31 GLY B O 1
ATOM 2580 N N . GLU B 1 32 ? 5.41 11.414 8.328 1 97.69 32 GLU B N 1
ATOM 2581 C CA . GLU B 1 32 ? 6.137 10.836 7.203 1 97.69 32 GLU B CA 1
ATOM 2582 C C . GLU B 1 32 ? 7.195 11.805 6.676 1 97.69 32 GLU B C 1
ATOM 2584 O O . GLU B 1 32 ? 8.266 11.383 6.23 1 97.69 32 GLU B O 1
ATOM 2589 N N . THR B 1 33 ? 6.859 13.094 6.68 1 96.94 33 THR B N 1
ATOM 2590 C CA . THR B 1 33 ? 7.828 14.094 6.25 1 96.94 33 THR B CA 1
ATOM 2591 C C . THR B 1 33 ? 9.094 14.016 7.094 1 96.94 33 THR B C 1
ATOM 2593 O O . THR B 1 33 ? 10.203 14.008 6.559 1 96.94 33 THR B O 1
ATOM 2596 N N . ILE B 1 34 ? 8.898 13.891 8.336 1 96.94 34 ILE B N 1
ATOM 2597 C CA . ILE B 1 34 ? 10.016 13.797 9.273 1 96.94 34 ILE B CA 1
ATOM 2598 C C . ILE B 1 34 ? 10.805 12.516 9.008 1 96.94 34 ILE B C 1
ATOM 2600 O O . ILE B 1 34 ? 12.031 12.539 8.953 1 96.94 34 ILE B O 1
ATOM 2604 N N . ALA B 1 35 ? 10.109 11.445 8.789 1 96.88 35 ALA B N 1
ATOM 2605 C CA . ALA B 1 35 ? 10.758 10.156 8.555 1 96.88 35 ALA B CA 1
ATOM 2606 C C . ALA B 1 35 ? 11.516 10.164 7.23 1 96.88 35 ALA B C 1
ATOM 2608 O O . ALA B 1 35 ? 12.688 9.773 7.176 1 96.88 35 ALA B O 1
ATOM 2609 N N . GLU B 1 36 ? 10.891 10.648 6.215 1 95.06 36 GLU B N 1
ATOM 2610 C CA . GLU B 1 36 ? 11.484 10.602 4.883 1 95.06 36 GLU B CA 1
ATOM 2611 C C . GLU B 1 36 ? 12.672 11.555 4.777 1 95.06 36 GLU B C 1
ATOM 2613 O O . GLU B 1 36 ? 13.648 11.266 4.082 1 95.06 36 GLU B O 1
ATOM 2618 N N . LYS B 1 37 ? 12.633 12.648 5.441 1 94.56 37 LYS B N 1
ATOM 2619 C CA . LYS B 1 37 ? 13.75 13.586 5.434 1 94.56 37 LYS B CA 1
ATOM 2620 C C . LYS B 1 37 ? 14.984 12.969 6.078 1 94.56 37 LYS B C 1
ATOM 2622 O O . LYS B 1 37 ? 16.109 13.398 5.809 1 94.56 37 LYS B O 1
ATOM 2627 N N . SER B 1 38 ? 14.75 11.992 6.871 1 94.75 38 SER B N 1
ATOM 2628 C CA . SER B 1 38 ? 15.883 11.32 7.512 1 94.75 38 SER B CA 1
ATOM 2629 C C . SER B 1 38 ? 16.25 10.039 6.781 1 94.75 38 SER B C 1
ATOM 2631 O O . SER B 1 38 ? 17.125 9.289 7.227 1 94.75 38 SER B O 1
ATOM 2633 N N . GLY B 1 39 ? 15.516 9.727 5.742 1 93.62 39 GLY B N 1
ATOM 2634 C CA . GLY B 1 39 ? 15.891 8.625 4.879 1 93.62 39 GLY B CA 1
ATOM 2635 C C . GLY B 1 39 ? 15.055 7.379 5.105 1 93.62 39 GLY B C 1
ATOM 2636 O O . GLY B 1 39 ? 15.328 6.324 4.523 1 93.62 39 GLY B O 1
ATOM 2637 N N . ILE B 1 40 ? 14 7.457 5.953 1 95.19 40 ILE B N 1
ATOM 2638 C CA . ILE B 1 40 ? 13.18 6.289 6.234 1 95.19 40 ILE B CA 1
ATOM 2639 C C . ILE B 1 40 ? 11.797 6.469 5.613 1 95.19 40 ILE B C 1
ATOM 2641 O O . ILE B 1 40 ? 11.117 7.465 5.875 1 95.19 40 ILE B O 1
ATOM 2645 N N . LEU B 1 41 ? 11.461 5.594 4.723 1 95.06 41 LEU B N 1
ATOM 2646 C CA . LEU B 1 41 ? 10.117 5.539 4.156 1 95.06 41 LEU B CA 1
ATOM 2647 C C . LEU B 1 41 ? 9.25 4.539 4.91 1 95.06 41 LEU B C 1
ATOM 2649 O O . LEU B 1 41 ? 9.539 3.34 4.914 1 95.06 41 LEU B O 1
ATOM 2653 N N . ASN B 1 42 ? 8.219 5.023 5.539 1 96.56 42 ASN B N 1
ATOM 2654 C CA . ASN B 1 42 ? 7.344 4.117 6.273 1 96.56 42 ASN B CA 1
ATOM 2655 C C . ASN B 1 42 ? 6.02 3.902 5.551 1 96.56 42 ASN B C 1
ATOM 2657 O O . ASN B 1 42 ? 5.004 4.496 5.918 1 96.56 42 ASN B O 1
ATOM 2661 N N . ILE B 1 43 ? 6.016 2.965 4.695 1 94.56 43 ILE B N 1
ATOM 2662 C CA . ILE B 1 43 ? 4.801 2.58 3.979 1 94.56 43 ILE B CA 1
ATOM 2663 C C . ILE B 1 43 ? 3.777 2.021 4.965 1 94.56 43 ILE B C 1
ATOM 2665 O O . ILE B 1 43 ? 2.584 1.961 4.656 1 94.56 43 ILE B O 1
ATOM 2669 N N . GLY B 1 44 ? 4.203 1.688 6.141 1 96.88 44 GLY B N 1
ATOM 2670 C CA . GLY B 1 44 ? 3.354 1.131 7.18 1 96.88 44 GLY B CA 1
ATOM 2671 C C . GLY B 1 44 ? 2.49 2.172 7.867 1 96.88 44 GLY B C 1
ATOM 2672 O O . GLY B 1 44 ? 1.8 1.869 8.844 1 96.88 44 GLY B O 1
ATOM 2673 N N . MET B 1 45 ? 2.502 3.359 7.359 1 98.06 45 MET B N 1
ATOM 2674 C CA . MET B 1 45 ? 1.736 4.445 7.969 1 98.06 45 MET B CA 1
ATOM 2675 C C . MET B 1 45 ? 0.253 4.094 8.031 1 98.06 45 MET B C 1
ATOM 2677 O O . MET B 1 45 ? -0.448 4.508 8.953 1 98.06 45 MET B O 1
ATOM 2681 N N . GLU B 1 46 ? -0.216 3.34 7.098 1 96.69 46 GLU B N 1
ATOM 2682 C CA . GLU B 1 46 ? -1.585 2.836 7.152 1 96.69 46 GLU B CA 1
ATOM 2683 C C . GLU B 1 46 ? -1.836 2.062 8.445 1 96.69 46 GLU B C 1
ATOM 2685 O O . GLU B 1 46 ? -2.854 2.268 9.109 1 96.69 46 GLU B O 1
ATOM 2690 N N . GLY B 1 47 ? -0.896 1.197 8.766 1 97.88 47 GLY B N 1
ATOM 2691 C CA . GLY B 1 47 ? -0.992 0.423 9.992 1 97.88 47 GLY B CA 1
ATOM 2692 C C . GLY B 1 47 ? -0.793 1.259 11.242 1 97.88 47 GLY B C 1
ATOM 2693 O O . GLY B 1 47 ? -1.451 1.031 12.258 1 97.88 47 GLY B O 1
ATOM 2694 N N . VAL B 1 48 ? 0.119 2.203 11.172 1 98.81 48 VAL B N 1
ATOM 2695 C CA . VAL B 1 48 ? 0.372 3.107 12.289 1 98.81 48 VAL B CA 1
ATOM 2696 C C . VAL B 1 48 ? -0.906 3.865 12.641 1 98.81 48 VAL B C 1
ATOM 2698 O O . VAL B 1 48 ? -1.313 3.902 13.805 1 98.81 48 VAL B O 1
ATOM 2701 N N . MET B 1 49 ? -1.556 4.395 11.656 1 98.81 49 MET B N 1
ATOM 2702 C CA . MET B 1 49 ? -2.779 5.164 11.867 1 98.81 49 MET B CA 1
ATOM 2703 C C . MET B 1 49 ? -3.916 4.258 12.328 1 98.81 49 MET B C 1
ATOM 2705 O O . MET B 1 49 ? -4.707 4.641 13.188 1 98.81 49 MET B O 1
ATOM 2709 N N . LEU B 1 50 ? -3.977 3.064 11.75 1 98.62 50 LEU B N 1
ATOM 2710 C CA . LEU B 1 50 ? -5.027 2.125 12.133 1 98.62 50 LEU B CA 1
ATOM 2711 C C . LEU B 1 50 ? -4.887 1.721 13.602 1 98.62 50 LEU B C 1
ATOM 2713 O O . LEU B 1 50 ? -5.879 1.646 14.328 1 98.62 50 LEU B O 1
ATOM 2717 N N . SER B 1 51 ? -3.668 1.454 13.953 1 98.75 51 SER B N 1
ATOM 2718 C CA . SER B 1 51 ? -3.404 1.156 15.352 1 98.75 51 SER B CA 1
ATOM 2719 C C . SER B 1 51 ? -3.795 2.326 16.25 1 98.75 51 SER B C 1
ATOM 2721 O O . SER B 1 51 ? -4.387 2.131 17.312 1 98.75 51 SER B O 1
ATOM 2723 N N . GLY B 1 52 ? -3.469 3.494 15.844 1 98.88 52 GLY B N 1
ATOM 2724 C CA . GLY B 1 52 ? -3.873 4.676 16.594 1 98.88 52 GLY B CA 1
ATOM 2725 C C . GLY B 1 52 ? -5.375 4.801 16.734 1 98.88 52 GLY B C 1
ATOM 2726 O O . GLY B 1 52 ? -5.875 5.125 17.812 1 98.88 52 GLY B O 1
ATOM 2727 N N . ALA B 1 53 ? -6.059 4.547 15.656 1 98.75 53 ALA B N 1
ATOM 2728 C CA . ALA B 1 53 ? -7.52 4.617 15.68 1 98.75 53 ALA B CA 1
ATOM 2729 C C . ALA B 1 53 ? -8.102 3.602 16.656 1 98.75 53 ALA B C 1
ATOM 2731 O O . ALA B 1 53 ? -8.938 3.947 17.5 1 98.75 53 ALA B O 1
ATOM 2732 N N . PHE B 1 54 ? -7.613 2.361 16.625 1 98.19 54 PHE B N 1
ATOM 2733 C CA . PHE B 1 54 ? -8.156 1.311 17.484 1 98.19 54 PHE B CA 1
ATOM 2734 C C . PHE B 1 54 ? -7.863 1.595 18.938 1 98.19 54 PHE B C 1
ATOM 2736 O O . PHE B 1 54 ? -8.766 1.562 19.781 1 98.19 54 PHE B O 1
ATOM 2743 N N . PHE B 1 55 ? -6.609 1.878 19.234 1 98.69 55 PHE B N 1
ATOM 2744 C CA . PHE B 1 55 ? -6.23 2 20.625 1 98.69 55 PHE B CA 1
ATOM 2745 C C . PHE B 1 55 ? -6.781 3.287 21.234 1 98.69 55 PHE B C 1
ATOM 2747 O O . PHE B 1 55 ? -7.047 3.352 22.438 1 98.69 55 PHE B O 1
ATOM 2754 N N . SER B 1 56 ? -6.969 4.305 20.422 1 98.81 56 SER B N 1
ATOM 2755 C CA . SER B 1 56 ? -7.637 5.484 20.953 1 98.81 56 SER B CA 1
ATOM 2756 C C . SER B 1 56 ? -9.078 5.18 21.344 1 98.81 56 SER B C 1
ATOM 2758 O O . SER B 1 56 ? -9.562 5.637 22.375 1 98.81 56 SER B O 1
ATOM 2760 N N . PHE B 1 57 ? -9.75 4.457 20.516 1 97.94 57 PHE B N 1
ATOM 2761 C CA . PHE B 1 57 ? -11.117 4.059 20.828 1 97.94 57 PHE B CA 1
ATOM 2762 C C . PHE B 1 57 ? -11.164 3.223 22.109 1 97.94 57 PHE B C 1
ATOM 2764 O O . PHE B 1 57 ? -11.961 3.498 23 1 97.94 57 PHE B O 1
ATOM 2771 N N . ALA B 1 58 ? -10.297 2.18 22.109 1 97.19 58 ALA B N 1
ATOM 2772 C CA . ALA B 1 58 ? -10.258 1.29 23.266 1 97.19 58 ALA B CA 1
ATOM 2773 C C . ALA B 1 58 ? -9.969 2.068 24.547 1 97.19 58 ALA B C 1
ATOM 2775 O O . ALA B 1 58 ? -10.633 1.87 25.562 1 97.19 58 ALA B O 1
ATOM 2776 N N . GLY B 1 59 ? -8.961 2.932 24.5 1 97.81 59 GLY B N 1
ATOM 2777 C CA . GLY B 1 59 ? -8.617 3.729 25.672 1 97.81 59 GLY B CA 1
ATOM 2778 C C . GLY B 1 59 ? -9.75 4.625 26.125 1 97.81 59 GLY B C 1
ATOM 2779 O O . GLY B 1 59 ? -10.023 4.723 27.328 1 97.81 59 GLY B O 1
ATOM 2780 N N . ALA B 1 60 ? -10.383 5.293 25.188 1 97.81 60 ALA B N 1
ATOM 2781 C CA . ALA B 1 60 ? -11.5 6.164 25.531 1 97.81 60 ALA B CA 1
ATOM 2782 C C . ALA B 1 60 ? -12.688 5.359 26.031 1 97.81 60 ALA B C 1
ATOM 2784 O O . ALA B 1 60 ? -13.344 5.758 27 1 97.81 60 ALA B O 1
ATOM 2785 N N . TRP B 1 61 ? -12.914 4.25 25.391 1 94.81 61 TRP B N 1
ATOM 2786 C CA . TRP B 1 61 ? -14.062 3.406 25.719 1 94.81 61 TRP B CA 1
ATOM 2787 C C . TRP B 1 61 ? -13.938 2.865 27.141 1 94.81 61 TRP B C 1
ATOM 2789 O O . TRP B 1 61 ? -14.883 2.967 27.938 1 94.81 61 TRP B O 1
ATOM 2799 N N . TYR B 1 62 ? -12.844 2.342 27.531 1 94.88 62 TYR B N 1
ATOM 2800 C CA . TYR B 1 62 ? -12.672 1.683 28.828 1 94.88 62 TYR B CA 1
ATOM 2801 C C . TYR B 1 62 ? -12.453 2.705 29.938 1 94.88 62 TYR B C 1
ATOM 2803 O O . TYR B 1 62 ? -12.867 2.49 31.078 1 94.88 62 TYR B O 1
ATOM 2811 N N . SER B 1 63 ? -11.859 3.846 29.625 1 96.81 63 SER B N 1
ATOM 2812 C CA . SER B 1 63 ? -11.547 4.824 30.656 1 96.81 63 SER B CA 1
ATOM 2813 C C . SER B 1 63 ? -12.656 5.867 30.781 1 96.81 63 SER B C 1
ATOM 2815 O O . SER B 1 63 ? -12.758 6.543 31.812 1 96.81 63 SER B O 1
ATOM 2817 N N . GLY B 1 64 ? -13.383 6.102 29.734 1 95.88 64 GLY B N 1
ATOM 2818 C CA . GLY B 1 64 ? -14.367 7.172 29.688 1 95.88 64 GLY B CA 1
ATOM 2819 C C . GLY B 1 64 ? -13.75 8.547 29.516 1 95.88 64 GLY B C 1
ATOM 2820 O O . GLY B 1 64 ? -14.422 9.562 29.719 1 95.88 64 GLY B O 1
ATOM 2821 N N . ASN B 1 65 ? -12.453 8.531 29.188 1 98.25 65 ASN B N 1
ATOM 2822 C CA . ASN B 1 65 ? -11.703 9.781 29.062 1 98.25 65 ASN B CA 1
ATOM 2823 C C . ASN B 1 65 ? -11.047 9.898 27.688 1 98.25 65 ASN B C 1
ATOM 2825 O O . ASN B 1 65 ? -10.234 9.047 27.312 1 98.25 65 ASN B O 1
ATOM 2829 N N . LEU B 1 66 ? -11.344 10.984 26.984 1 98.38 66 LEU B N 1
ATOM 2830 C CA . LEU B 1 66 ? -10.859 11.18 25.625 1 98.38 66 LEU B CA 1
ATOM 2831 C C . LEU B 1 66 ? -9.352 11.375 25.609 1 98.38 66 LEU B C 1
ATOM 2833 O O . LEU B 1 66 ? -8.672 10.953 24.672 1 98.38 66 LEU B O 1
ATOM 2837 N N . PHE B 1 67 ? -8.812 11.945 26.641 1 98.69 67 PHE B N 1
ATOM 2838 C CA . PHE B 1 67 ? -7.375 12.188 26.688 1 98.69 67 PHE B CA 1
ATOM 2839 C C . PHE B 1 67 ? -6.609 10.891 26.922 1 98.69 67 PHE B C 1
ATOM 2841 O O . PHE B 1 67 ? -5.5 10.719 26.406 1 98.69 67 PHE B O 1
ATOM 2848 N N . VAL B 1 68 ? -7.219 10.016 27.719 1 98.69 68 VAL B N 1
ATOM 2849 C CA . VAL B 1 68 ? -6.625 8.695 27.859 1 98.69 68 VAL B CA 1
ATOM 2850 C C . VAL B 1 68 ? -6.672 7.953 26.531 1 98.69 68 VAL B C 1
ATOM 2852 O O . VAL B 1 68 ? -5.723 7.258 26.156 1 98.69 68 VAL B O 1
ATOM 2855 N N . GLY B 1 69 ? -7.793 8.141 25.797 1 98.75 69 GLY B N 1
ATOM 2856 C CA . GLY B 1 69 ? -7.883 7.59 24.453 1 98.75 69 GLY B CA 1
ATOM 2857 C C . GLY B 1 69 ? -6.805 8.117 23.531 1 98.75 69 GLY B C 1
ATOM 2858 O O . GLY B 1 69 ? -6.18 7.344 22.797 1 98.75 69 GLY B O 1
ATOM 2859 N N . LEU B 1 70 ? -6.598 9.422 23.562 1 98.88 70 LEU B N 1
ATOM 2860 C CA . LEU B 1 70 ? -5.582 10.047 22.719 1 98.88 70 LEU B CA 1
ATOM 2861 C C . LEU B 1 70 ? -4.199 9.492 23.031 1 98.88 70 LEU B C 1
ATOM 2863 O O . LEU B 1 70 ? -3.438 9.156 22.125 1 98.88 70 LEU B O 1
ATOM 2867 N N . LEU B 1 71 ? -3.887 9.344 24.328 1 98.88 71 LEU B N 1
ATOM 2868 C CA . LEU B 1 71 ? -2.594 8.805 24.734 1 98.88 71 LEU B CA 1
ATOM 2869 C C . LEU B 1 71 ? -2.434 7.363 24.266 1 98.88 71 LEU B C 1
ATOM 2871 O O . LEU B 1 71 ? -1.364 6.977 23.797 1 98.88 71 LEU B O 1
ATOM 2875 N N . ALA B 1 72 ? -3.49 6.598 24.406 1 98.88 72 ALA B N 1
ATOM 2876 C CA . ALA B 1 72 ? -3.453 5.203 23.969 1 98.88 72 ALA B CA 1
ATOM 2877 C C . ALA B 1 72 ? -3.254 5.109 22.453 1 98.88 72 ALA B C 1
ATOM 2879 O O . ALA B 1 72 ? -2.525 4.242 21.969 1 98.88 72 ALA B O 1
ATOM 2880 N N . GLY B 1 73 ? -3.963 5.977 21.703 1 98.88 73 GLY B N 1
ATOM 2881 C CA . GLY B 1 73 ? -3.77 6.02 20.266 1 98.88 73 GLY B CA 1
ATOM 2882 C C . GLY B 1 73 ? -2.352 6.379 19.859 1 98.88 73 GLY B C 1
ATOM 2883 O O . GLY B 1 73 ? -1.777 5.754 18.969 1 98.88 73 GLY B O 1
ATOM 2884 N N . MET B 1 74 ? -1.786 7.375 20.531 1 98.94 74 MET B N 1
ATOM 2885 C CA . MET B 1 74 ? -0.404 7.777 20.281 1 98.94 74 MET B CA 1
ATOM 2886 C C . MET B 1 74 ? 0.553 6.617 20.547 1 98.94 74 MET B C 1
ATOM 2888 O O . MET B 1 74 ? 1.445 6.352 19.734 1 98.94 74 MET B O 1
ATOM 2892 N N . LEU B 1 75 ? 0.339 5.91 21.609 1 98.88 75 LEU B N 1
ATOM 2893 C CA . LEU B 1 75 ? 1.198 4.785 21.969 1 98.88 75 LEU B CA 1
ATOM 2894 C C . LEU B 1 75 ? 1.009 3.623 21 1 98.88 75 LEU B C 1
ATOM 2896 O O . LEU B 1 75 ? 1.969 2.926 20.672 1 98.88 75 LEU B O 1
ATOM 2900 N N . GLY B 1 76 ? -0.252 3.445 20.609 1 98.88 76 GLY B N 1
ATOM 2901 C CA . GLY B 1 76 ? -0.502 2.432 19.609 1 98.88 76 GLY B CA 1
ATOM 2902 C C . GLY B 1 76 ? 0.264 2.672 18.312 1 98.88 76 GLY B C 1
ATOM 2903 O O . GLY B 1 76 ? 0.896 1.757 17.781 1 98.88 76 GLY B O 1
ATOM 2904 N N . GLY B 1 77 ? 0.195 3.924 17.812 1 98.88 77 GLY B N 1
ATOM 2905 C CA . GLY B 1 77 ? 0.964 4.281 16.625 1 98.88 77 GLY B CA 1
ATOM 2906 C C . GLY B 1 77 ? 2.463 4.168 16.844 1 98.88 77 GLY B C 1
ATOM 2907 O O . GLY B 1 77 ? 3.186 3.711 15.945 1 98.88 77 GLY B O 1
ATOM 2908 N N . LEU B 1 78 ? 2.906 4.516 18.031 1 98.88 78 LEU B N 1
ATOM 2909 C CA . LEU B 1 78 ? 4.324 4.473 18.375 1 98.88 78 LEU B CA 1
ATOM 2910 C C . LEU B 1 78 ? 4.859 3.049 18.281 1 98.88 78 LEU B C 1
ATOM 2912 O O . LEU B 1 78 ? 5.906 2.809 17.688 1 98.88 78 LEU B O 1
ATOM 2916 N N . VAL B 1 79 ? 4.176 2.109 18.812 1 98.81 79 VAL B N 1
ATOM 2917 C CA . VAL B 1 79 ? 4.613 0.717 18.844 1 98.81 79 VAL B CA 1
ATOM 2918 C C . VAL B 1 79 ? 4.77 0.195 17.422 1 98.81 79 VAL B C 1
ATOM 2920 O O . VAL B 1 79 ? 5.766 -0.452 17.094 1 98.81 79 VAL B O 1
ATOM 2923 N N . VAL B 1 80 ? 3.861 0.5 16.578 1 98.62 80 VAL B N 1
ATOM 2924 C CA . VAL B 1 80 ? 3.873 0.008 15.203 1 98.62 80 VAL B CA 1
ATOM 2925 C C . VAL B 1 80 ? 5.027 0.645 14.43 1 98.62 80 VAL B C 1
ATOM 2927 O O . VAL B 1 80 ? 5.734 -0.035 13.688 1 98.62 80 VAL B O 1
ATOM 2930 N N . SER B 1 81 ? 5.168 1.917 14.609 1 98.81 81 SER B N 1
ATOM 2931 C CA . SER B 1 81 ? 6.262 2.611 13.938 1 98.81 81 SER B CA 1
ATOM 2932 C C . SER B 1 81 ? 7.617 2.1 14.406 1 98.81 81 SER B C 1
ATOM 2934 O O . SER B 1 81 ? 8.562 2.002 13.617 1 98.81 81 SER B O 1
ATOM 2936 N N . LEU B 1 82 ? 7.766 1.773 15.695 1 98.62 82 LEU B N 1
ATOM 2937 C CA . LEU B 1 82 ? 9.016 1.243 16.219 1 98.62 82 LEU B CA 1
ATOM 2938 C C . LEU B 1 82 ? 9.297 -0.145 15.648 1 98.62 82 LEU B C 1
ATOM 2940 O O . LEU B 1 82 ? 10.461 -0.508 15.438 1 98.62 82 LEU B O 1
ATOM 2944 N N . LEU B 1 83 ? 8.281 -0.864 15.406 1 97.69 83 LEU B N 1
ATOM 2945 C CA . LEU B 1 83 ? 8.453 -2.15 14.742 1 97.69 83 LEU B CA 1
ATOM 2946 C C . LEU B 1 83 ? 9.039 -1.968 13.352 1 97.69 83 LEU B C 1
ATOM 2948 O O . LEU B 1 83 ? 9.938 -2.713 12.945 1 97.69 83 LEU B O 1
ATOM 2952 N N . HIS B 1 84 ? 8.508 -1.028 12.641 1 97.44 84 HIS B N 1
ATOM 2953 C CA . HIS B 1 84 ? 9.086 -0.704 11.344 1 97.44 84 HIS B CA 1
ATOM 2954 C C . HIS B 1 84 ? 10.539 -0.281 11.477 1 97.44 84 HIS B C 1
ATOM 2956 O O . HIS B 1 84 ? 11.383 -0.663 10.656 1 97.44 84 HIS B O 1
ATOM 2962 N N . GLY B 1 85 ? 10.781 0.518 12.531 1 97.31 85 GLY B N 1
ATOM 2963 C CA . GLY B 1 85 ? 12.156 0.906 12.797 1 97.31 85 GLY B CA 1
ATOM 2964 C C . GLY B 1 85 ? 13.07 -0.277 13.062 1 97.31 85 GLY B C 1
ATOM 2965 O O . GLY B 1 85 ? 14.188 -0.332 12.547 1 97.31 85 GLY B O 1
ATOM 2966 N N . LEU B 1 86 ? 12.594 -1.189 13.836 1 96.38 86 LEU B N 1
ATOM 2967 C CA . LEU B 1 86 ? 13.375 -2.383 14.133 1 96.38 86 LEU B CA 1
ATOM 2968 C C . LEU B 1 86 ? 13.727 -3.137 12.852 1 96.38 86 LEU B C 1
ATOM 2970 O O . LEU B 1 86 ? 14.875 -3.527 12.648 1 96.38 86 LEU B O 1
ATOM 2974 N N . LEU B 1 87 ? 12.836 -3.246 12.008 1 93.38 87 LEU B N 1
ATOM 2975 C CA . LEU B 1 87 ? 13.023 -4.004 10.781 1 93.38 87 LEU B CA 1
ATOM 2976 C C . LEU B 1 87 ? 13.922 -3.242 9.805 1 93.38 87 LEU B C 1
ATOM 2978 O O . LEU B 1 87 ? 14.805 -3.828 9.172 1 93.38 87 LEU B O 1
ATOM 2982 N N . SER B 1 88 ? 13.766 -1.938 9.727 1 93.19 88 SER B N 1
ATOM 2983 C CA . SER B 1 88 ? 14.414 -1.149 8.688 1 93.19 88 SER B CA 1
ATOM 2984 C C . SER B 1 88 ? 15.781 -0.648 9.156 1 93.19 88 SER B C 1
ATOM 2986 O O . SER B 1 88 ? 16.734 -0.602 8.367 1 93.19 88 SER B O 1
ATOM 2988 N N . ILE B 1 89 ? 15.875 -0.268 10.414 1 94 89 ILE B N 1
ATOM 2989 C CA . ILE B 1 89 ? 17.094 0.379 10.898 1 94 89 ILE B CA 1
ATOM 2990 C C . ILE B 1 89 ? 18.062 -0.673 11.445 1 94 89 ILE B C 1
ATOM 2992 O O . ILE B 1 89 ? 19.234 -0.704 11.062 1 94 89 ILE B O 1
ATOM 2996 N N . THR B 1 90 ? 17.516 -1.511 12.273 1 93.12 90 THR B N 1
ATOM 2997 C CA . THR B 1 90 ? 18.391 -2.471 12.945 1 93.12 90 THR B CA 1
ATOM 2998 C C . THR B 1 90 ? 18.609 -3.705 12.078 1 93.12 90 THR B C 1
ATOM 3000 O O . THR B 1 90 ? 19.75 -4.141 11.883 1 93.12 90 THR B O 1
ATOM 3003 N N . LEU B 1 91 ? 17.578 -4.195 11.477 1 90.31 91 LEU B N 1
ATOM 3004 C CA . LEU B 1 91 ? 17.688 -5.449 10.734 1 90.31 91 LEU B CA 1
ATOM 3005 C C . LEU B 1 91 ? 17.906 -5.18 9.25 1 90.31 91 LEU B C 1
ATOM 3007 O O . LEU B 1 91 ? 18.094 -6.117 8.469 1 90.31 91 LEU B O 1
ATOM 3011 N N . VAL B 1 92 ? 17.781 -3.918 8.836 1 90 92 VAL B N 1
ATOM 3012 C CA . VAL B 1 92 ? 18.141 -3.438 7.504 1 90 92 VAL B CA 1
ATOM 3013 C C . VAL B 1 92 ? 17.312 -4.172 6.453 1 90 92 VAL B C 1
ATOM 3015 O O . VAL B 1 92 ? 17.828 -4.57 5.406 1 90 92 VAL B O 1
ATOM 3018 N N . GLN B 1 93 ? 16.078 -4.465 6.875 1 86.94 93 GLN B N 1
ATOM 3019 C CA . GLN B 1 93 ? 15.148 -5.066 5.926 1 86.94 93 GLN B CA 1
ATOM 3020 C C . GLN B 1 93 ? 14.617 -4.023 4.941 1 86.94 93 GLN B C 1
ATOM 3022 O O . GLN B 1 93 ? 14.711 -2.822 5.195 1 86.94 93 GLN B O 1
ATOM 3027 N N . ASN B 1 94 ? 14.164 -4.496 3.766 1 86.44 94 ASN B N 1
ATOM 3028 C CA . ASN B 1 94 ? 13.523 -3.619 2.787 1 86.44 94 ASN B CA 1
ATOM 3029 C C . ASN B 1 94 ? 12.352 -2.855 3.396 1 86.44 94 ASN B C 1
ATOM 3031 O O . ASN B 1 94 ? 11.406 -3.463 3.9 1 86.44 94 ASN B O 1
ATOM 3035 N N . GLN B 1 95 ? 12.422 -1.562 3.404 1 91.25 95 GLN B N 1
ATOM 3036 C CA . GLN B 1 95 ? 11.453 -0.698 4.07 1 91.25 95 GLN B CA 1
ATOM 3037 C C . GLN B 1 95 ? 10.062 -0.855 3.461 1 91.25 95 GLN B C 1
ATOM 3039 O O . GLN B 1 95 ? 9.055 -0.771 4.164 1 91.25 95 GLN B O 1
ATOM 3044 N N . SER B 1 96 ? 10 -1.073 2.158 1 89 96 SER B N 1
ATOM 3045 C CA . SER B 1 96 ? 8.719 -1.245 1.479 1 89 96 SER B CA 1
ATOM 3046 C C . SER B 1 96 ? 8.016 -2.518 1.938 1 89 96 SER B C 1
ATOM 3048 O O . SER B 1 96 ? 6.82 -2.498 2.246 1 89 96 SER B O 1
ATOM 3050 N N . VAL B 1 97 ? 8.805 -3.547 2.027 1 82.81 97 VAL B N 1
ATOM 3051 C CA . VAL B 1 97 ? 8.273 -4.844 2.43 1 82.81 97 VAL B CA 1
ATOM 3052 C C . VAL B 1 97 ? 7.836 -4.793 3.891 1 82.81 97 VAL B C 1
ATOM 3054 O O . VAL B 1 97 ? 6.77 -5.305 4.242 1 82.81 97 VAL B O 1
ATOM 3057 N N . SER B 1 98 ? 8.695 -4.188 4.688 1 90.94 98 SER B N 1
ATOM 3058 C CA . SER B 1 98 ? 8.383 -4.043 6.105 1 90.94 98 SER B CA 1
ATOM 3059 C C . SER B 1 98 ? 7.066 -3.289 6.301 1 90.94 98 SER B C 1
ATOM 3061 O O . SER B 1 98 ? 6.199 -3.729 7.059 1 90.94 98 SER B O 1
ATOM 3063 N N . GLY B 1 99 ? 6.91 -2.182 5.637 1 93.69 99 GLY B N 1
ATOM 3064 C CA . GLY B 1 99 ? 5.699 -1.384 5.754 1 93.69 99 GLY B CA 1
ATOM 3065 C C . GLY B 1 99 ? 4.445 -2.139 5.348 1 93.69 99 GLY B C 1
ATOM 3066 O O . GLY B 1 99 ? 3.434 -2.09 6.051 1 93.69 99 GLY B O 1
ATOM 3067 N N . LEU B 1 100 ? 4.512 -2.82 4.262 1 88.81 100 LEU B N 1
ATOM 3068 C CA . LEU B 1 100 ? 3.367 -3.57 3.76 1 88.81 100 LEU B CA 1
ATOM 3069 C C . LEU B 1 100 ? 2.982 -4.684 4.727 1 88.81 100 LEU B C 1
ATOM 3071 O O . LEU B 1 100 ? 1.797 -4.895 4.996 1 88.81 100 LEU B O 1
ATOM 3075 N N . ALA B 1 101 ? 3.986 -5.406 5.195 1 87.81 101 ALA B N 1
ATOM 3076 C CA . ALA B 1 101 ? 3.74 -6.488 6.145 1 87.81 101 ALA B CA 1
ATOM 3077 C C . ALA B 1 101 ? 3.049 -5.965 7.402 1 87.81 101 ALA B C 1
ATOM 3079 O O . ALA B 1 101 ? 2.109 -6.586 7.902 1 87.81 101 ALA B O 1
ATOM 3080 N N . ILE B 1 102 ? 3.492 -4.844 7.836 1 94.75 102 ILE B N 1
ATOM 3081 C CA . ILE B 1 102 ? 2.939 -4.238 9.039 1 94.75 102 ILE B CA 1
ATOM 3082 C C . ILE B 1 102 ? 1.492 -3.82 8.789 1 94.75 102 ILE B C 1
ATOM 3084 O O . ILE B 1 102 ? 0.625 -4.027 9.641 1 94.75 102 ILE B O 1
ATOM 3088 N N . ASN B 1 103 ? 1.241 -3.25 7.66 1 93.88 103 ASN B N 1
ATOM 3089 C CA . ASN B 1 103 ? -0.123 -2.854 7.332 1 93.88 103 ASN B CA 1
ATOM 3090 C C . ASN B 1 103 ? -1.078 -4.043 7.367 1 93.88 103 ASN B C 1
ATOM 3092 O O . ASN B 1 103 ? -2.16 -3.957 7.953 1 93.88 103 ASN B O 1
ATOM 3096 N N . MET B 1 104 ? -0.668 -5.082 6.773 1 87.56 104 MET B N 1
ATOM 3097 C CA . MET B 1 104 ? -1.52 -6.27 6.711 1 87.56 104 MET B CA 1
ATOM 3098 C C . MET B 1 104 ? -1.714 -6.871 8.094 1 87.56 104 MET B C 1
ATOM 3100 O O . MET B 1 104 ? -2.811 -7.32 8.438 1 87.56 104 MET B O 1
ATOM 3104 N N . LEU B 1 105 ? -0.669 -6.875 8.82 1 90.44 105 LEU B N 1
ATOM 3105 C CA . LEU B 1 105 ? -0.756 -7.395 10.188 1 90.44 105 LEU B CA 1
ATOM 3106 C C . LEU B 1 105 ? -1.721 -6.562 11.023 1 90.44 105 LEU B C 1
ATOM 3108 O O . LEU B 1 105 ? -2.551 -7.113 11.75 1 90.44 105 LEU B O 1
ATOM 3112 N N . MET B 1 106 ? -1.598 -5.27 10.922 1 94.81 106 MET B N 1
ATOM 3113 C CA . MET B 1 106 ? -2.402 -4.398 11.766 1 94.81 106 MET B CA 1
ATOM 3114 C C . MET B 1 106 ? -3.873 -4.449 11.367 1 94.81 106 MET B C 1
ATOM 3116 O O . MET B 1 106 ? -4.758 -4.309 12.211 1 94.81 106 MET B O 1
ATOM 3120 N N . LEU B 1 107 ? -4.18 -4.621 10.086 1 89.25 107 LEU B N 1
ATOM 3121 C CA . LEU B 1 107 ? -5.555 -4.844 9.656 1 89.25 107 LEU B CA 1
ATOM 3122 C C . LEU B 1 107 ? -6.18 -6.012 10.414 1 89.25 107 LEU B C 1
ATOM 3124 O O . LEU B 1 107 ? -7.285 -5.891 10.945 1 89.25 107 LEU B O 1
ATOM 3128 N N . GLY B 1 108 ? -5.465 -7.145 10.508 1 86.75 108 GLY B N 1
ATOM 3129 C CA . GLY B 1 108 ? -5.953 -8.32 11.211 1 86.75 108 GLY B CA 1
ATOM 3130 C C . GLY B 1 108 ? -6 -8.133 12.719 1 86.75 108 GLY B C 1
ATOM 3131 O O . GLY B 1 108 ? -7.004 -8.461 13.359 1 86.75 108 GLY B O 1
ATOM 3132 N N . VAL B 1 109 ? -4.965 -7.559 13.297 1 92.69 109 VAL B N 1
ATOM 3133 C CA . VAL B 1 109 ? -4.832 -7.422 14.742 1 92.69 109 VAL B CA 1
ATOM 3134 C C . VAL B 1 109 ? -5.926 -6.5 15.281 1 92.69 109 VAL B C 1
ATOM 3136 O O . VAL B 1 109 ? -6.59 -6.824 16.266 1 92.69 109 VAL B O 1
ATOM 3139 N N . THR B 1 110 ? -6.152 -5.395 14.633 1 94 110 THR B N 1
ATOM 3140 C CA . THR B 1 110 ? -7.137 -4.445 15.133 1 94 110 THR B CA 1
ATOM 3141 C C . THR B 1 110 ? -8.547 -4.992 14.977 1 94 110 THR B C 1
ATOM 3143 O O . THR B 1 110 ? -9.406 -4.781 15.836 1 94 110 THR B O 1
ATOM 3146 N N . SER B 1 111 ? -8.812 -5.672 13.859 1 88 111 SER B N 1
ATOM 3147 C CA . SER B 1 111 ? -10.125 -6.293 13.68 1 88 111 SER B CA 1
ATOM 3148 C C . SER B 1 111 ? -10.383 -7.348 14.75 1 88 111 SER B C 1
ATOM 3150 O O . SER B 1 111 ? -11.484 -7.41 15.305 1 88 111 SER B O 1
ATOM 3152 N N . PHE B 1 112 ? -9.352 -8.141 15.062 1 86.69 112 PHE B N 1
ATOM 3153 C CA . PHE B 1 112 ? -9.469 -9.195 16.062 1 86.69 112 PHE B CA 1
ATOM 3154 C C . PHE B 1 112 ? -9.711 -8.594 17.453 1 86.69 112 PHE B C 1
ATOM 3156 O O . PHE B 1 112 ? -10.609 -9.031 18.172 1 86.69 112 PHE B O 1
ATOM 3163 N N . LEU B 1 113 ? -8.93 -7.629 17.766 1 90.88 113 LEU B N 1
ATOM 3164 C CA . LEU B 1 113 ? -9.055 -7.012 19.094 1 90.88 113 LEU B CA 1
ATOM 3165 C C . LEU B 1 113 ? -10.398 -6.309 19.234 1 90.88 113 LEU B C 1
ATOM 3167 O O . LEU B 1 113 ? -10.992 -6.316 20.312 1 90.88 113 LEU B O 1
ATOM 3171 N N . PHE B 1 114 ? -10.836 -5.738 18.188 1 90.5 114 PHE B N 1
ATOM 3172 C CA . PHE B 1 114 ? -12.125 -5.047 18.219 1 90.5 114 PHE B CA 1
ATOM 3173 C C . PHE B 1 114 ? -13.258 -6.035 18.453 1 90.5 114 PHE B C 1
ATOM 3175 O O . PHE B 1 114 ? -14.188 -5.754 19.219 1 90.5 114 PHE B O 1
ATOM 3182 N N . LYS B 1 115 ? -13.211 -7.082 17.766 1 83.62 115 LYS B N 1
ATOM 3183 C CA . LYS B 1 115 ? -14.227 -8.117 17.953 1 83.62 115 LYS B CA 1
ATOM 3184 C C . LYS B 1 115 ? -14.203 -8.672 19.375 1 83.62 115 LYS B C 1
ATOM 3186 O O . LYS B 1 115 ? -15.25 -9 19.938 1 83.62 115 LYS B O 1
ATOM 3191 N N . LEU B 1 116 ? -13.023 -8.875 19.875 1 83.19 116 LEU B N 1
ATOM 3192 C CA . LEU B 1 116 ? -12.875 -9.344 21.25 1 83.19 116 LEU B CA 1
ATOM 3193 C C . LEU B 1 116 ? -13.5 -8.352 22.234 1 83.19 116 LEU B C 1
ATOM 3195 O O . LEU B 1 116 ? -14.102 -8.75 23.219 1 83.19 116 LEU B O 1
ATOM 3199 N N . MET B 1 117 ? -13.336 -7.094 21.953 1 86.62 117 MET B N 1
ATOM 3200 C CA . MET B 1 117 ? -13.875 -6.035 22.812 1 86.62 117 MET B CA 1
ATOM 3201 C C . MET B 1 117 ? -15.398 -5.988 22.719 1 86.62 117 MET B C 1
ATOM 3203 O O . MET B 1 117 ? -16.078 -5.727 23.719 1 86.62 117 MET B O 1
ATOM 3207 N N . SER B 1 118 ? -16.031 -6.055 21.547 1 76.75 118 SER B N 1
ATOM 3208 C CA . SER B 1 118 ? -17.453 -5.844 21.297 1 76.75 118 SER B CA 1
ATOM 3209 C C . SER B 1 118 ? -18.281 -6.992 21.844 1 76.75 118 SER B C 1
ATOM 3211 O O . SER B 1 118 ? -19.484 -6.832 22.094 1 76.75 118 SER B O 1
ATOM 3213 N N . ASP B 1 119 ? -17.719 -7.957 22.375 1 65.5 119 ASP B N 1
ATOM 3214 C CA . ASP B 1 119 ? -18.484 -9.125 22.797 1 65.5 119 ASP B CA 1
ATOM 3215 C C . ASP B 1 119 ? -19.672 -9.375 21.875 1 65.5 119 ASP B C 1
ATOM 3217 O O . ASP B 1 119 ? -20.781 -9.656 22.344 1 65.5 119 ASP B O 1
ATOM 3221 N N . GLY B 1 120 ? -19.484 -9.078 20.594 1 60.12 120 GLY B N 1
ATOM 3222 C CA . GLY B 1 120 ? -20.531 -9.305 19.609 1 60.12 120 GLY B CA 1
ATOM 3223 C C . GLY B 1 120 ? -21.562 -8.188 19.547 1 60.12 120 GLY B C 1
ATOM 3224 O O . GLY B 1 120 ? -22.484 -8.219 18.734 1 60.12 120 GLY B O 1
ATOM 3225 N N . GLN B 1 121 ? -21.5 -7.215 20.422 1 63 121 GLN B N 1
ATOM 3226 C CA . GLN B 1 121 ? -22.5 -6.152 20.438 1 63 121 GLN B CA 1
ATOM 3227 C C . GLN B 1 121 ? -21.969 -4.898 19.75 1 63 121 GLN B C 1
ATOM 3229 O O . GLN B 1 121 ? -20.766 -4.688 19.672 1 63 121 GLN B O 1
ATOM 3234 N N . GLY B 1 122 ? -22.812 -4.246 19 1 67.19 122 GLY B N 1
ATOM 3235 C CA . GLY B 1 122 ? -22.484 -2.963 18.406 1 67.19 122 GLY B CA 1
ATOM 3236 C C . GLY B 1 122 ? -22.078 -1.916 19.422 1 67.19 122 GLY B C 1
ATOM 3237 O O . GLY B 1 122 ? -22.469 -1.99 20.594 1 67.19 122 GLY B O 1
ATOM 3238 N N . TYR B 1 123 ? -20.953 -1.215 19.109 1 71.94 123 TYR B N 1
ATOM 3239 C CA . TYR B 1 123 ? -20.5 -0.193 20.047 1 71.94 123 TYR B CA 1
ATOM 3240 C C . TYR B 1 123 ? -21.297 1.098 19.875 1 71.94 123 TYR B C 1
ATOM 3242 O O . TYR B 1 123 ? -21.672 1.458 18.766 1 71.94 123 TYR B O 1
ATOM 3250 N N . GLN B 1 124 ? -21.688 1.552 21.047 1 76.5 124 GLN B N 1
ATOM 3251 C CA . GLN B 1 124 ? -22.203 2.916 21.031 1 76.5 124 GLN B CA 1
ATOM 3252 C C . GLN B 1 124 ? -21.094 3.92 20.703 1 76.5 124 GLN B C 1
ATOM 3254 O O . GLN B 1 124 ? -19.938 3.703 21.047 1 76.5 124 GLN B O 1
ATOM 3259 N N . GLN B 1 125 ? -21.484 4.965 20.109 1 88.75 125 GLN B N 1
ATOM 3260 C CA . GLN B 1 125 ? -20.594 6.074 19.781 1 88.75 125 GLN B CA 1
ATOM 3261 C C . GLN B 1 125 ? -20.094 6.777 21.031 1 88.75 125 GLN B C 1
ATOM 3263 O O . GLN B 1 125 ? -20.875 7.012 21.969 1 88.75 125 GLN B O 1
ATOM 3268 N N . ILE B 1 126 ? -18.781 6.969 21.172 1 93.12 126 ILE B N 1
ATOM 3269 C CA . ILE B 1 126 ? -18.219 7.746 22.266 1 93.12 126 ILE B CA 1
ATOM 3270 C C . ILE B 1 126 ? -18.328 9.234 21.953 1 93.12 126 ILE B C 1
ATOM 3272 O O . ILE B 1 126 ? -18.547 9.625 20.812 1 93.12 126 ILE B O 1
ATOM 3276 N N . GLU B 1 127 ? -18.188 10.016 23.016 1 94.44 127 GLU B N 1
ATOM 3277 C CA . GLU B 1 127 ? -18.109 11.453 22.781 1 94.44 127 GLU B CA 1
ATOM 3278 C C . GLU B 1 127 ? -16.844 11.82 22.016 1 94.44 127 GLU B C 1
ATOM 3280 O O . GLU B 1 127 ? -15.867 11.062 22.016 1 94.44 127 GLU B O 1
ATOM 3285 N N . THR B 1 128 ? -16.891 12.93 21.344 1 96.88 128 THR B N 1
ATOM 3286 C CA . THR B 1 128 ? -15.734 13.398 20.578 1 96.88 128 THR B CA 1
ATOM 3287 C C . THR B 1 128 ? -15.258 14.742 21.094 1 96.88 128 THR B C 1
ATOM 3289 O O . THR B 1 128 ? -15.969 15.422 21.844 1 96.88 128 THR B O 1
ATOM 3292 N N . PHE B 1 129 ? -14.047 15.125 20.828 1 97.38 129 PHE B N 1
ATOM 3293 C CA . PHE B 1 129 ? -13.531 16.438 21.188 1 97.38 129 PHE B CA 1
ATOM 3294 C C . PHE B 1 129 ? -14.359 17.547 20.547 1 97.38 129 PHE B C 1
ATOM 3296 O O . PHE B 1 129 ? -14.641 17.5 19.344 1 97.38 129 PHE B O 1
ATOM 3303 N N . PRO B 1 130 ? -14.766 18.516 21.297 1 94.69 130 PRO B N 1
ATOM 3304 C CA . PRO B 1 130 ? -15.539 19.625 20.734 1 94.69 130 PRO B CA 1
ATOM 3305 C C . PRO B 1 130 ? -14.664 20.641 20 1 94.69 130 PRO B C 1
ATOM 3307 O O . PRO B 1 130 ? -13.445 20.656 20.172 1 94.69 130 PRO B O 1
ATOM 3310 N N . ASN B 1 131 ? -15.312 21.422 19.125 1 94 131 ASN B N 1
ATOM 3311 C CA . ASN B 1 131 ? -14.625 22.547 18.516 1 94 131 ASN B CA 1
ATOM 3312 C C . ASN B 1 131 ? -14.422 23.688 19.5 1 94 131 ASN B C 1
ATOM 3314 O O . ASN B 1 131 ? -15.18 23.828 20.469 1 94 131 ASN B O 1
ATOM 3318 N N . ILE B 1 132 ? -13.375 24.406 19.344 1 94 132 ILE B N 1
ATOM 3319 C CA . ILE B 1 132 ? -13.062 25.625 20.094 1 94 132 ILE B CA 1
ATOM 3320 C C . ILE B 1 132 ? -12.969 26.812 19.156 1 94 132 ILE B C 1
ATOM 3322 O O . ILE B 1 132 ? -12 26.938 18.391 1 94 132 ILE B O 1
ATOM 3326 N N . ALA B 1 133 ? -13.93 27.672 19.25 1 93 133 ALA B N 1
ATOM 3327 C CA . ALA B 1 133 ? -13.945 28.844 18.375 1 93 133 ALA B CA 1
ATOM 3328 C C . ALA B 1 133 ? -13.047 29.938 18.938 1 93 133 ALA B C 1
ATOM 3330 O O . ALA B 1 133 ? -13.133 30.281 20.125 1 93 133 ALA B O 1
ATOM 3331 N N . ILE B 1 134 ? -12.203 30.438 18.172 1 91.44 134 ILE B N 1
ATOM 3332 C CA . ILE B 1 134 ? -11.422 31.609 18.547 1 91.44 134 ILE B CA 1
ATOM 3333 C C . ILE B 1 134 ? -12.227 32.875 18.297 1 91.44 134 ILE B C 1
ATOM 3335 O O . ILE B 1 134 ? -12.57 33.188 17.156 1 91.44 134 ILE B O 1
ATOM 3339 N N . PRO B 1 135 ? -12.5 33.562 19.344 1 90.19 135 PRO B N 1
ATOM 3340 C CA . PRO B 1 135 ? -13.359 34.719 19.203 1 90.19 135 PRO B CA 1
ATOM 3341 C C . PRO B 1 135 ? -12.82 35.719 18.188 1 90.19 135 PRO B C 1
ATOM 3343 O O . PRO B 1 135 ? -11.617 36 18.156 1 90.19 135 PRO B O 1
ATOM 3346 N N . GLY B 1 136 ? -13.742 36.25 17.375 1 89.56 136 GLY B N 1
ATOM 3347 C CA . GLY B 1 136 ? -13.359 37.219 16.359 1 89.56 136 GLY B CA 1
ATOM 3348 C C . GLY B 1 136 ? -12.914 36.562 15.062 1 89.56 136 GLY B C 1
ATOM 3349 O O . GLY B 1 136 ? -13.508 36.812 14.008 1 89.56 136 GLY B O 1
ATOM 3350 N N . LEU B 1 137 ? -12.008 35.625 15.156 1 89.44 137 LEU B N 1
ATOM 3351 C CA . LEU B 1 137 ? -11.43 35 13.977 1 89.44 137 LEU B CA 1
ATOM 3352 C C . LEU B 1 137 ? -12.391 34 13.367 1 89.44 137 LEU B C 1
ATOM 3354 O O . LEU B 1 137 ? -12.422 33.812 12.148 1 89.44 137 LEU B O 1
ATOM 3358 N N . SER B 1 138 ? -13.133 33.375 14.164 1 89.56 138 SER B N 1
ATOM 3359 C CA . SER B 1 138 ? -14.055 32.344 13.711 1 89.56 138 SER B CA 1
ATOM 3360 C C . SER B 1 138 ? -15.203 32.938 12.906 1 89.56 138 SER B C 1
ATOM 3362 O O . SER B 1 138 ? -15.922 32.219 12.211 1 89.56 138 SER B O 1
ATOM 3364 N N . LYS B 1 139 ? -15.391 34.281 12.938 1 87.19 139 LYS B N 1
ATOM 3365 C CA . LYS B 1 139 ? -16.516 34.938 12.273 1 87.19 139 LYS B CA 1
ATOM 3366 C C . LYS B 1 139 ? -16.109 35.469 10.906 1 87.19 139 LYS B C 1
ATOM 3368 O O . LYS B 1 139 ? -16.938 35.969 10.148 1 87.19 139 LYS B O 1
ATOM 3373 N N . ILE B 1 140 ? -14.828 35.375 10.578 1 87.62 140 ILE B N 1
ATOM 3374 C CA . ILE B 1 140 ? -14.352 35.812 9.273 1 87.62 140 ILE B CA 1
ATOM 3375 C C . ILE B 1 140 ? -15.023 35 8.172 1 87.62 140 ILE B C 1
ATOM 3377 O O . ILE B 1 140 ? -15 33.75 8.211 1 87.62 140 ILE B O 1
ATOM 3381 N N . PRO B 1 141 ? -15.602 35.688 7.25 1 85.75 141 PRO B N 1
ATOM 3382 C CA . PRO B 1 141 ? -16.297 34.938 6.184 1 85.75 141 PRO B CA 1
ATOM 3383 C C . PRO B 1 141 ? -15.352 34.031 5.406 1 85.75 141 PRO B C 1
ATOM 3385 O O . PRO B 1 141 ? -14.195 34.375 5.164 1 85.75 141 PRO B O 1
ATOM 3388 N N . LEU B 1 142 ? -15.789 32.812 5.051 1 85.38 142 LEU B N 1
ATOM 3389 C CA . LEU B 1 142 ? -15.109 31.828 4.203 1 85.38 142 LEU B CA 1
ATOM 3390 C C . LEU B 1 142 ? -14.07 31.047 4.996 1 85.38 142 LEU B C 1
ATOM 3392 O O . LEU B 1 142 ? -14.148 29.828 5.098 1 85.38 142 LEU B O 1
ATOM 3396 N N . ILE B 1 143 ? -13.203 31.766 5.754 1 88.56 143 ILE B N 1
ATOM 3397 C CA . ILE B 1 143 ? -12.055 31.078 6.32 1 88.56 143 ILE B CA 1
ATOM 3398 C C . ILE B 1 143 ? -12.266 30.859 7.816 1 88.56 143 ILE B C 1
ATOM 3400 O O . ILE B 1 143 ? -11.602 30.031 8.43 1 88.56 143 ILE B O 1
ATOM 3404 N N . GLY B 1 144 ? -13.125 31.641 8.492 1 87.75 144 GLY B N 1
ATOM 3405 C CA . GLY B 1 144 ? -13.305 31.578 9.938 1 87.75 144 GLY B CA 1
ATOM 3406 C C . GLY B 1 144 ? -13.703 30.203 10.438 1 87.75 144 GLY B C 1
ATOM 3407 O O . GLY B 1 144 ? -13.047 29.656 11.32 1 87.75 144 GLY B O 1
ATOM 3408 N N . GLU B 1 145 ? -14.703 29.641 9.852 1 87.69 145 GLU B N 1
ATOM 3409 C CA . GLU B 1 145 ? -15.203 28.328 10.258 1 87.69 145 GLU B CA 1
ATOM 3410 C C . GLU B 1 145 ? -14.188 27.234 9.961 1 87.69 145 GLU B C 1
ATOM 3412 O O . GLU B 1 145 ? -14.039 26.281 10.734 1 87.69 145 GLU B O 1
ATOM 3417 N N . ALA B 1 146 ? -13.438 27.422 8.93 1 88.75 146 ALA B N 1
ATOM 3418 C CA . ALA B 1 146 ? -12.531 26.375 8.445 1 88.75 146 ALA B CA 1
ATOM 3419 C C . ALA B 1 146 ? -11.258 26.312 9.281 1 88.75 146 ALA B C 1
ATOM 3421 O O . ALA B 1 146 ? -10.766 25.234 9.586 1 88.75 146 ALA B O 1
ATOM 3422 N N . PHE B 1 147 ? -10.828 27.469 9.766 1 91.69 147 PHE B N 1
ATOM 3423 C CA . PHE B 1 147 ? -9.492 27.469 10.352 1 91.69 147 PHE B CA 1
ATOM 3424 C C . PHE B 1 147 ? -9.547 27.906 11.812 1 91.69 147 PHE B C 1
ATOM 3426 O O . PHE B 1 147 ? -8.609 27.672 12.578 1 91.69 147 PHE B O 1
ATOM 3433 N N . PHE B 1 148 ? -10.719 28.516 12.227 1 93.31 148 PHE B N 1
ATOM 3434 C CA . PHE B 1 148 ? -10.703 29.141 13.555 1 93.31 148 PHE B CA 1
ATOM 3435 C C . PHE B 1 148 ? -11.867 28.641 14.398 1 93.31 148 PHE B C 1
ATOM 3437 O O . PHE B 1 148 ? -12.172 29.203 15.445 1 93.31 148 PHE B O 1
ATOM 3444 N N . ASN B 1 149 ? -12.555 27.688 14.016 1 92.81 149 ASN B N 1
ATOM 3445 C CA . ASN B 1 149 ? -13.547 26.922 14.773 1 92.81 149 ASN B CA 1
ATOM 3446 C C . ASN B 1 149 ? -13.297 25.422 14.656 1 92.81 149 ASN B C 1
ATOM 3448 O O . ASN B 1 149 ? -14.141 24.688 14.133 1 92.81 149 ASN B O 1
ATOM 3452 N N . CYS B 1 150 ? -12.086 25.031 15.18 1 94.5 150 CYS B N 1
ATOM 3453 C CA . CYS B 1 150 ? -11.625 23.656 15.039 1 94.5 150 CYS B CA 1
ATOM 3454 C C . CYS B 1 150 ? -11.359 23.031 16.406 1 94.5 150 CYS B C 1
ATOM 3456 O O . CYS B 1 150 ? -11.391 23.719 17.422 1 94.5 150 CYS B O 1
ATOM 3458 N N . ASP B 1 151 ? -11.281 21.781 16.469 1 96.12 151 ASP B N 1
ATOM 3459 C CA . ASP B 1 151 ? -10.891 21.062 17.688 1 96.12 151 ASP B CA 1
ATOM 3460 C C . ASP B 1 151 ? -9.43 21.312 18.031 1 96.12 151 ASP B C 1
ATOM 3462 O O . ASP B 1 151 ? -8.672 21.828 17.203 1 96.12 151 ASP B O 1
ATOM 3466 N N . PHE B 1 152 ? -9.008 21 19.234 1 96.31 152 PHE B N 1
ATOM 3467 C CA . PHE B 1 152 ? -7.68 21.344 19.703 1 96.31 152 PHE B CA 1
ATOM 3468 C C . PHE B 1 152 ? -6.605 20.609 18.922 1 96.31 152 PHE B C 1
ATOM 3470 O O . PHE B 1 152 ? -5.496 21.125 18.75 1 96.31 152 PHE B O 1
ATOM 3477 N N . LEU B 1 153 ? -6.891 19.406 18.391 1 98.19 153 LEU B N 1
ATOM 3478 C CA . LEU B 1 153 ? -5.906 18.656 17.609 1 98.19 153 LEU B CA 1
ATOM 3479 C C . LEU B 1 153 ? -5.629 19.375 16.281 1 98.19 153 LEU B C 1
ATOM 3481 O O . LEU B 1 153 ? -4.504 19.328 15.781 1 98.19 153 LEU B O 1
ATOM 3485 N N . THR B 1 154 ? -6.656 19.984 15.727 1 97.81 154 THR B N 1
ATOM 3486 C CA . THR B 1 154 ? -6.461 20.75 14.5 1 97.81 154 THR B CA 1
ATOM 3487 C C . THR B 1 154 ? -5.555 21.953 14.75 1 97.81 154 THR B C 1
ATOM 3489 O O . THR B 1 154 ? -4.621 22.203 13.984 1 97.81 154 THR B O 1
ATOM 3492 N N . TYR B 1 155 ? -5.754 22.688 15.852 1 97.31 155 TYR B N 1
ATOM 3493 C CA . TYR B 1 155 ? -4.863 23.781 16.203 1 97.31 155 TYR B CA 1
ATOM 3494 C C . TYR B 1 155 ? -3.443 23.281 16.438 1 97.31 155 TYR B C 1
ATOM 3496 O O . TYR B 1 155 ? -2.477 23.938 16.047 1 97.31 155 TYR B O 1
ATOM 3504 N N . LEU B 1 156 ? -3.354 22.109 17.031 1 97.94 156 LEU B N 1
ATOM 3505 C CA . LEU B 1 156 ? -2.047 21.531 17.328 1 97.94 156 LEU B CA 1
ATOM 3506 C C . LEU B 1 156 ? -1.273 21.234 16.047 1 97.94 156 LEU B C 1
ATOM 3508 O O . LEU B 1 156 ? -0.065 21.469 15.984 1 97.94 156 LEU B O 1
ATOM 3512 N N . ILE B 1 157 ? -1.977 20.719 15.016 1 97.81 157 ILE B N 1
ATOM 3513 C CA . ILE B 1 157 ? -1.265 20.359 13.797 1 97.81 157 ILE B CA 1
ATOM 3514 C C . ILE B 1 157 ? -0.778 21.609 13.078 1 97.81 157 ILE B C 1
ATOM 3516 O O . ILE B 1 157 ? 0.286 21.609 12.453 1 97.81 157 ILE B O 1
ATOM 3520 N N . TYR B 1 158 ? -1.516 22.766 13.234 1 96.44 158 TYR B N 1
ATOM 3521 C CA . TYR B 1 158 ? -1.032 24.031 12.672 1 96.44 158 TYR B CA 1
ATOM 3522 C C . TYR B 1 158 ? 0.271 24.453 13.344 1 96.44 158 TYR B C 1
ATOM 3524 O O . TYR B 1 158 ? 1.216 24.859 12.664 1 96.44 158 TYR B O 1
ATOM 3532 N N . ILE B 1 159 ? 0.32 24.312 14.562 1 97.56 159 ILE B N 1
ATOM 3533 C CA . ILE B 1 159 ? 1.508 24.672 15.328 1 97.56 159 ILE B CA 1
ATOM 3534 C C . ILE B 1 159 ? 2.666 23.75 14.961 1 97.56 159 ILE B C 1
ATOM 3536 O O . ILE B 1 159 ? 3.791 24.203 14.75 1 97.56 159 ILE B O 1
ATOM 3540 N N . LEU B 1 160 ? 2.363 22.453 14.844 1 98 160 LEU B N 1
ATOM 3541 C CA . LEU B 1 160 ? 3.395 21.469 14.523 1 98 160 LEU B CA 1
ATOM 3542 C C . LEU B 1 160 ? 3.967 21.719 13.133 1 98 160 LEU B C 1
ATOM 3544 O O . LEU B 1 160 ? 5.16 21.5 12.898 1 98 160 LEU B O 1
ATOM 3548 N N . LEU B 1 161 ? 3.078 22.141 12.266 1 97.44 161 LEU B N 1
ATOM 3549 C CA . LEU B 1 161 ? 3.531 22.453 10.906 1 97.44 161 LEU B CA 1
ATOM 3550 C C . LEU B 1 161 ? 4.543 23.594 10.922 1 97.44 161 LEU B C 1
ATOM 3552 O O . LEU B 1 161 ? 5.602 23.5 10.297 1 97.44 161 LEU B O 1
ATOM 3556 N N . ILE B 1 162 ? 4.227 24.641 11.633 1 97.44 162 ILE B N 1
ATOM 3557 C CA . ILE B 1 162 ? 5.109 25.797 11.734 1 97.44 162 ILE B CA 1
ATOM 3558 C C . ILE B 1 162 ? 6.398 25.406 12.453 1 97.44 162 ILE B C 1
ATOM 3560 O O . ILE B 1 162 ? 7.496 25.75 12.008 1 97.44 162 ILE B O 1
ATOM 3564 N N . PHE B 1 163 ? 6.242 24.641 13.461 1 97.56 163 PHE B N 1
ATOM 3565 C CA . PHE B 1 163 ? 7.395 24.219 14.242 1 97.56 163 PHE B CA 1
ATOM 3566 C C . PHE B 1 163 ? 8.32 23.328 13.414 1 97.56 163 PHE B C 1
ATOM 3568 O O . PHE B 1 163 ? 9.547 23.5 13.453 1 97.56 163 PHE B O 1
ATOM 3575 N N . THR B 1 164 ? 7.77 22.375 12.711 1 97.31 164 THR B N 1
ATOM 3576 C CA . THR B 1 164 ? 8.578 21.484 11.891 1 97.31 164 THR B CA 1
ATOM 3577 C C . THR B 1 164 ? 9.297 22.266 10.797 1 97.31 164 THR B C 1
ATOM 3579 O O . THR B 1 164 ? 10.461 21.984 10.492 1 97.31 164 THR B O 1
ATOM 3582 N N . TRP B 1 165 ? 8.586 23.234 10.266 1 96.31 165 TRP B N 1
ATOM 3583 C CA . TRP B 1 165 ? 9.195 24.062 9.242 1 96.31 165 TRP B CA 1
ATOM 3584 C C . TRP B 1 165 ? 10.375 24.844 9.805 1 96.31 165 TRP B C 1
ATOM 3586 O O . TRP B 1 165 ? 11.453 24.875 9.211 1 96.31 165 TRP B O 1
ATOM 3596 N N . ILE B 1 166 ? 10.242 25.484 10.977 1 96.81 166 ILE B N 1
ATOM 3597 C CA . ILE B 1 166 ? 11.305 26.25 11.625 1 96.81 166 ILE B CA 1
ATOM 3598 C C . ILE B 1 166 ? 12.445 25.312 12.023 1 96.81 166 ILE B C 1
ATOM 3600 O O . ILE B 1 166 ? 13.617 25.656 11.852 1 96.81 166 ILE B O 1
ATOM 3604 N N . PHE B 1 167 ? 12.086 24.141 12.461 1 96.56 167 PHE B N 1
ATOM 3605 C CA . PHE B 1 167 ? 13.062 23.156 12.93 1 96.56 167 PHE B CA 1
ATOM 3606 C C . PHE B 1 167 ? 14.023 22.781 11.812 1 96.56 167 PHE B C 1
ATOM 3608 O O . PHE B 1 167 ? 15.242 22.812 12 1 96.56 167 PHE B O 1
ATOM 3615 N N . TYR B 1 168 ? 13.578 22.516 10.625 1 94.31 168 TYR B N 1
ATOM 3616 C CA . TYR B 1 168 ? 14.422 22.047 9.539 1 94.31 168 TYR B CA 1
ATOM 3617 C C . TYR B 1 168 ? 15.125 23.203 8.852 1 94.31 168 TYR B C 1
ATOM 3619 O O . TYR B 1 168 ? 16.219 23.031 8.297 1 94.31 168 TYR B O 1
ATOM 3627 N N . LYS B 1 169 ? 14.531 24.406 8.961 1 93.69 169 LYS B N 1
ATOM 3628 C CA . LYS B 1 169 ? 15.094 25.531 8.219 1 93.69 169 LYS B CA 1
ATOM 3629 C C . LYS B 1 169 ? 16.078 26.312 9.078 1 93.69 169 LYS B C 1
ATOM 3631 O O . LYS B 1 169 ? 17.047 26.875 8.562 1 93.69 169 LYS B O 1
ATOM 3636 N N . LYS B 1 170 ? 15.914 26.219 10.414 1 95.12 170 LYS B N 1
ATOM 3637 C CA . LYS B 1 170 ? 16.625 27.234 11.188 1 95.12 170 LYS B CA 1
ATOM 3638 C C . LYS B 1 170 ? 17.453 26.594 12.305 1 95.12 170 LYS B C 1
ATOM 3640 O O . LYS B 1 170 ? 18.219 27.281 12.977 1 95.12 170 LYS B O 1
ATOM 3645 N N . THR B 1 171 ? 17.344 25.312 12.516 1 96.19 171 THR B N 1
ATOM 3646 C CA . THR B 1 171 ? 18.047 24.75 13.672 1 96.19 171 THR B CA 1
ATOM 3647 C C . THR B 1 171 ? 19.125 23.766 13.234 1 96.19 171 THR B C 1
ATOM 3649 O O . THR B 1 171 ? 19 23.141 12.18 1 96.19 171 THR B O 1
ATOM 3652 N N . ASN B 1 172 ? 20.125 23.609 14.07 1 94.5 172 ASN B N 1
ATOM 3653 C CA . ASN B 1 172 ? 21.234 22.688 13.797 1 94.5 172 ASN B CA 1
ATOM 3654 C C . ASN B 1 172 ? 20.781 21.234 13.82 1 94.5 172 ASN B C 1
ATOM 3656 O O . ASN B 1 172 ? 21.094 20.453 12.914 1 94.5 172 ASN B O 1
ATOM 3660 N N . PRO B 1 173 ? 19.922 20.906 14.812 1 94.31 173 PRO B N 1
ATOM 3661 C CA . PRO B 1 173 ? 19.438 19.531 14.773 1 94.31 173 PRO B CA 1
ATOM 3662 C C . PRO B 1 173 ? 18.609 19.219 13.531 1 94.31 173 PRO B C 1
ATOM 3664 O O . PRO B 1 173 ? 18.672 18.125 12.984 1 94.31 173 PRO B O 1
ATOM 3667 N N . GLY B 1 174 ? 17.828 20.156 13.141 1 94.94 174 GLY B N 1
ATOM 3668 C CA . GLY B 1 174 ? 17.047 19.969 11.93 1 94.94 174 GLY B CA 1
ATOM 3669 C C . GLY B 1 174 ? 17.906 19.719 10.703 1 94.94 174 GLY B C 1
ATOM 3670 O O . GLY B 1 174 ? 17.594 18.859 9.875 1 94.94 174 GLY B O 1
ATOM 3671 N N . LEU B 1 175 ? 19 20.422 10.625 1 93.12 175 LEU B N 1
ATOM 3672 C CA . LEU B 1 175 ? 19.938 20.234 9.516 1 93.12 175 LEU B CA 1
ATOM 3673 C C . LEU B 1 175 ? 20.641 18.875 9.609 1 93.12 175 LEU B C 1
ATOM 3675 O O . LEU B 1 175 ? 20.906 18.25 8.586 1 93.12 175 LEU B O 1
ATOM 3679 N N . ALA B 1 176 ? 20.859 18.531 10.82 1 94.25 176 ALA B N 1
ATOM 3680 C CA . ALA B 1 176 ? 21.484 17.219 11.023 1 94.25 176 ALA B CA 1
ATOM 3681 C C . ALA B 1 176 ? 20.562 16.094 10.578 1 94.25 176 ALA B C 1
ATOM 3683 O O . ALA B 1 176 ? 21 15.141 9.938 1 94.25 176 ALA B O 1
ATOM 3684 N N . PHE B 1 177 ? 19.297 16.266 10.914 1 94 177 PHE B N 1
ATOM 3685 C CA . PHE B 1 177 ? 18.312 15.281 10.492 1 94 177 PHE B CA 1
ATOM 3686 C C . PHE B 1 177 ? 18.25 15.211 8.969 1 94 177 PHE B C 1
ATOM 3688 O O . PHE B 1 177 ? 18.172 14.125 8.398 1 94 177 PHE B O 1
ATOM 3695 N N . ALA B 1 178 ? 18.281 16.297 8.328 1 93.81 178 ALA B N 1
ATOM 3696 C CA . ALA B 1 178 ? 18.234 16.359 6.867 1 93.81 178 ALA B CA 1
ATOM 3697 C C . ALA B 1 178 ? 19.484 15.742 6.25 1 93.81 178 ALA B C 1
ATOM 3699 O O . ALA B 1 178 ? 19.406 15.062 5.227 1 93.81 178 ALA B O 1
ATOM 3700 N N . ALA B 1 179 ? 20.641 15.93 6.871 1 93 179 ALA B N 1
ATOM 3701 C CA . ALA B 1 179 ? 21.891 15.391 6.375 1 93 179 ALA B CA 1
ATOM 3702 C C . ALA B 1 179 ? 21.891 13.867 6.41 1 93 179 ALA B C 1
ATOM 3704 O O . ALA B 1 179 ? 22.453 13.219 5.523 1 93 179 ALA B O 1
ATOM 3705 N N . VAL B 1 180 ? 21.219 13.383 7.422 1 94.19 180 VAL B N 1
ATOM 3706 C CA . VAL B 1 180 ? 21.125 11.938 7.582 1 94.19 180 VAL B CA 1
ATOM 3707 C C . VAL B 1 180 ? 20.344 11.344 6.406 1 94.19 180 VAL B C 1
ATOM 3709 O O . VAL B 1 180 ? 20.656 10.234 5.949 1 94.19 180 VAL B O 1
ATOM 3712 N N . GLY B 1 181 ? 19.375 12.062 5.938 1 93.19 181 GLY B N 1
ATOM 3713 C CA . GLY B 1 181 ? 18.562 11.586 4.832 1 93.19 181 GLY B CA 1
ATOM 3714 C C . GLY B 1 181 ? 19.203 11.797 3.477 1 93.19 181 GLY B C 1
ATOM 3715 O O . GLY B 1 181 ? 18.969 11.039 2.537 1 93.19 181 GLY B O 1
ATOM 3716 N N . GLU B 1 182 ? 20.156 12.742 3.398 1 91.81 182 GLU B N 1
ATOM 3717 C CA . GLU B 1 182 ? 20.781 13.07 2.125 1 91.81 182 GLU B CA 1
ATOM 3718 C C . GLU B 1 182 ? 22.062 12.258 1.924 1 91.81 182 GLU B C 1
ATOM 3720 O O . GLU B 1 182 ? 22.234 11.609 0.889 1 91.81 182 GLU B O 1
ATOM 3725 N N . HIS B 1 183 ? 22.938 12.336 2.926 1 92.75 183 HIS B N 1
ATOM 3726 C CA . HIS B 1 183 ? 24.219 11.656 2.861 1 92.75 183 HIS B CA 1
ATOM 3727 C C . HIS B 1 183 ? 24.578 11.008 4.199 1 92.75 183 HIS B C 1
ATOM 3729 O O . HIS B 1 183 ? 25.406 11.523 4.941 1 92.75 183 HIS B O 1
ATOM 3735 N N . PRO B 1 184 ? 23.984 9.836 4.395 1 93.25 184 PRO B N 1
ATOM 3736 C CA . PRO B 1 184 ? 24.172 9.211 5.707 1 93.25 184 PRO B CA 1
ATOM 3737 C C . PRO B 1 184 ? 25.641 8.867 5.98 1 93.25 184 PRO B C 1
ATOM 3739 O O . PRO B 1 184 ? 26.109 9.023 7.109 1 93.25 184 PRO B O 1
ATOM 3742 N N . GLN B 1 185 ? 26.375 8.438 4.992 1 91.88 185 GLN B N 1
ATOM 3743 C CA . GLN B 1 185 ? 27.766 8.078 5.188 1 91.88 185 GLN B CA 1
ATOM 3744 C C . GLN B 1 185 ? 28.609 9.312 5.535 1 91.88 185 GLN B C 1
ATOM 3746 O O . GLN B 1 185 ? 29.453 9.258 6.43 1 91.88 185 GLN B O 1
ATOM 3751 N N . ALA B 1 186 ? 28.344 10.359 4.773 1 91.69 186 ALA B N 1
ATOM 3752 C CA . ALA B 1 186 ? 29.047 11.609 5.051 1 91.69 186 ALA B CA 1
ATOM 3753 C C . ALA B 1 186 ? 28.688 12.148 6.434 1 91.69 186 ALA B C 1
ATOM 3755 O O . ALA B 1 186 ? 29.547 12.672 7.148 1 91.69 186 ALA B O 1
ATOM 3756 N N . ALA B 1 187 ? 27.438 12 6.801 1 93.06 187 ALA B N 1
ATOM 3757 C CA . ALA B 1 187 ? 26.984 12.43 8.117 1 93.06 187 ALA B CA 1
ATOM 3758 C C . ALA B 1 187 ? 27.672 11.648 9.227 1 93.06 187 ALA B C 1
ATOM 3760 O O . ALA B 1 187 ? 28.109 12.227 10.227 1 93.06 187 ALA B O 1
ATOM 3761 N N . GLU B 1 188 ? 27.797 10.391 9.047 1 92.94 188 GLU B N 1
ATOM 3762 C CA . GLU B 1 188 ? 28.469 9.555 10.031 1 92.94 188 GLU B CA 1
ATOM 3763 C C . GLU B 1 188 ? 29.938 9.953 10.18 1 92.94 188 GLU B C 1
ATOM 3765 O O . GLU B 1 188 ? 30.469 9.961 11.289 1 92.94 188 GLU B O 1
ATOM 3770 N N . SER B 1 189 ? 30.547 10.203 9.07 1 93.25 189 SER B N 1
ATOM 3771 C CA . SER B 1 189 ? 31.953 10.625 9.086 1 93.25 189 SER B CA 1
ATOM 3772 C C . SER B 1 189 ? 32.125 11.953 9.812 1 93.25 189 SER B C 1
ATOM 3774 O O . SER B 1 189 ? 33.156 12.211 10.398 1 93.25 189 SER B O 1
ATOM 3776 N N . ALA B 1 190 ? 31.094 12.742 9.844 1 94.38 190 ALA B N 1
ATOM 3777 C CA . ALA B 1 190 ? 31.125 14.047 10.5 1 94.38 190 ALA B CA 1
ATOM 3778 C C . ALA B 1 190 ? 30.734 13.922 11.977 1 94.38 190 ALA B C 1
ATOM 3780 O O . ALA B 1 190 ? 30.625 14.93 12.68 1 94.38 190 ALA B O 1
ATOM 3781 N N . GLY B 1 191 ? 30.438 12.703 12.438 1 93.62 191 GLY B N 1
ATOM 3782 C CA . GLY B 1 191 ? 30.188 12.469 13.852 1 93.62 191 GLY B CA 1
ATOM 3783 C C . GLY B 1 191 ? 28.719 12.398 14.195 1 93.62 191 GLY B C 1
ATOM 3784 O O . GLY B 1 191 ? 28.359 12.305 15.367 1 93.62 191 GLY B O 1
ATOM 3785 N N . ILE B 1 192 ? 27.875 12.461 13.258 1 94.5 192 ILE B N 1
ATOM 3786 C CA . ILE B 1 192 ? 26.438 12.375 13.5 1 94.5 192 ILE B CA 1
ATOM 3787 C C . ILE B 1 192 ? 26.016 10.906 13.57 1 94.5 192 ILE B C 1
ATOM 3789 O O . ILE B 1 192 ? 26.219 10.148 12.617 1 94.5 192 ILE B O 1
ATOM 3793 N N . PRO B 1 193 ? 25.469 10.508 14.727 1 96.12 193 PRO B N 1
ATOM 3794 C CA . PRO B 1 193 ? 25.031 9.117 14.828 1 96.12 193 PRO B CA 1
ATOM 3795 C C . PRO B 1 193 ? 23.75 8.844 14.047 1 96.12 193 PRO B C 1
ATOM 3797 O O . PRO B 1 193 ? 22.641 9.008 14.586 1 96.12 193 PRO B O 1
ATOM 3800 N N . VAL B 1 194 ? 23.828 8.297 12.93 1 95.94 194 VAL B N 1
ATOM 3801 C CA . VAL B 1 194 ? 22.75 8.148 11.961 1 95.94 194 VAL B CA 1
ATOM 3802 C C . VAL B 1 194 ? 21.656 7.266 12.539 1 95.94 194 VAL B C 1
ATOM 3804 O O . VAL B 1 194 ? 20.469 7.625 12.508 1 95.94 194 VAL B O 1
ATOM 3807 N N . LYS B 1 195 ? 21.953 6.109 13.148 1 96 195 LYS B N 1
ATOM 3808 C CA . LYS B 1 195 ? 20.969 5.176 13.672 1 96 195 LYS B CA 1
ATOM 3809 C C . LYS B 1 195 ? 20.125 5.824 14.766 1 96 195 LYS B C 1
ATOM 3811 O O . LYS B 1 195 ? 18.906 5.637 14.805 1 96 195 LYS B O 1
ATOM 3816 N N . LYS B 1 196 ? 20.766 6.57 15.641 1 97.12 196 LYS B N 1
ATOM 3817 C CA . LYS B 1 196 ? 20.047 7.242 16.719 1 97.12 196 LYS B CA 1
ATOM 3818 C C . LYS B 1 196 ? 19.031 8.234 16.156 1 97.12 196 LYS B C 1
ATOM 3820 O O . LYS B 1 196 ? 17.891 8.297 16.625 1 97.12 196 LYS B O 1
ATOM 3825 N N . TYR B 1 197 ? 19.469 9.016 15.203 1 96.38 197 TYR B N 1
ATOM 3826 C CA . TYR B 1 197 ? 18.594 9.992 14.586 1 96.38 197 TYR B CA 1
ATOM 3827 C C . TYR B 1 197 ? 17.391 9.312 13.93 1 96.38 197 TYR B C 1
ATOM 3829 O O . TYR B 1 197 ? 16.25 9.773 14.062 1 96.38 197 TYR B O 1
ATOM 3837 N N . ARG B 1 198 ? 17.609 8.211 13.258 1 97.31 198 ARG B N 1
ATOM 3838 C CA . ARG B 1 198 ? 16.531 7.492 12.57 1 97.31 198 ARG B CA 1
ATOM 3839 C C . ARG B 1 198 ? 15.562 6.879 13.57 1 97.31 198 ARG B C 1
ATOM 3841 O O . ARG B 1 198 ? 14.352 6.848 13.328 1 97.31 198 ARG B O 1
ATOM 3848 N N . TRP B 1 199 ? 16.078 6.453 14.734 1 98.06 199 TRP B N 1
ATOM 3849 C CA . TRP B 1 199 ? 15.188 5.941 15.766 1 98.06 199 TRP B CA 1
ATOM 3850 C C . TRP B 1 199 ? 14.328 7.059 16.344 1 98.06 199 TRP B C 1
ATOM 3852 O O . TRP B 1 199 ? 13.148 6.863 16.625 1 98.06 199 TRP B O 1
ATOM 3862 N N . VAL B 1 200 ? 14.914 8.203 16.547 1 98.25 200 VAL B N 1
ATOM 3863 C CA . VAL B 1 200 ? 14.164 9.344 17.062 1 98.25 200 VAL B CA 1
ATOM 3864 C C . VAL B 1 200 ? 13.039 9.703 16.094 1 98.25 200 VAL B C 1
ATOM 3866 O O . VAL B 1 200 ? 11.914 9.984 16.516 1 98.25 200 VAL B O 1
ATOM 3869 N N . VAL B 1 201 ? 13.32 9.656 14.828 1 97.06 201 VAL B N 1
ATOM 3870 C CA . VAL B 1 201 ? 12.328 10.016 13.82 1 97.06 201 VAL B CA 1
ATOM 3871 C C . VAL B 1 201 ? 11.195 8.992 13.828 1 97.06 201 V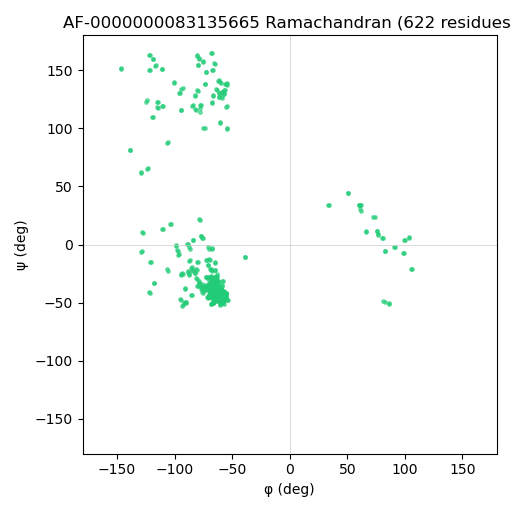AL B C 1
ATOM 3873 O O . VAL B 1 201 ? 10.031 9.344 13.609 1 97.06 201 VAL B O 1
ATOM 3876 N N . MET B 1 202 ? 11.508 7.715 14.078 1 98.38 202 MET B N 1
ATOM 3877 C CA . MET B 1 202 ? 10.469 6.688 14.133 1 98.38 202 MET B CA 1
ATOM 3878 C C . MET B 1 202 ? 9.523 6.926 15.305 1 98.38 202 MET B C 1
ATOM 3880 O O . MET B 1 202 ? 8.328 6.633 15.219 1 98.38 202 MET B O 1
ATOM 3884 N N . VAL B 1 203 ? 10.047 7.523 16.375 1 98.75 203 VAL B N 1
ATOM 3885 C CA . VAL B 1 203 ? 9.211 7.871 17.531 1 98.75 203 VAL B CA 1
ATOM 3886 C C . VAL B 1 203 ? 8.195 8.938 17.109 1 98.75 203 VAL B C 1
ATOM 3888 O O . VAL B 1 203 ? 6.996 8.773 17.344 1 98.75 203 VAL B O 1
ATOM 3891 N N . PHE B 1 204 ? 8.664 9.977 16.438 1 98.62 204 PHE B N 1
ATOM 3892 C CA . PHE B 1 204 ? 7.777 11.055 16.031 1 98.62 204 PHE B CA 1
ATOM 3893 C C . PHE B 1 204 ? 6.805 10.586 14.961 1 98.62 204 PHE B C 1
ATOM 3895 O O . PHE B 1 204 ? 5.633 10.969 14.969 1 98.62 204 PHE B O 1
ATOM 3902 N N . ASN B 1 205 ? 7.328 9.766 14.047 1 98.69 205 ASN B N 1
ATOM 3903 C CA . ASN B 1 205 ? 6.484 9.18 13.008 1 98.69 205 ASN B CA 1
ATOM 3904 C C . ASN B 1 205 ? 5.301 8.422 13.609 1 98.69 205 ASN B C 1
ATOM 3906 O O . ASN B 1 205 ? 4.156 8.625 13.203 1 98.69 205 ASN B O 1
ATOM 3910 N N . GLY B 1 206 ? 5.578 7.629 14.641 1 98.88 206 GLY B N 1
ATOM 3911 C CA . GLY B 1 206 ? 4.559 6.82 15.289 1 98.88 206 GLY B CA 1
ATOM 3912 C C . GLY B 1 206 ? 3.57 7.633 16.094 1 98.88 206 GLY B C 1
ATOM 3913 O O . GLY B 1 206 ? 2.361 7.406 16.031 1 98.88 206 GLY B O 1
ATOM 3914 N N . LEU B 1 207 ? 4.086 8.562 16.859 1 98.88 207 LEU B N 1
ATOM 3915 C CA . LEU B 1 207 ? 3.217 9.398 17.688 1 98.88 207 LEU B CA 1
ATOM 3916 C C . LEU B 1 207 ? 2.271 10.219 16.812 1 98.88 207 LEU B C 1
ATOM 3918 O O . LEU B 1 207 ? 1.063 10.242 17.062 1 98.88 207 LEU B O 1
ATOM 3922 N N . LEU B 1 208 ? 2.824 10.844 15.805 1 98.88 208 LEU B N 1
ATOM 3923 C CA . LEU B 1 208 ? 2.029 11.703 14.938 1 98.88 208 LEU B CA 1
ATOM 3924 C C . LEU B 1 208 ? 1.063 10.891 14.086 1 98.88 208 LEU B C 1
ATOM 3926 O O . LEU B 1 208 ? -0.105 11.25 13.938 1 98.88 208 LEU B O 1
ATOM 3930 N N . GLY B 1 209 ? 1.534 9.766 13.539 1 98.88 209 GLY B N 1
ATOM 3931 C CA . GLY B 1 209 ? 0.623 8.867 12.844 1 98.88 209 GLY B CA 1
ATOM 3932 C C . GLY B 1 209 ? -0.497 8.352 13.727 1 98.88 209 GLY B C 1
ATOM 3933 O O . GLY B 1 209 ? -1.645 8.25 13.281 1 98.88 209 GLY B O 1
ATOM 3934 N N . GLY B 1 210 ? -0.118 8 14.953 1 98.94 210 GLY B N 1
ATOM 3935 C CA . GLY B 1 210 ? -1.121 7.57 15.914 1 98.94 210 GLY B CA 1
ATOM 3936 C C . GLY B 1 210 ? -2.191 8.617 16.172 1 98.94 210 GLY B C 1
ATOM 3937 O O . GLY B 1 210 ? -3.379 8.289 16.25 1 98.94 210 GLY B O 1
ATOM 3938 N N . ILE B 1 211 ? -1.799 9.859 16.266 1 98.88 211 ILE B N 1
ATOM 3939 C CA . ILE B 1 211 ? -2.752 10.953 16.453 1 98.88 211 ILE B CA 1
ATOM 3940 C C . ILE B 1 211 ? -3.652 11.062 15.227 1 98.88 211 ILE B C 1
ATOM 3942 O O . ILE B 1 211 ? -4.855 11.289 15.352 1 98.88 211 ILE B O 1
ATOM 3946 N N . GLY B 1 212 ? -3.039 10.914 14.047 1 98.81 212 GLY B N 1
ATOM 3947 C CA . GLY B 1 212 ? -3.836 10.945 12.836 1 98.81 212 GLY B CA 1
ATOM 3948 C C . GLY B 1 212 ? -4.953 9.922 12.828 1 98.81 212 GLY B C 1
ATOM 3949 O O . GLY B 1 212 ? -6.086 10.227 12.453 1 98.81 212 GLY B O 1
ATOM 3950 N N . GLY B 1 213 ? -4.641 8.688 13.234 1 98.81 213 GLY B N 1
ATOM 3951 C CA . GLY B 1 213 ? -5.66 7.664 13.375 1 98.81 213 GLY B CA 1
ATOM 3952 C C . GLY B 1 213 ? -6.672 7.973 14.461 1 98.81 213 GLY B C 1
ATOM 3953 O O . GLY B 1 213 ? -7.875 7.797 14.266 1 98.81 213 GLY B O 1
ATOM 3954 N N . ALA B 1 214 ? -6.191 8.469 15.539 1 98.88 214 ALA B N 1
ATOM 3955 C CA . ALA B 1 214 ? -7.051 8.805 16.672 1 98.88 214 ALA B CA 1
ATOM 3956 C C . ALA B 1 214 ? -8.031 9.914 16.312 1 98.88 214 ALA B C 1
ATOM 3958 O O . ALA B 1 214 ? -9.156 9.945 16.812 1 98.88 214 ALA B O 1
ATOM 3959 N N . TYR B 1 215 ? -7.582 10.789 15.484 1 98.75 215 TYR B N 1
ATOM 3960 C CA . TYR B 1 215 ? -8.43 11.898 15.062 1 98.75 215 TYR B CA 1
ATOM 3961 C C . TYR B 1 215 ? -9.727 11.391 14.445 1 98.75 215 TYR B C 1
ATOM 3963 O O . TYR B 1 215 ? -10.805 11.945 14.703 1 98.75 215 TYR B O 1
ATOM 3971 N N . LEU B 1 216 ? -9.672 10.375 13.68 1 98 216 LEU B N 1
ATOM 3972 C CA . LEU B 1 216 ? -10.859 9.828 13.031 1 98 216 LEU B CA 1
ATOM 3973 C C . LEU B 1 216 ? -11.859 9.312 14.07 1 98 216 LEU B C 1
ATOM 3975 O O . LEU B 1 216 ? -13.07 9.406 13.867 1 98 216 LEU B O 1
ATOM 3979 N N . VAL B 1 217 ? -11.352 8.859 15.133 1 98.12 217 VAL B N 1
ATOM 3980 C CA . VAL B 1 217 ? -12.195 8.266 16.172 1 98.12 217 VAL B CA 1
ATOM 3981 C C . VAL B 1 217 ? -12.633 9.352 17.156 1 98.12 217 VAL B C 1
ATOM 3983 O O . VAL B 1 217 ? -13.828 9.531 17.391 1 98.12 217 VAL B O 1
ATOM 3986 N N . LEU B 1 218 ? -11.727 10.133 17.656 1 98.5 218 LEU B N 1
ATOM 3987 C CA . LEU B 1 218 ? -11.969 10.992 18.812 1 98.5 218 LEU B CA 1
ATOM 3988 C C . LEU B 1 218 ? -12.555 12.328 18.375 1 98.5 218 LEU B C 1
ATOM 3990 O O . LEU B 1 218 ? -13.062 13.086 19.219 1 98.5 218 LEU B O 1
ATOM 3994 N N . VAL B 1 219 ? -12.492 12.617 17.094 1 97.81 219 VAL B N 1
ATOM 3995 C CA . VAL B 1 219 ? -12.992 13.914 16.641 1 97.81 219 VAL B CA 1
ATOM 3996 C C . VAL B 1 219 ? -14.086 13.711 15.594 1 97.81 219 VAL B C 1
ATOM 3998 O O . VAL B 1 219 ? -15.156 14.312 15.68 1 97.81 219 VAL B O 1
ATOM 4001 N N . GLN B 1 220 ? -13.938 12.781 14.68 1 95.62 220 GLN B N 1
ATOM 4002 C CA . GLN B 1 220 ? -14.82 12.742 13.516 1 95.62 220 GLN B CA 1
ATOM 4003 C C . GLN B 1 220 ? -15.977 11.781 13.734 1 95.62 220 GLN B C 1
ATOM 4005 O O . GLN B 1 220 ? -17.141 12.148 13.539 1 95.62 220 GLN B O 1
ATOM 4010 N N . LEU B 1 221 ? -15.711 10.539 14.242 1 94.75 221 LEU B N 1
ATOM 4011 C CA . LEU B 1 221 ? -16.766 9.539 14.125 1 94.75 221 LEU B CA 1
ATOM 4012 C C . LEU B 1 221 ? -17.234 9.07 15.5 1 94.75 221 LEU B C 1
ATOM 4014 O O . LEU B 1 221 ? -18.375 8.641 15.656 1 94.75 221 LEU B O 1
ATOM 4018 N N . GLY B 1 222 ? -16.359 9.031 16.406 1 96.56 222 GLY B N 1
ATOM 4019 C CA . GLY B 1 222 ? -16.703 8.57 17.734 1 96.56 222 GLY B CA 1
ATOM 4020 C C . GLY B 1 222 ? -16.828 7.059 17.828 1 96.56 222 GLY B C 1
ATOM 4021 O O . GLY B 1 222 ? -17.375 6.531 18.812 1 96.56 222 GLY B O 1
ATOM 4022 N N . VAL B 1 223 ? -16.469 6.359 16.828 1 95.31 223 VAL B N 1
ATOM 4023 C CA . VAL B 1 223 ? -16.5 4.898 16.828 1 95.31 223 VAL B CA 1
ATOM 4024 C C . VAL B 1 223 ? -15.352 4.352 15.992 1 95.31 223 VAL B C 1
ATOM 4026 O O . VAL B 1 223 ? -14.828 5.039 15.117 1 95.31 223 VAL B O 1
ATOM 4029 N N . PHE B 1 224 ? -14.922 3.141 16.375 1 95.88 224 PHE B N 1
ATOM 4030 C CA . PHE B 1 224 ? -13.961 2.414 15.562 1 95.88 224 PHE B CA 1
ATOM 4031 C C . PHE B 1 224 ? -14.664 1.429 14.641 1 95.88 224 PHE B C 1
ATOM 4033 O O . PHE B 1 224 ? -15.602 0.747 15.055 1 95.88 224 PHE B O 1
ATOM 4040 N N . THR B 1 225 ? -14.344 1.45 13.422 1 92.81 225 THR B N 1
ATOM 4041 C CA . THR B 1 225 ? -14.789 0.43 12.477 1 92.81 225 THR B CA 1
ATOM 4042 C C . THR B 1 225 ? -13.602 -0.266 11.828 1 92.81 225 THR B C 1
ATOM 4044 O O . THR B 1 225 ? -12.523 0.325 11.695 1 92.81 225 THR B O 1
ATOM 4047 N N . GLU B 1 226 ? -13.805 -1.474 11.492 1 88.81 226 GLU B N 1
ATOM 4048 C CA . GLU B 1 226 ? -12.734 -2.246 10.867 1 88.81 226 GLU B CA 1
ATOM 4049 C C . GLU B 1 226 ? -12.234 -1.562 9.594 1 88.81 226 GLU B C 1
ATOM 4051 O O . GLU B 1 226 ? -13.031 -1.116 8.766 1 88.81 226 GLU B O 1
ATOM 4056 N N . ASN B 1 227 ? -10.875 -1.389 9.469 1 89.06 227 ASN B N 1
ATOM 4057 C CA . ASN B 1 227 ? -10.203 -0.827 8.297 1 89.06 227 ASN B CA 1
ATOM 4058 C C . ASN B 1 227 ? -10.641 0.611 8.039 1 89.06 227 ASN B C 1
ATOM 4060 O O . ASN B 1 227 ? -10.773 1.025 6.883 1 89.06 227 ASN B O 1
ATOM 4064 N N . MET B 1 228 ? -10.914 1.325 9.094 1 94.31 228 MET B N 1
ATOM 4065 C CA . MET B 1 228 ? -11.5 2.652 8.93 1 94.31 228 MET B CA 1
ATOM 4066 C C . MET B 1 228 ? -10.492 3.617 8.305 1 94.31 228 MET B C 1
ATOM 4068 O O . MET B 1 228 ? -10.875 4.68 7.809 1 94.31 228 MET B O 1
ATOM 4072 N N . ILE B 1 229 ? -9.156 3.307 8.398 1 95.5 229 ILE B N 1
ATOM 4073 C CA . ILE B 1 229 ? -8.172 4.188 7.77 1 95.5 229 ILE B CA 1
ATOM 4074 C C . ILE B 1 229 ? -8.344 4.156 6.254 1 95.5 229 ILE B C 1
ATOM 4076 O O . ILE B 1 229 ? -8.172 5.18 5.582 1 95.5 229 ILE B O 1
ATOM 4080 N N . SER B 1 230 ? -8.586 3.025 5.734 1 89.75 230 SER B N 1
ATOM 4081 C CA . SER B 1 230 ? -9.055 2.824 4.367 1 89.75 230 SER B CA 1
ATOM 4082 C C . SER B 1 230 ? -8.172 3.574 3.369 1 89.75 230 SER B C 1
ATOM 4084 O O . SER B 1 230 ? -8.68 4.32 2.529 1 89.75 230 SER B O 1
ATOM 4086 N N . GLY B 1 231 ? -6.836 3.506 3.506 1 88.62 231 GLY B N 1
ATOM 4087 C CA . GLY B 1 231 ? -5.91 4.031 2.512 1 88.62 231 GLY B CA 1
ATOM 4088 C C . GLY B 1 231 ? -5.375 5.406 2.863 1 88.62 231 GLY B C 1
ATOM 4089 O O . GLY B 1 231 ? -4.453 5.902 2.213 1 88.62 231 GLY B O 1
ATOM 4090 N N . ARG B 1 232 ? -5.859 6.047 3.889 1 93.62 232 ARG B N 1
ATOM 4091 C CA . ARG B 1 232 ? -5.43 7.391 4.258 1 93.62 232 ARG B CA 1
ATOM 4092 C C . ARG B 1 232 ? -3.945 7.414 4.609 1 93.62 232 ARG B C 1
ATOM 4094 O O . ARG B 1 232 ? -3.27 8.422 4.402 1 93.62 232 ARG B O 1
ATOM 4101 N N . GLY B 1 233 ? -3.488 6.312 5.164 1 95.38 233 GLY B N 1
ATOM 4102 C CA . GLY B 1 233 ? -2.059 6.227 5.426 1 95.38 233 GLY B CA 1
ATOM 4103 C C . GLY B 1 233 ? -1.218 6.32 4.164 1 95.38 233 GLY B C 1
ATOM 4104 O O . GLY B 1 233 ? -0.163 6.957 4.164 1 95.38 233 GLY B O 1
ATOM 4105 N N . TYR B 1 234 ? -1.664 5.723 3.135 1 91.62 234 TYR B N 1
ATOM 4106 C CA . TYR B 1 234 ? -0.984 5.809 1.848 1 91.62 234 TYR B CA 1
ATOM 4107 C C . TYR B 1 234 ? -1.112 7.207 1.255 1 91.62 234 TYR B C 1
ATOM 4109 O O . TYR B 1 234 ? -0.18 7.707 0.622 1 91.62 234 TYR B O 1
ATOM 4117 N N . ILE B 1 235 ? -2.268 7.785 1.479 1 91.69 235 ILE B N 1
ATOM 4118 C CA . ILE B 1 235 ? -2.473 9.141 0.984 1 91.69 235 ILE B CA 1
ATOM 4119 C C . ILE B 1 235 ? -1.523 10.102 1.7 1 91.69 235 ILE B C 1
ATOM 4121 O O . ILE B 1 235 ? -0.975 11.016 1.083 1 91.69 235 ILE B O 1
ATOM 4125 N N . ALA B 1 236 ? -1.39 9.828 2.947 1 95.62 236 ALA B N 1
ATOM 4126 C CA . ALA B 1 236 ? -0.435 10.641 3.695 1 95.62 236 ALA B CA 1
ATOM 4127 C C . ALA B 1 236 ? 0.946 10.602 3.047 1 95.62 236 ALA B C 1
ATOM 4129 O O . ALA B 1 236 ? 1.613 11.633 2.934 1 95.62 236 ALA B O 1
ATOM 4130 N N . LEU B 1 237 ? 1.344 9.461 2.637 1 92.62 237 LEU B N 1
ATOM 4131 C CA . LEU B 1 237 ? 2.613 9.328 1.93 1 92.62 237 LEU B CA 1
ATOM 4132 C C . LEU B 1 237 ? 2.59 10.117 0.625 1 92.62 237 LEU B C 1
ATOM 4134 O O . LEU B 1 237 ? 3.564 10.797 0.287 1 92.62 237 LEU B O 1
ATOM 4138 N N . ALA B 1 238 ? 1.479 10.047 -0.039 1 88.81 238 ALA B N 1
ATOM 4139 C CA . ALA B 1 238 ? 1.328 10.75 -1.307 1 88.81 238 ALA B CA 1
ATOM 4140 C C . ALA B 1 238 ? 1.419 12.266 -1.104 1 88.81 238 ALA B C 1
ATOM 4142 O O . ALA B 1 238 ? 1.95 12.977 -1.956 1 88.81 238 ALA B O 1
ATOM 4143 N N . THR B 1 239 ? 0.876 12.719 0.003 1 93.38 239 THR B N 1
ATOM 4144 C CA . THR B 1 239 ? 0.915 14.156 0.26 1 93.38 239 THR B CA 1
ATOM 4145 C C . THR B 1 239 ? 2.354 14.633 0.443 1 93.38 239 THR B C 1
ATOM 4147 O O . THR B 1 239 ? 2.693 15.75 0.057 1 93.38 239 THR B O 1
ATOM 4150 N N . VAL B 1 240 ? 3.193 13.797 1.027 1 93.69 240 VAL B N 1
ATOM 4151 C CA . VAL B 1 240 ? 4.59 14.164 1.237 1 93.69 240 VAL B CA 1
ATOM 4152 C C . VAL B 1 240 ? 5.297 14.289 -0.11 1 93.69 240 VAL B C 1
ATOM 4154 O O . VAL B 1 240 ? 6.055 15.242 -0.332 1 93.69 240 VAL B O 1
ATOM 4157 N N . ILE B 1 241 ? 4.961 13.414 -0.95 1 84.25 241 ILE B N 1
ATOM 4158 C CA . ILE B 1 241 ? 5.562 13.414 -2.279 1 84.25 241 ILE B CA 1
ATOM 4159 C C . ILE B 1 241 ? 5.09 14.641 -3.059 1 84.25 241 ILE B C 1
ATOM 4161 O O . ILE B 1 241 ? 5.902 15.391 -3.596 1 84.25 241 ILE B O 1
ATOM 4165 N N . LEU B 1 242 ? 3.842 14.781 -3.062 1 85.94 242 LEU B N 1
ATOM 4166 C CA . LEU B 1 242 ? 3.26 15.906 -3.783 1 85.94 242 LEU B CA 1
ATOM 4167 C C . LEU B 1 242 ? 3.719 17.234 -3.18 1 85.94 242 LEU B C 1
ATOM 4169 O O . LEU B 1 242 ? 3.857 18.234 -3.893 1 85.94 242 LEU B O 1
ATOM 4173 N N . GLY B 1 243 ? 3.934 17.219 -1.921 1 90.69 243 GLY B N 1
ATOM 4174 C CA . GLY B 1 243 ? 4.371 18.406 -1.212 1 90.69 243 GLY B CA 1
ATOM 4175 C C . GLY B 1 243 ? 5.867 18.625 -1.282 1 90.69 243 GLY B C 1
ATOM 4176 O O . GLY B 1 243 ? 6.398 19.531 -0.622 1 90.69 243 GLY B O 1
ATOM 4177 N N . ARG B 1 244 ? 6.559 17.781 -2.018 1 89.56 244 ARG B N 1
ATOM 4178 C CA . ARG B 1 244 ? 7.992 17.891 -2.264 1 89.56 244 ARG B CA 1
ATOM 4179 C C . ARG B 1 244 ? 8.781 17.797 -0.961 1 89.56 244 ARG B C 1
ATOM 4181 O O . ARG B 1 244 ? 9.758 18.531 -0.772 1 89.56 244 ARG B O 1
ATOM 4188 N N . TYR B 1 245 ? 8.289 17.141 -0.031 1 91.31 245 TYR B N 1
ATOM 4189 C CA . TYR B 1 245 ? 8.969 16.75 1.203 1 91.31 245 TYR B CA 1
ATOM 4190 C C . TYR B 1 245 ? 9.133 17.953 2.131 1 91.31 245 TYR B C 1
ATOM 4192 O O . TYR B 1 245 ? 10.062 18 2.939 1 91.31 245 TYR B O 1
ATOM 4200 N N . THR B 1 246 ? 8.281 18.984 1.988 1 94.44 246 THR B N 1
ATOM 4201 C CA . THR B 1 246 ? 8.258 20.109 2.906 1 94.44 246 THR B CA 1
ATOM 4202 C C . THR B 1 246 ? 6.969 20.109 3.727 1 94.44 246 THR B C 1
ATOM 4204 O O . THR B 1 246 ? 5.93 19.641 3.262 1 94.44 246 THR B O 1
ATOM 4207 N N . PRO B 1 247 ? 7.074 20.625 4.887 1 96.38 247 PRO B N 1
ATOM 4208 C CA . PRO B 1 247 ? 5.875 20.641 5.73 1 96.38 247 PRO B CA 1
ATOM 4209 C C . PRO B 1 247 ? 4.715 21.406 5.1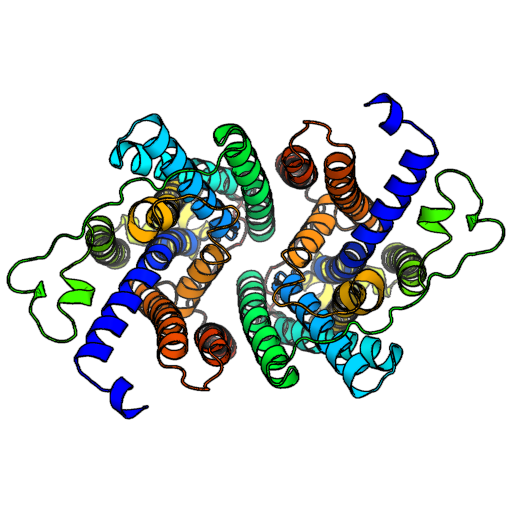02 1 96.38 247 PRO B C 1
ATOM 4211 O O . PRO B 1 247 ? 3.586 20.922 5.07 1 96.38 247 PRO B O 1
ATOM 4214 N N . PHE B 1 248 ? 4.965 22.531 4.52 1 96.56 248 PHE B N 1
ATOM 4215 C CA . PHE B 1 248 ? 3.893 23.344 3.967 1 96.56 248 PHE B CA 1
ATOM 4216 C C . PHE B 1 248 ? 3.406 22.766 2.641 1 96.56 248 PHE B C 1
ATOM 4218 O O . PHE B 1 248 ? 2.223 22.859 2.314 1 96.56 248 PHE B O 1
ATOM 4225 N N . GLY B 1 249 ? 4.336 22.234 1.851 1 95.12 249 GLY B N 1
ATOM 4226 C CA . GLY B 1 249 ? 3.898 21.516 0.666 1 95.12 249 GLY B CA 1
ATOM 4227 C C . GLY B 1 249 ? 2.977 20.344 0.979 1 95.12 249 GLY B C 1
ATOM 4228 O O . GLY B 1 249 ? 1.943 20.172 0.331 1 95.12 249 GLY B O 1
ATOM 4229 N N . MET B 1 250 ? 3.424 19.594 1.951 1 96.31 250 MET B N 1
ATOM 4230 C CA . MET B 1 250 ? 2.619 18.469 2.41 1 96.31 250 MET B CA 1
ATOM 4231 C C . MET B 1 250 ? 1.26 18.938 2.916 1 96.31 250 MET B C 1
ATOM 4233 O O . MET B 1 250 ? 0.236 18.328 2.627 1 96.31 250 MET B O 1
ATOM 4237 N N . PHE B 1 251 ? 1.22 20.062 3.611 1 97.12 251 PHE B N 1
ATOM 4238 C CA . PHE B 1 251 ? -0.017 20.672 4.086 1 97.12 251 PHE B CA 1
ATOM 4239 C C . PHE B 1 251 ? -0.939 21.016 2.92 1 97.12 251 PHE B C 1
ATOM 4241 O O . PHE B 1 251 ? -2.127 20.672 2.945 1 97.12 251 PHE B O 1
ATOM 4248 N N . GLY B 1 252 ? -0.421 21.688 1.924 1 95.38 252 GLY B N 1
ATOM 4249 C CA . GLY B 1 252 ? -1.194 22.016 0.738 1 95.38 252 GLY B CA 1
ATOM 4250 C C . GLY B 1 252 ? -1.747 20.797 0.026 1 95.38 252 GLY B C 1
ATOM 4251 O O . GLY B 1 252 ? -2.902 20.781 -0.405 1 95.38 252 GLY B O 1
ATOM 4252 N N . ALA B 1 253 ? -0.915 19.781 -0.074 1 93.94 253 ALA B N 1
ATOM 4253 C CA . ALA B 1 253 ? -1.348 18.547 -0.712 1 93.94 253 ALA B CA 1
ATOM 4254 C C . ALA B 1 253 ? -2.459 17.875 0.089 1 93.94 253 ALA B C 1
ATOM 4256 O O . ALA B 1 253 ? -3.428 17.375 -0.484 1 93.94 253 ALA B O 1
ATOM 4257 N N . ALA B 1 254 ? -2.299 17.844 1.396 1 96.5 254 ALA B N 1
ATOM 4258 C CA . ALA B 1 254 ? -3.332 17.266 2.25 1 96.5 254 ALA B CA 1
ATOM 4259 C C . ALA B 1 254 ? -4.656 18 2.088 1 96.5 254 ALA B C 1
ATOM 4261 O O . ALA B 1 254 ? -5.719 17.375 2.045 1 96.5 254 ALA B O 1
ATOM 4262 N N . LEU B 1 255 ? -4.582 19.328 1.987 1 94.69 255 LEU B N 1
ATOM 4263 C CA . LEU B 1 255 ? -5.781 20.125 1.781 1 94.69 255 LEU B CA 1
ATOM 4264 C C . LEU B 1 255 ? -6.434 19.797 0.441 1 94.69 255 LEU B C 1
ATOM 4266 O O . LEU B 1 255 ? -7.66 19.797 0.322 1 94.69 255 LEU B O 1
ATOM 4270 N N . LEU B 1 256 ? -5.617 19.562 -0.521 1 92.38 256 LEU B N 1
ATOM 4271 C CA . LEU B 1 256 ? -6.133 19.203 -1.836 1 92.38 256 LEU B CA 1
ATOM 4272 C C . LEU B 1 256 ? -6.91 17.891 -1.771 1 92.38 256 LEU B C 1
ATOM 4274 O O . LEU B 1 256 ? -8 17.781 -2.338 1 92.38 256 LEU B O 1
ATOM 4278 N N . PHE B 1 257 ? -6.367 16.938 -1.074 1 92 257 PHE B N 1
ATOM 4279 C CA . PHE B 1 257 ? -7.043 15.656 -0.919 1 92 257 PHE B CA 1
ATOM 4280 C C . PHE B 1 257 ? -8.305 15.812 -0.081 1 92 257 PHE B C 1
ATOM 4282 O O . PHE B 1 257 ? -9.352 15.234 -0.406 1 92 257 PHE B O 1
ATOM 4289 N N . GLY B 1 258 ? -8.188 16.578 1.001 1 92.75 258 GLY B N 1
ATOM 4290 C CA . GLY B 1 258 ? -9.367 16.875 1.798 1 92.75 258 GLY B CA 1
ATOM 4291 C C . GLY B 1 258 ? -10.453 17.594 1.016 1 92.75 258 GLY B C 1
ATOM 4292 O O . GLY B 1 258 ? -11.641 17.266 1.147 1 92.75 258 GLY B O 1
ATOM 4293 N N . ALA B 1 259 ? -10.102 18.5 0.185 1 91.19 259 ALA B N 1
ATOM 4294 C CA . ALA B 1 259 ? -11.039 19.25 -0.642 1 91.19 259 ALA B CA 1
ATOM 4295 C C . ALA B 1 259 ? -11.719 18.344 -1.661 1 91.19 259 ALA B C 1
ATOM 4297 O O . ALA B 1 259 ? -12.922 18.453 -1.9 1 91.19 259 ALA B O 1
ATOM 4298 N N . ALA B 1 260 ? -10.922 17.484 -2.191 1 86.75 260 ALA B N 1
ATOM 4299 C CA . ALA B 1 260 ? -11.492 16.547 -3.156 1 86.75 260 ALA B CA 1
ATOM 4300 C C . ALA B 1 260 ? -12.531 15.648 -2.496 1 86.75 260 ALA B C 1
ATOM 4302 O O . ALA B 1 260 ? -13.602 15.414 -3.059 1 86.75 260 ALA B O 1
ATOM 4303 N N . ASN B 1 261 ? -12.227 15.188 -1.338 1 86.19 261 ASN B N 1
ATOM 4304 C CA . ASN B 1 261 ? -13.164 14.352 -0.597 1 86.19 261 ASN B CA 1
ATOM 4305 C C . ASN B 1 261 ? -14.406 15.133 -0.184 1 86.19 261 ASN B C 1
ATOM 4307 O O . ASN B 1 261 ? -15.523 14.617 -0.279 1 86.19 261 ASN B O 1
ATOM 4311 N N . ALA B 1 262 ? -14.195 16.359 0.252 1 87.94 262 ALA B N 1
ATOM 4312 C CA . ALA B 1 262 ? -15.312 17.203 0.66 1 87.94 262 ALA B CA 1
ATOM 4313 C C . ALA B 1 262 ? -16.234 17.5 -0.519 1 87.94 262 ALA B C 1
ATOM 4315 O O . ALA B 1 262 ? -17.453 17.516 -0.373 1 87.94 262 ALA B O 1
ATOM 4316 N N . LEU B 1 263 ? -15.609 17.734 -1.624 1 83.56 263 LEU B N 1
ATOM 4317 C CA . LEU B 1 263 ? -16.391 18.031 -2.822 1 83.56 263 LEU B CA 1
ATOM 4318 C C . LEU B 1 263 ? -17.219 16.812 -3.252 1 83.56 263 LEU B C 1
ATOM 4320 O O . LEU B 1 263 ? -18.359 16.969 -3.672 1 83.56 263 LEU B O 1
ATOM 4324 N N . GLN B 1 264 ? -16.594 15.68 -3.162 1 80.44 264 GLN B N 1
ATOM 4325 C CA . GLN B 1 264 ? -17.297 14.445 -3.5 1 80.44 264 GLN B CA 1
ATOM 4326 C C . GLN B 1 264 ? -18.531 14.258 -2.629 1 80.44 264 GLN B C 1
ATOM 4328 O O . GLN B 1 264 ? -19.625 13.961 -3.137 1 80.44 264 GLN B O 1
ATOM 4333 N N . ILE B 1 265 ? -18.391 14.5 -1.409 1 77.88 265 ILE B N 1
ATOM 4334 C CA . ILE B 1 265 ? -19.469 14.32 -0.456 1 77.88 265 ILE B CA 1
ATOM 4335 C C . ILE B 1 265 ? -20.562 15.344 -0.723 1 77.88 265 ILE B C 1
ATOM 4337 O O . ILE B 1 265 ? -21.75 15.008 -0.731 1 77.88 265 ILE B O 1
ATOM 4341 N N . ARG B 1 266 ? -20.203 16.516 -1.031 1 80.12 266 ARG B N 1
ATOM 4342 C CA . ARG B 1 266 ? -21.156 17.594 -1.197 1 80.12 266 ARG B CA 1
ATOM 4343 C C . ARG B 1 266 ? -21.906 17.453 -2.523 1 80.12 266 ARG B C 1
ATOM 4345 O O . ARG B 1 266 ? -23.094 17.781 -2.613 1 80.12 266 ARG B O 1
ATOM 4352 N N . LEU B 1 267 ? -21.188 17.109 -3.553 1 77.25 267 LEU B N 1
ATOM 4353 C CA . LEU B 1 267 ? -21.844 16.938 -4.848 1 77.25 267 LEU B CA 1
ATOM 4354 C C . LEU B 1 267 ? -22.844 15.797 -4.809 1 77.25 267 LEU B C 1
ATOM 4356 O O . LEU B 1 267 ? -23.875 15.852 -5.477 1 77.25 267 LEU B O 1
ATOM 4360 N N . GLN B 1 268 ? -22.484 14.828 -4.059 1 73.06 268 GLN B N 1
ATOM 4361 C CA . GLN B 1 268 ? -23.438 13.734 -3.887 1 73.06 268 GLN B CA 1
ATOM 4362 C C . GLN B 1 268 ? -24.703 14.211 -3.18 1 73.06 268 GLN B C 1
ATOM 4364 O O . GLN B 1 268 ? -25.797 13.742 -3.484 1 73.06 268 GLN B O 1
ATOM 4369 N N . THR B 1 269 ? -24.594 15.203 -2.373 1 69.69 269 THR B N 1
ATOM 4370 C CA . THR B 1 269 ? -25.734 15.703 -1.602 1 69.69 269 THR B CA 1
ATOM 4371 C C . THR B 1 269 ? -26.609 16.594 -2.461 1 69.69 269 THR B C 1
ATOM 4373 O O . THR B 1 269 ? -27.844 16.578 -2.32 1 69.69 269 THR B O 1
ATOM 4376 N N . ILE B 1 270 ? -25.969 17.375 -3.367 1 71.31 270 ILE B N 1
ATOM 4377 C CA . ILE B 1 270 ? -26.766 18.312 -4.152 1 71.31 270 ILE B CA 1
ATOM 4378 C C . ILE B 1 270 ? -27.297 17.625 -5.402 1 71.31 270 ILE B C 1
ATOM 4380 O O . ILE B 1 270 ? -28.109 18.188 -6.133 1 71.31 270 ILE B O 1
ATOM 4384 N N . GLY B 1 271 ? -26.969 16.344 -5.648 1 63.69 271 GLY B N 1
ATOM 4385 C CA . GLY B 1 271 ? -27.547 15.586 -6.746 1 63.69 271 GLY B CA 1
ATOM 4386 C C . GLY B 1 271 ? -26.891 15.883 -8.078 1 63.69 271 GLY B C 1
ATOM 4387 O O . GLY B 1 271 ? -27.516 15.734 -9.133 1 63.69 271 GLY B O 1
ATOM 4388 N N . VAL B 1 272 ? -25.844 16.672 -8.023 1 60.53 272 VAL B N 1
ATOM 4389 C CA . VAL B 1 272 ? -25.188 16.938 -9.305 1 60.53 272 VAL B CA 1
ATOM 4390 C C . VAL B 1 272 ? -24.625 15.648 -9.875 1 60.53 272 VAL B C 1
ATOM 4392 O O . VAL B 1 272 ? -24.156 14.781 -9.125 1 60.53 272 VAL B O 1
ATOM 4395 N N . SER B 1 273 ? -24.891 15.422 -11.141 1 57.91 273 SER B N 1
ATOM 4396 C CA . SER B 1 273 ? -24.625 14.227 -11.922 1 57.91 273 SER B CA 1
ATOM 4397 C C . SER B 1 273 ? -23.125 14.023 -12.117 1 57.91 273 SER B C 1
ATOM 4399 O O . SER B 1 273 ? -22.703 13.18 -12.914 1 57.91 273 SER B O 1
ATOM 4401 N N . ILE B 1 274 ? -22.312 14.992 -11.609 1 59.5 274 ILE B N 1
ATOM 4402 C CA . ILE B 1 274 ? -20.922 14.641 -11.812 1 59.5 274 ILE B CA 1
ATOM 4403 C C . ILE B 1 274 ? -20.562 13.43 -10.961 1 59.5 274 ILE B C 1
ATOM 4405 O O . ILE B 1 274 ? -20.859 13.398 -9.766 1 59.5 274 ILE B O 1
ATOM 4409 N N . SER B 1 275 ? -20.109 12.398 -11.609 1 63.56 275 SER B N 1
ATOM 4410 C CA . SER B 1 275 ? -19.766 11.18 -10.898 1 63.56 275 SER B CA 1
ATOM 4411 C C . SER B 1 275 ? -18.766 11.453 -9.781 1 63.56 275 SER B C 1
ATOM 4413 O O . SER B 1 275 ? -17.656 11.922 -10.039 1 63.56 275 SER B O 1
ATOM 4415 N N . PRO B 1 276 ? -19.188 11.539 -8.602 1 63.72 276 PRO B N 1
ATOM 4416 C CA . PRO B 1 276 ? -18.312 11.789 -7.449 1 63.72 276 PRO B CA 1
ATOM 4417 C C . PRO B 1 276 ? -16.984 11.055 -7.547 1 63.72 276 PRO B C 1
ATOM 4419 O O . PRO B 1 276 ? -15.984 11.492 -6.965 1 63.72 276 PRO B O 1
ATOM 4422 N N . PHE B 1 277 ? -16.875 10.164 -8.477 1 67 277 PHE B N 1
ATOM 4423 C CA . PHE B 1 277 ? -15.656 9.359 -8.578 1 67 277 PHE B CA 1
ATOM 4424 C C . PHE B 1 277 ? -14.609 10.055 -9.43 1 67 277 PHE B C 1
ATOM 4426 O O . PHE B 1 277 ? -13.406 9.867 -9.227 1 67 277 PHE B O 1
ATOM 4433 N N . LEU B 1 278 ? -15.141 10.898 -10.312 1 72.25 278 LEU B N 1
ATOM 4434 C CA . LEU B 1 278 ? -14.18 11.664 -11.102 1 72.25 278 LEU B CA 1
ATOM 4435 C C . LEU B 1 278 ? -13.367 12.594 -10.211 1 72.25 278 LEU B C 1
ATOM 4437 O O . LEU B 1 278 ? -12.156 12.727 -10.383 1 72.25 278 LEU B O 1
ATOM 4441 N N . LEU B 1 279 ? -14.141 13.125 -9.305 1 70.31 279 LEU B N 1
ATOM 4442 C CA . LEU B 1 279 ? -13.461 14.07 -8.422 1 70.31 279 LEU B CA 1
ATOM 4443 C C . LEU B 1 279 ? -12.516 13.336 -7.473 1 70.31 279 LEU B C 1
ATOM 4445 O O . LEU B 1 279 ? -11.461 13.867 -7.109 1 70.31 279 LEU B O 1
ATOM 4449 N N . ALA B 1 280 ? -12.859 12.102 -7.188 1 70.12 280 ALA B N 1
ATOM 4450 C CA . ALA B 1 280 ? -12.023 11.328 -6.281 1 70.12 280 ALA B CA 1
ATOM 4451 C C . ALA B 1 280 ? -10.695 10.961 -6.938 1 70.12 280 ALA B C 1
ATOM 4453 O O . ALA B 1 280 ? -9.703 10.727 -6.25 1 70.12 280 ALA B O 1
ATOM 4454 N N . ILE B 1 281 ? -10.656 11.055 -8.289 1 80.88 281 ILE B N 1
ATOM 4455 C CA . ILE B 1 281 ? -9.484 10.656 -9.047 1 80.88 281 ILE B CA 1
ATOM 4456 C C . ILE B 1 281 ? -8.477 11.805 -9.102 1 80.88 281 ILE B C 1
ATOM 4458 O O . ILE B 1 281 ? -7.273 11.586 -9.227 1 80.88 281 ILE B O 1
ATOM 4462 N N . LEU B 1 282 ? -8.922 12.953 -8.852 1 80.31 282 LEU B N 1
ATOM 4463 C CA . LEU B 1 282 ? -8.133 14.133 -9.188 1 80.31 282 LEU B CA 1
ATOM 4464 C C . LEU B 1 282 ? -6.863 14.203 -8.344 1 80.31 282 LEU B C 1
ATOM 4466 O O . LEU B 1 282 ? -5.766 14.359 -8.883 1 80.31 282 LEU B O 1
ATOM 4470 N N . PRO B 1 283 ? -7.035 14.039 -7.039 1 77.44 283 PRO B N 1
ATOM 4471 C CA . PRO B 1 283 ? -5.801 14.156 -6.254 1 77.44 283 PRO B CA 1
ATOM 4472 C C . PRO B 1 283 ? -4.785 13.07 -6.594 1 77.44 283 PRO B C 1
ATOM 4474 O O . PRO B 1 283 ? -3.578 13.328 -6.582 1 77.44 283 PRO B O 1
ATOM 4477 N N . TYR B 1 284 ? -5.176 11.969 -6.98 1 81.06 284 TYR B N 1
ATOM 4478 C CA . TYR B 1 284 ? -4.277 10.875 -7.328 1 81.06 284 TYR B CA 1
ATOM 4479 C C . TYR B 1 284 ? -3.658 11.094 -8.703 1 81.06 284 TYR B C 1
ATOM 4481 O O . TYR B 1 284 ? -2.473 10.82 -8.906 1 81.06 284 TYR B O 1
ATOM 4489 N N . ALA B 1 285 ? -4.504 11.617 -9.57 1 85.5 285 ALA B N 1
ATOM 4490 C CA . ALA B 1 285 ? -3.992 11.961 -10.891 1 85.5 285 ALA B CA 1
ATOM 4491 C C . ALA B 1 285 ? -2.918 13.039 -10.797 1 85.5 285 ALA B C 1
ATOM 4493 O O . ALA B 1 285 ? -1.893 12.961 -11.477 1 85.5 285 ALA B O 1
ATOM 4494 N N . LEU B 1 286 ? -3.115 13.961 -9.93 1 81.94 286 LEU B N 1
ATOM 4495 C CA . LEU B 1 286 ? -2.145 15.039 -9.758 1 81.94 286 LEU B CA 1
ATOM 4496 C C . LEU B 1 286 ? -0.828 14.5 -9.211 1 81.94 286 LEU B C 1
ATOM 4498 O O . LEU B 1 286 ? 0.247 14.961 -9.602 1 81.94 286 LEU B O 1
ATOM 4502 N N . THR B 1 287 ? -0.956 13.539 -8.281 1 78.44 287 THR B N 1
ATOM 4503 C CA . THR B 1 287 ? 0.251 12.93 -7.738 1 78.44 287 THR B CA 1
ATOM 4504 C C . THR B 1 287 ? 1.045 12.227 -8.836 1 78.44 287 THR B C 1
ATOM 4506 O O . THR B 1 287 ? 2.262 12.398 -8.938 1 78.44 287 THR B O 1
ATOM 4509 N N . LEU B 1 288 ? 0.405 11.547 -9.672 1 84.88 288 LEU B N 1
ATOM 4510 C CA . LEU B 1 288 ? 1.061 10.82 -10.758 1 84.88 288 LEU B CA 1
ATOM 4511 C C . LEU B 1 288 ? 1.661 11.789 -11.766 1 84.88 288 LEU B C 1
ATOM 4513 O O . LEU B 1 288 ? 2.77 11.57 -12.258 1 84.88 288 LEU B O 1
ATOM 4517 N N . ILE B 1 289 ? 0.913 12.828 -12.047 1 85.31 289 ILE B N 1
ATOM 4518 C CA . ILE B 1 289 ? 1.396 13.836 -12.992 1 85.31 289 ILE B CA 1
ATOM 4519 C C . ILE B 1 289 ? 2.648 14.508 -12.438 1 85.31 289 ILE B C 1
ATOM 4521 O O . ILE B 1 289 ? 3.611 14.75 -13.172 1 85.31 289 ILE B O 1
ATOM 4525 N N . ALA B 1 290 ? 2.615 14.758 -11.164 1 78.31 290 ALA B N 1
ATOM 4526 C CA . ALA B 1 290 ? 3.785 15.344 -10.523 1 78.31 290 ALA B CA 1
ATOM 4527 C C . ALA B 1 290 ? 5 14.43 -10.641 1 78.31 290 ALA B C 1
ATOM 4529 O O . ALA B 1 290 ? 6.117 14.891 -10.875 1 78.31 290 ALA B O 1
ATOM 4530 N N . MET B 1 291 ? 4.777 13.164 -10.539 1 79.81 291 MET B N 1
ATOM 4531 C CA . MET B 1 291 ? 5.867 12.203 -10.641 1 79.81 291 MET B CA 1
ATOM 4532 C C . MET B 1 291 ? 6.375 12.094 -12.07 1 79.81 291 MET B C 1
ATOM 4534 O O . MET B 1 291 ? 7.578 11.953 -12.297 1 79.81 291 MET B O 1
ATOM 4538 N N . LEU B 1 292 ? 5.461 12.203 -12.969 1 81.75 292 LEU B N 1
ATOM 4539 C CA . LEU B 1 292 ? 5.809 12.125 -14.383 1 81.75 292 LEU B CA 1
ATOM 4540 C C . LEU B 1 292 ? 6.598 13.359 -14.812 1 81.75 292 LEU B C 1
ATOM 4542 O O . LEU B 1 292 ? 7.492 13.266 -15.656 1 81.75 292 LEU B O 1
ATOM 4546 N N . GLY B 1 293 ? 6.227 14.531 -14.203 1 77.75 293 GLY B N 1
ATOM 4547 C CA . GLY B 1 293 ? 6.887 15.781 -14.555 1 77.75 293 GLY B CA 1
ATOM 4548 C C . GLY B 1 293 ? 8.18 16 -13.797 1 77.75 293 GLY B C 1
ATOM 4549 O O . GLY B 1 293 ? 8.984 16.859 -14.172 1 77.75 293 GLY B O 1
ATOM 4550 N N . ALA B 1 294 ? 8.359 15.383 -12.68 1 67.38 294 ALA B N 1
ATOM 4551 C CA . ALA B 1 294 ? 9.539 15.594 -11.836 1 67.38 294 ALA B CA 1
ATOM 4552 C C . ALA B 1 294 ? 10.734 14.82 -12.383 1 67.38 294 ALA B C 1
ATOM 4554 O O . ALA B 1 294 ? 11.766 14.703 -11.711 1 67.38 294 ALA B O 1
ATOM 4555 N N . ALA B 1 295 ? 10.648 14.5 -13.703 1 60.47 295 ALA B N 1
ATOM 4556 C CA . ALA B 1 295 ? 11.766 13.828 -14.359 1 60.47 295 ALA B CA 1
ATOM 4557 C C . ALA B 1 295 ? 13.031 14.672 -14.297 1 60.47 295 ALA B C 1
ATOM 4559 O O . ALA B 1 295 ? 13.039 15.82 -14.75 1 60.47 295 ALA B O 1
ATOM 4560 N N . GLY B 1 296 ? 14.086 14.289 -13.367 1 56.72 296 GLY B N 1
ATOM 4561 C CA . GLY B 1 296 ? 15.391 14.938 -13.312 1 56.72 296 GLY B CA 1
ATOM 4562 C C . GLY B 1 296 ? 15.547 15.852 -1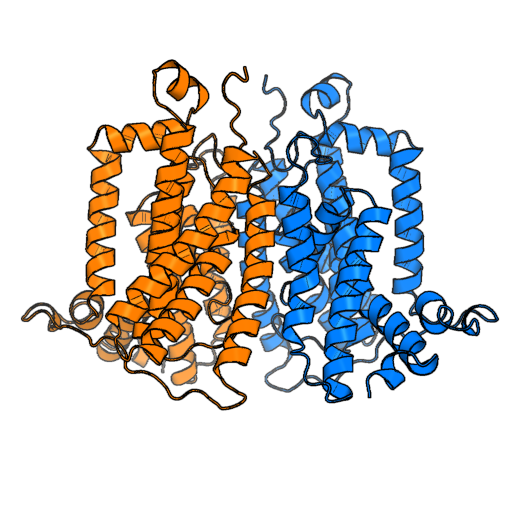2.109 1 56.72 296 GLY B C 1
ATOM 4563 O O . GLY B 1 296 ? 16.656 16.297 -11.812 1 56.72 296 GLY B O 1
ATOM 4564 N N . LYS B 1 297 ? 14.469 16.297 -11.523 1 63 297 LYS B N 1
ATOM 4565 C CA . LYS B 1 297 ? 14.641 17.188 -10.391 1 63 297 LYS B CA 1
ATOM 4566 C C . LYS B 1 297 ? 13.945 16.656 -9.148 1 63 297 LYS B C 1
ATOM 4568 O O . LYS B 1 297 ? 12.922 17.188 -8.719 1 63 297 LYS B O 1
ATOM 4573 N N . SER B 1 298 ? 14.461 15.508 -8.656 1 65.69 298 SER B N 1
ATOM 4574 C CA . SER B 1 298 ? 13.758 14.93 -7.512 1 65.69 298 SER B CA 1
ATOM 4575 C C . SER B 1 298 ? 14.094 15.672 -6.223 1 65.69 298 SER B C 1
ATOM 4577 O O . SER B 1 298 ? 15.242 16.047 -6.004 1 65.69 298 SER B O 1
ATOM 4579 N N . SER B 1 299 ? 13.102 16.25 -5.551 1 76.44 299 SER B N 1
ATOM 4580 C CA . SER B 1 299 ? 13.242 16.844 -4.227 1 76.44 299 SER B CA 1
ATOM 4581 C C . SER B 1 299 ? 13.32 15.773 -3.145 1 76.44 299 SER B C 1
ATOM 4583 O O . SER B 1 299 ? 13.383 16.094 -1.954 1 76.44 299 SER B O 1
ATOM 4585 N N . GLU B 1 300 ? 13.367 14.539 -3.582 1 81.25 300 GLU B N 1
ATOM 4586 C CA . GLU B 1 300 ? 13.422 13.414 -2.652 1 81.25 300 GLU B CA 1
ATOM 4587 C C . GLU B 1 300 ? 14.797 13.305 -2.002 1 81.25 300 GLU B C 1
ATOM 4589 O O . GLU B 1 300 ? 15.82 13.5 -2.662 1 81.25 300 GLU B O 1
ATOM 4594 N N . PRO B 1 301 ? 14.812 13.031 -0.709 1 79.62 301 PRO B N 1
ATOM 4595 C CA . PRO B 1 301 ? 16.125 12.758 -0.108 1 79.62 301 PRO B CA 1
ATOM 4596 C C . PRO B 1 301 ? 16.875 11.641 -0.828 1 79.62 301 PRO B C 1
ATOM 4598 O O . PRO B 1 301 ? 16.281 10.609 -1.17 1 79.62 301 PRO B O 1
ATOM 4601 N N . GLU B 1 302 ? 18.141 11.812 -1.006 1 79.75 302 GLU B N 1
ATOM 4602 C CA . GLU B 1 302 ? 18.938 10.945 -1.869 1 79.75 302 GLU B CA 1
ATOM 4603 C C . GLU B 1 302 ? 19.016 9.523 -1.312 1 79.75 302 GLU B C 1
ATOM 4605 O O . GLU B 1 302 ? 19.062 8.555 -2.072 1 79.75 302 GLU B O 1
ATOM 4610 N N . ALA B 1 303 ? 18.953 9.414 -0.014 1 81.25 303 ALA B N 1
ATOM 4611 C CA . ALA B 1 303 ? 19.141 8.094 0.587 1 81.25 303 ALA B CA 1
ATOM 4612 C C . ALA B 1 303 ? 17.797 7.512 1.05 1 81.25 303 ALA B C 1
ATOM 4614 O O . ALA B 1 303 ? 17.781 6.559 1.828 1 81.25 303 ALA B O 1
ATOM 4615 N N . LEU B 1 304 ? 16.734 8.094 0.519 1 83.44 304 LEU B N 1
ATOM 4616 C CA . LEU B 1 304 ? 15.414 7.641 0.944 1 83.44 304 LEU B CA 1
ATOM 4617 C C . LEU B 1 304 ? 15.211 6.172 0.596 1 83.44 304 LEU B C 1
ATOM 4619 O O . LEU B 1 304 ? 15.477 5.75 -0.532 1 83.44 304 LEU B O 1
ATOM 4623 N N . SER B 1 305 ? 14.766 5.379 1.564 1 80.75 305 SER B N 1
ATOM 4624 C CA . SER B 1 305 ? 14.375 3.975 1.46 1 80.75 305 SER B CA 1
ATOM 4625 C C . SER B 1 305 ? 15.57 3.09 1.125 1 80.75 305 SER B C 1
ATOM 4627 O O . SER B 1 305 ? 15.398 1.934 0.732 1 80.75 305 SER B O 1
ATOM 4629 N N . LYS B 1 306 ? 16.812 3.65 1.2 1 76.88 306 LYS B N 1
ATOM 4630 C CA . LYS B 1 306 ? 18.031 2.857 1.008 1 76.88 306 LYS B CA 1
ATOM 4631 C C . LYS B 1 306 ? 18.562 2.354 2.342 1 76.88 306 LYS B C 1
ATOM 4633 O O . LYS B 1 306 ? 18.562 3.082 3.336 1 76.88 306 LYS B O 1
ATOM 4638 N N . PRO B 1 307 ? 18.922 1.096 2.344 1 72.44 307 PRO B N 1
ATOM 4639 C CA . PRO B 1 307 ? 19.5 0.581 3.582 1 72.44 307 PRO B CA 1
ATOM 4640 C C . PRO B 1 307 ? 20.797 1.296 3.965 1 72.44 307 PRO B C 1
ATOM 4642 O O . PRO B 1 307 ? 21.594 1.656 3.092 1 72.44 307 PRO B O 1
ATOM 4645 N N . TYR B 1 308 ? 20.969 1.546 5.246 1 77.69 308 TYR B N 1
ATOM 4646 C CA . TYR B 1 308 ? 22.188 2.133 5.777 1 77.69 308 TYR B CA 1
ATOM 4647 C C . TYR B 1 308 ? 22.922 1.15 6.688 1 77.69 308 TYR B C 1
ATOM 4649 O O . TYR B 1 308 ? 22.328 0.617 7.629 1 77.69 308 TYR B O 1
ATOM 4657 N N . ILE B 1 309 ? 24.078 0.819 6.273 1 76.5 309 ILE B N 1
ATOM 4658 C CA . ILE B 1 309 ? 24.984 -0.001 7.078 1 76.5 309 ILE B CA 1
ATOM 4659 C C . ILE B 1 309 ? 26.219 0.81 7.465 1 76.5 309 ILE B C 1
ATOM 4661 O O . ILE B 1 309 ? 26.938 1.3 6.594 1 76.5 309 ILE B O 1
ATOM 4665 N N . LYS B 1 310 ? 26.422 0.9 8.742 1 75.19 310 LYS B N 1
ATOM 4666 C CA . LYS B 1 310 ? 27.547 1.674 9.227 1 75.19 310 LYS B CA 1
ATOM 4667 C C . LYS B 1 310 ? 28.859 1.128 8.672 1 75.19 310 LYS B C 1
ATOM 4669 O O . LYS B 1 310 ? 29.094 -0.084 8.672 1 75.19 310 LYS B O 1
ATOM 4674 N N . GLY B 1 311 ? 29.656 1.942 8.086 1 66.19 311 GLY B N 1
ATOM 4675 C CA . GLY B 1 311 ? 30.969 1.558 7.625 1 66.19 311 GLY B CA 1
ATOM 4676 C C . GLY B 1 311 ? 30.984 1.044 6.195 1 66.19 311 GLY B C 1
ATOM 4677 O O . GLY B 1 311 ? 32.031 0.708 5.656 1 66.19 311 GLY B O 1
ATOM 4678 N N . SER B 1 312 ? 29.844 0.978 5.602 1 64 312 SER B N 1
ATOM 4679 C CA . SER B 1 312 ? 29.797 0.459 4.238 1 64 312 SER B CA 1
ATOM 4680 C C . SER B 1 312 ? 30.25 1.512 3.229 1 64 312 SER B C 1
ATOM 4682 O O . SER B 1 312 ? 29.938 2.695 3.379 1 64 312 SER B O 1
ATOM 4684 N N . ARG B 1 313 ? 31.375 1.267 2.475 1 53 313 ARG B N 1
ATOM 4685 C CA . ARG B 1 313 ? 31.891 2.166 1.448 1 53 313 ARG B CA 1
ATOM 4686 C C . ARG B 1 313 ? 31.234 1.887 0.099 1 53 313 ARG B C 1
ATOM 4688 O O . ARG B 1 313 ? 30.828 0.755 -0.181 1 53 313 ARG B O 1
#

Solvent-accessible surface area (backbone atoms only — not comparable to full-atom values): 29490 Å² total; per-residue (Å²): 114,71,67,55,63,70,34,67,68,43,42,22,52,42,42,25,40,7,42,62,57,11,46,38,31,38,29,30,17,52,15,44,32,54,21,29,38,37,14,42,48,65,62,22,36,36,19,13,15,39,34,0,20,44,31,11,41,52,31,18,65,77,66,73,31,66,66,52,3,48,52,33,1,21,50,34,0,24,54,48,27,42,50,47,38,46,40,32,60,74,50,49,40,63,30,65,59,47,12,52,39,43,27,53,26,39,55,22,51,50,43,33,53,47,51,64,69,37,72,84,45,83,79,74,69,49,82,50,62,62,65,50,65,41,84,74,51,30,69,40,82,54,51,6,53,32,71,25,40,35,31,69,67,58,57,47,50,56,50,47,42,54,48,53,45,48,35,51,74,71,34,70,67,31,43,50,42,41,36,33,2,47,38,44,68,63,30,40,74,74,67,42,62,54,70,59,54,48,52,53,31,25,47,49,24,5,34,31,13,0,43,17,18,16,40,50,18,42,53,72,61,17,50,75,56,78,70,68,51,73,57,44,30,54,46,8,54,47,16,19,57,64,14,52,61,34,56,66,35,19,45,54,34,20,39,47,46,9,35,31,52,34,46,27,56,49,36,61,70,73,64,51,84,65,59,46,36,59,48,56,23,45,54,32,49,49,43,44,49,50,59,66,65,36,58,88,62,71,67,61,42,73,34,46,61,48,76,71,58,90,86,70,127,114,71,66,54,60,70,34,65,68,42,42,22,52,43,43,25,39,7,42,64,58,11,46,38,29,39,28,30,16,52,16,44,32,53,21,30,39,35,14,42,49,65,62,22,36,37,20,14,15,40,35,0,20,47,31,12,40,52,30,20,66,78,65,72,32,66,66,52,3,47,52,34,0,20,49,34,0,24,54,48,28,43,50,46,39,47,40,31,60,75,48,47,41,62,30,64,59,47,10,50,39,42,26,53,27,38,54,22,51,49,44,32,52,48,50,66,68,36,73,83,45,85,79,75,69,49,80,49,62,62,64,51,66,41,83,74,51,29,70,40,80,56,52,6,54,34,72,25,40,37,32,69,68,56,55,47,50,55,51,49,42,53,49,53,45,48,37,50,73,71,34,69,67,30,44,50,40,41,36,33,1,46,38,44,68,62,31,41,74,72,69,43,63,53,69,62,54,48,52,53,31,26,47,48,24,4,33,31,12,0,43,17,19,17,38,49,18,42,52,71,61,16,49,75,56,79,68,67,51,74,59,43,30,54,46,9,53,46,16,20,60,65,13,52,60,34,55,66,35,19,44,54,34,20,39,50,45,10,35,32,53,34,47,28,57,49,37,62,70,70,62,51,83,65,59,46,35,58,46,58,24,46,56,32,48,50,43,46,49,49,60,65,65,38,58,88,61,72,66,63,42,73,33,46,60,48,78,73,59,91,86,68,128

Foldseek 3Di:
DVVVCPDLVNLLLLLQQLLLQLLLLLLLQVLQLLLQLLQAHQLLLLLLLLQLQLQLLVLCVVVVDNVSSLVRLLVSLLVLLVQLLCCCQVVVHQSVVSSVVSNVVSLVVSVVVVCVVCVPPDDDFRAAFAWDADPPQLPPGSCNSRQGGGGVSSVVSVVVLVVLQCQLPPDPVNVLSNCSLAPVQVSVVVPRDSSVSSSVSSSSSSSSSSSSSNCCCRHNTRDDDRSVCVCSSVQSVLLCQCLLSHSVSSSVLSSQQSSLVSVLVVCVVVVPPPNSVVSNCVSVVSSVVSVVVCVPPRSGRPSHSPGDDHPDD/DVVVCPDLVNLLLLLQQLLLQLLLLLLLQVLQLLLQLLQAHQLLLLLLLLQLQLQLLVLCVVVVDNVSSLVRLLVSLLVLLVQLLCCCQVVVHQSVVSSVVSNVVSLVVSVVVVCVVCVPPDDDFRAAFAWDADPPQLPPGSCNSRQGGGGVSSVVSVVVLVVLQCQLPPDPVNVLSNCSLAPVQVSVVVPRDSSVSSSVSSSSSSSSSSSSSNCCCRHNTRDDDRSVCVCSSVQSVLLCQCLLSHSVSSSVLSSQQSSLVSVLVVCVVVVPPPNSVVSNCVSVVSSVVCVVVCVPPRSGRPSHSPGDDHPDD

Nearest PDB structures (foldseek):
  2nq2-assembly1_A  TM=5.859E-01  e=8.332E-04  Haemophilus influenzae
  7lb8-assembly1_B  TM=5.870E-01  e=3.025E-01  Escherichia coli K-12
  7qoa-assembly2_B  TM=1.647E-01  e=9.720E-02  Proteus vulgaris
  5hxs-assembly1_A  TM=2.188E-01  e=4.340E+00  Methanocaldococcus jannaschii DSM 2661
  7rtm-assembly1_A  TM=1.503E-01  e=1.661E+00  Oryctolagus cuniculus

InterPro domains:
  IPR001851 ABC transporter, permease [PF02653] (18-290)

Radius of gyration: 24.56 Å; Cα contacts (8 Å, |Δi|>4): 1276; chains: 2; bounding box: 60×78×57 Å

Secondary structure (DSSP, 8-state):
-GGGGGSHHHHHHHHHHHHHHHHHHHHHHHHHHHHHHTT---TTHHHHHHHHHHHHHHHHHHHS-HHHHHHHHHHHHHHHHHHHHIIIIIS---HHHHHHHHHHHHHHHHHHHHHHHHTTSPPPPPP-PPPEEPTTGGGSTTTHHHHHEE-HHHHHHHHHHHHHHHHHHH-HHHHHHHHHHH-HHHHHHTT--HHHHHHHHHHHHHHHHHHHHHHIIIIIISS--TTTTTTHHHHHHHHHHHTTT-HHHHHHHHHHHHHHHHHHHHHHHHT--S-HHHHHHHHHHHHHHHHHHTTT---S-TTTT----TT--/--GGGGSHHHHHHHHHHHHHHHHHHHHHHHHHHHHHHTT---TTHHHHHHHHHHHHHHHHHHHS-HHHHHHHHHHHHHHHHHHHHIIIIIS---HHHHHHHHHHHHH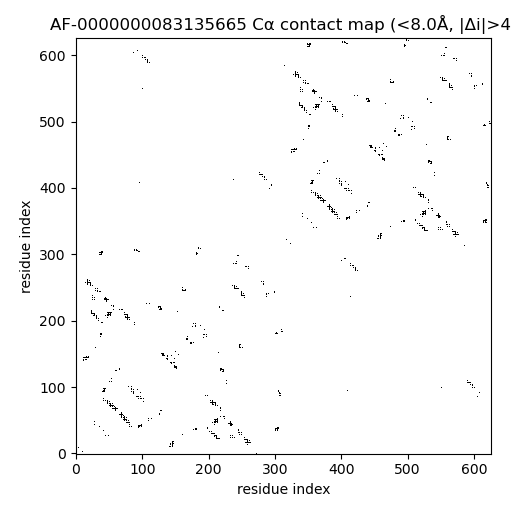HHHHHHHHHHHTTSPPPPPP-PPPEEPTTGGGSTTTHHHHHEE-HHHHHHHHHHHHHHHHHHH-HHHHHHHHHHH-HHHHHHTT--HHHHHHHHHHHHHHHHHHHHHHIIIIIISS--TTTTTTHHHHHHHHHHHTTT-HHHHHHHHHHHHHHHHHHHHHHHHT--S-HHHHHHHHHHHHHHHHHHTTT---S-TTTT----TT--

pLDDT: mean 89.72, std 10.41, range [53.0, 98.94]

Organism: NCBI:txid40520